Protein AF-A0A7M7N3B0-F1 (afdb_monomer_lite)

pLDDT: mean 83.0, std 18.06, range [26.91, 98.44]

Sequence (469 aa):
MTDSIEVHVKGNNGAELPKLQGNESMMQFPLNKGFCFIQNISIQENSPGHDGSEYNLHFSLKSKGPEVKPYIQPFLFCNDPAKQQEMSQLLKERDTLTASIKAHKELFKKEQQHLQMLEESVKDAAKNELELQKELKLVGVQDAQIATRKGVEELMTSTKKKIEERPRRKCGMPPYETRDGEILGKVAHLVEVEEENVAFVLSWHMAYDMNCVLTTTDAKAEEVFENTGGRQQVLSIESIYRKGLTEWDKPLPHMGVPTQHRRTPSGNPVYARHLLRFTGHEAYCRIAFSLLLHDTVLLDTLIDAKAYRQSIVNYIPCPTLLTRKGDCIRGNGKFGGLENHCPLDLRGRVFGEPPPKQLKSLEKQMEILEQIMHAMESRELIQVEYNDQEAALRSGDMVTKQRDCQEDEEQLGLINQKIKSAEASSTDHSPIPMSITSSNSSGQSTSRGTTRRSAPSVPEAPPTKRRKP

InterPro domains:
  IPR010935 SMCs flexible hinge [PF06470] (183-308)
  IPR036277 SMCs flexible hinge superfamily [SSF75553] (176-337)
  IPR038892 SMCHD1 [PTHR22640] (7-445)
  IPR058616 SMCHD1, Ig-like domain 8 [PF26199] (2-80)

Secondary structure (DSSP, 8-state):
---EEEEEEE-STTSPPPPBTTTBSEEEEE-BTTB-------BPTT-SS-TT-EEEEEEEEESSSS--PPEEEEEE----HHHHHHHHHHHHHHHHHHHHHHHHHHHHHHHHHHHHHHHHHHHHHHHHHHHHHHHHHHTT--HHHHSSHHHHHHHHHHHHHHHHSS------SPPPP-SSSSEEEEHHHHEE-SSHHHHHHHHHHTTTTTTPEEESSHHHHHHHHHHTTT-S-EEESTTS-GGGSPPTTPPPGGGGS-GGG--PPSS--EEGGGG-EESS-HHHHHHHHHHHHTT-EEES-HHHHHHHHHHHTTTS----EEETTSBEE-TTS-B-SGGGB--S--TT--PBPPPPGGGHHHHHHHHHHHHHHHHHHHHHHHHHHHHHHHHHHTSHHHHHHHHHHHHHHHHHHHHHHHHHHHHHTTS---PPPP----------------------PPPPPPPPPPP--

Radius of gyration: 48.06 Å; chains: 1; bounding box: 91×78×144 Å

Structure (mmCIF, N/CA/C/O backbone):
data_AF-A0A7M7N3B0-F1
#
_entry.id   AF-A0A7M7N3B0-F1
#
loop_
_atom_site.group_PDB
_atom_site.id
_atom_site.type_symbol
_atom_site.label_atom_id
_atom_site.label_alt_id
_atom_site.label_comp_id
_atom_site.label_asym_id
_atom_site.label_entity_id
_atom_site.label_seq_id
_atom_site.pdbx_PDB_ins_code
_atom_site.Cartn_x
_atom_site.Cartn_y
_atom_site.Cartn_z
_atom_site.occupancy
_atom_site.B_iso_or_equiv
_atom_site.auth_seq_id
_atom_site.auth_comp_id
_atom_site.auth_asym_id
_atom_site.auth_atom_id
_atom_site.pdbx_PDB_model_num
ATOM 1 N N . MET A 1 1 ? -48.761 51.187 52.998 1.00 50.12 1 MET A N 1
ATOM 2 C CA . MET A 1 1 ? -48.784 49.891 53.706 1.00 50.12 1 MET A CA 1
ATOM 3 C C . MET A 1 1 ? -48.358 48.853 52.694 1.00 50.12 1 MET A C 1
ATOM 5 O O . MET A 1 1 ? -49.038 48.716 51.688 1.00 50.12 1 MET A O 1
ATOM 9 N N . THR A 1 2 ? -47.179 48.282 52.890 1.00 66.75 2 THR A N 1
ATOM 10 C CA . THR A 1 2 ? -46.534 47.309 52.002 1.00 66.75 2 THR A CA 1
ATOM 11 C C . THR A 1 2 ? -47.146 45.932 52.250 1.00 66.75 2 THR A C 1
ATOM 13 O O . THR A 1 2 ? -47.340 45.576 53.411 1.00 66.75 2 THR A O 1
ATOM 16 N N . ASP A 1 3 ? -47.460 45.179 51.195 1.00 82.56 3 ASP A N 1
ATOM 17 C CA . ASP A 1 3 ? -47.909 43.792 51.345 1.00 82.56 3 ASP A CA 1
ATOM 18 C C . ASP A 1 3 ? -46.774 42.949 51.946 1.00 82.56 3 ASP A C 1
ATOM 20 O O . ASP A 1 3 ? -45.596 43.137 51.619 1.00 82.56 3 ASP A O 1
ATOM 24 N N . SER A 1 4 ? -47.110 42.026 52.842 1.00 87.19 4 SER A N 1
ATOM 25 C CA . SER A 1 4 ? -46.119 41.185 53.528 1.00 87.19 4 SER A CA 1
ATOM 26 C C . SER A 1 4 ? -46.647 39.787 53.820 1.00 87.19 4 SER A C 1
ATOM 28 O O . SER A 1 4 ? -47.845 39.622 54.052 1.00 87.19 4 SER A O 1
ATOM 30 N N . ILE A 1 5 ? -45.755 38.803 53.896 1.00 88.12 5 ILE A N 1
ATOM 31 C CA . ILE A 1 5 ? -46.062 37.485 54.457 1.00 88.12 5 ILE A CA 1
ATOM 32 C C . ILE A 1 5 ? -45.747 37.523 55.950 1.00 88.12 5 ILE A C 1
ATOM 34 O O . ILE A 1 5 ? -44.624 37.841 56.337 1.00 88.12 5 ILE A O 1
ATOM 38 N N . GLU A 1 6 ? -46.732 37.199 56.780 1.00 90.31 6 GLU A N 1
ATOM 39 C CA . GLU A 1 6 ? -46.535 36.976 58.209 1.00 90.31 6 GLU A CA 1
ATOM 40 C C . GLU A 1 6 ? -46.422 35.477 58.482 1.00 90.31 6 GLU A C 1
ATOM 42 O O . GLU A 1 6 ? -47.278 34.690 58.066 1.00 90.31 6 GLU A O 1
ATOM 47 N N . VAL A 1 7 ? -45.367 35.085 59.189 1.00 89.38 7 VAL A N 1
ATOM 48 C CA . VAL A 1 7 ? -45.129 33.707 59.619 1.00 89.38 7 VAL A CA 1
ATOM 49 C C . VAL A 1 7 ? -45.454 33.601 61.097 1.00 89.38 7 VAL A C 1
ATOM 51 O O . VAL A 1 7 ? -44.854 34.301 61.910 1.00 89.38 7 VAL A O 1
ATOM 54 N N . HIS A 1 8 ? -46.394 32.723 61.432 1.00 89.06 8 HIS A N 1
ATOM 55 C CA . HIS A 1 8 ? -46.848 32.472 62.800 1.00 89.06 8 HIS A CA 1
ATOM 56 C C . HIS A 1 8 ? -46.635 31.005 63.159 1.00 89.06 8 HIS A C 1
ATOM 58 O O . HIS A 1 8 ? -46.924 30.128 62.344 1.00 89.06 8 HIS A O 1
ATOM 64 N N . VAL A 1 9 ? -46.199 30.727 64.385 1.00 86.69 9 VAL A N 1
ATOM 65 C CA . VAL A 1 9 ? -46.203 29.361 64.927 1.00 86.69 9 VAL A CA 1
ATOM 66 C C . VAL A 1 9 ? -47.588 29.082 65.504 1.00 86.69 9 VAL A C 1
ATOM 68 O O . VAL A 1 9 ? -48.088 29.846 66.329 1.00 86.69 9 VAL A O 1
ATOM 71 N N . LYS A 1 10 ? -48.227 27.996 65.070 1.00 84.81 10 LYS A N 1
ATOM 72 C CA . LYS A 1 10 ? -49.498 27.516 65.623 1.00 84.81 10 LYS A CA 1
ATOM 73 C C . LYS A 1 10 ? -49.349 26.088 66.131 1.00 84.81 10 LYS A C 1
ATOM 75 O O . LYS A 1 10 ? -48.700 25.268 65.493 1.00 84.81 10 LYS A O 1
ATOM 80 N N . GLY A 1 11 ? -49.976 25.798 67.263 1.00 74.44 11 GLY A N 1
ATOM 81 C CA . GLY A 1 11 ? -50.059 24.466 67.862 1.00 74.44 11 GLY A CA 1
ATOM 82 C C . GLY A 1 11 ? -51.504 24.126 68.223 1.00 74.44 11 GLY A C 1
ATOM 83 O O . GLY A 1 11 ? -52.402 24.955 68.057 1.00 74.44 11 GLY A O 1
ATOM 84 N N . ASN A 1 12 ? -51.733 22.912 68.717 1.00 66.38 12 ASN A N 1
ATOM 85 C CA . ASN A 1 12 ? -53.062 22.481 69.152 1.00 66.38 12 ASN A CA 1
ATOM 86 C C . ASN A 1 12 ? -53.524 23.263 70.401 1.00 66.38 12 ASN A C 1
ATOM 88 O O . ASN A 1 12 ? -52.721 23.612 71.267 1.00 66.38 12 ASN A O 1
ATOM 92 N N . ASN A 1 13 ? -54.825 23.582 70.457 1.00 51.72 13 ASN A N 1
ATOM 93 C CA . ASN A 1 13 ? -55.433 24.543 71.388 1.00 51.72 13 ASN A CA 1
ATOM 94 C C . ASN A 1 13 ? -55.007 24.341 72.857 1.00 51.72 13 ASN A C 1
ATOM 96 O O . ASN A 1 13 ? -55.468 23.410 73.513 1.00 51.72 13 ASN A O 1
ATOM 100 N N . GLY A 1 14 ? -54.195 25.271 73.377 1.00 57.81 14 GLY A N 1
ATOM 101 C CA . GLY A 1 14 ? -53.816 25.363 74.795 1.00 57.81 14 GLY A CA 1
ATOM 102 C C . GLY A 1 14 ? -52.342 25.089 75.117 1.00 57.81 14 GLY A C 1
ATOM 103 O O . GLY A 1 14 ? -51.946 25.305 76.258 1.00 57.81 14 GLY A O 1
ATOM 104 N N . ALA A 1 15 ? -51.529 24.657 74.148 1.00 61.25 15 ALA A N 1
ATOM 105 C CA . ALA A 1 15 ? -50.092 24.445 74.334 1.00 61.25 15 ALA A CA 1
ATOM 106 C C . ALA A 1 15 ? -49.297 25.765 74.312 1.00 61.25 15 ALA A C 1
ATOM 108 O O . ALA A 1 15 ? -49.596 26.664 73.520 1.00 61.25 15 ALA A O 1
ATOM 109 N N . GLU A 1 16 ? -48.247 25.865 75.136 1.00 73.38 16 GLU A N 1
ATOM 110 C CA . GLU A 1 16 ? -47.226 26.905 74.975 1.00 73.38 16 GLU A CA 1
ATOM 111 C C . GLU A 1 16 ? -46.652 26.855 73.544 1.00 73.38 16 GLU A C 1
ATOM 113 O O . GLU A 1 16 ? -46.418 25.775 72.992 1.00 73.38 16 GLU A O 1
ATOM 118 N N . LEU A 1 17 ? -46.494 28.022 72.908 1.00 82.94 17 LEU A N 1
ATOM 119 C CA . LEU A 1 17 ? -46.076 28.128 71.508 1.00 82.94 17 LEU A CA 1
ATOM 120 C C . LEU A 1 17 ? -44.585 28.470 71.406 1.00 82.94 17 LEU A C 1
ATOM 122 O O . LEU A 1 17 ? -44.185 29.507 71.950 1.00 82.94 17 LEU A O 1
ATOM 126 N N . PRO A 1 18 ? -43.808 27.691 70.628 1.00 83.19 18 PRO A N 1
ATOM 127 C CA . PRO A 1 18 ? -42.449 28.039 70.252 1.00 83.19 18 PRO A CA 1
ATOM 128 C C . PRO A 1 18 ? -42.398 29.433 69.658 1.00 83.19 18 PRO A C 1
ATOM 130 O O . PRO A 1 18 ? -43.211 29.807 68.809 1.00 83.19 18 PRO A O 1
ATOM 133 N N . LYS A 1 19 ? -41.428 30.212 70.121 1.00 84.88 19 LYS A N 1
ATOM 134 C CA . LYS A 1 19 ? -41.223 31.578 69.653 1.00 84.88 19 LYS A CA 1
ATOM 135 C C . LYS A 1 19 ? -40.161 31.608 68.575 1.00 84.88 19 LYS A C 1
ATOM 137 O O . LYS A 1 19 ? -39.179 30.872 68.632 1.00 84.88 19 LYS A O 1
ATOM 142 N N . LEU A 1 20 ? -40.355 32.484 67.605 1.00 85.38 20 LEU A N 1
ATOM 143 C CA . LEU A 1 20 ? -39.379 32.738 66.558 1.00 85.38 20 LEU A CA 1
ATOM 144 C C . LEU A 1 20 ? -38.174 33.475 67.160 1.00 85.38 20 LEU A C 1
ATOM 146 O O . LEU A 1 20 ? -38.255 34.063 68.248 1.00 85.38 20 LEU A O 1
ATOM 150 N N . GLN A 1 21 ? -37.041 33.402 66.466 1.00 80.81 21 GLN A N 1
ATOM 151 C CA . GLN A 1 21 ? -35.799 34.066 66.858 1.00 80.81 21 GLN A CA 1
ATOM 152 C C . GLN A 1 21 ? -36.033 35.532 67.264 1.00 80.81 21 GLN A C 1
ATOM 154 O O . GLN A 1 21 ? -36.756 36.258 66.590 1.00 80.81 21 GLN A O 1
ATOM 159 N N . GLY A 1 22 ? -35.438 35.965 68.379 1.00 78.44 22 GLY A N 1
ATOM 160 C CA . GLY A 1 22 ? -35.695 37.289 68.964 1.00 78.44 22 GLY A CA 1
ATOM 161 C C . GLY A 1 22 ? -36.841 37.318 69.983 1.00 78.44 22 GLY A C 1
ATOM 162 O O . GLY A 1 22 ? -37.193 38.392 70.464 1.00 78.44 22 GLY A O 1
ATOM 163 N N . ASN A 1 23 ? -37.377 36.149 70.368 1.00 79.19 23 ASN A N 1
ATOM 164 C CA . ASN A 1 23 ? -38.502 36.001 71.305 1.00 79.19 23 ASN A CA 1
ATOM 165 C C . ASN A 1 23 ? -39.829 36.558 70.742 1.00 79.19 23 ASN A C 1
ATOM 167 O O . ASN A 1 23 ? -40.727 36.938 71.503 1.00 79.19 23 ASN A O 1
ATOM 171 N N . GLU A 1 24 ? -39.955 36.586 69.413 1.00 83.12 24 GLU A N 1
ATOM 172 C CA . GLU A 1 24 ? -41.108 37.120 68.686 1.00 83.12 24 GLU A CA 1
ATOM 173 C C . GLU A 1 24 ? -42.144 36.024 68.392 1.00 83.12 24 GLU A C 1
ATOM 175 O O . GLU A 1 24 ? -41.817 34.858 68.170 1.00 83.12 24 GLU A O 1
ATOM 180 N N . SER A 1 25 ? -43.429 36.384 68.386 1.00 81.88 25 SER A N 1
ATOM 181 C CA . SER A 1 25 ? -44.521 35.455 68.036 1.00 81.88 25 SER A CA 1
ATOM 182 C C . SER A 1 25 ? -44.839 35.441 66.538 1.00 81.88 25 SER A C 1
ATOM 184 O O . SER A 1 25 ? -45.640 34.625 66.087 1.00 81.88 25 SER A O 1
ATOM 186 N N . MET A 1 26 ? -44.232 36.352 65.775 1.00 86.81 26 MET A N 1
ATOM 187 C CA . MET A 1 26 ? -44.474 36.544 64.352 1.00 86.81 26 MET A CA 1
ATOM 188 C C . MET A 1 26 ? -43.235 37.146 63.694 1.00 86.81 26 MET A C 1
ATOM 190 O O . MET A 1 26 ? -42.632 38.047 64.261 1.00 86.81 26 MET A O 1
ATOM 194 N N . MET A 1 27 ? -42.897 36.674 62.494 1.00 87.88 27 MET A N 1
ATOM 195 C CA . MET A 1 27 ? -41.920 37.323 61.617 1.00 87.88 27 MET A CA 1
ATOM 196 C C . MET A 1 27 ? -42.615 37.828 60.357 1.00 87.88 27 MET A C 1
ATOM 198 O O . MET A 1 27 ? -43.455 37.130 59.781 1.00 87.88 27 MET A O 1
ATOM 202 N N . GLN A 1 28 ? -42.243 39.025 59.908 1.00 88.31 28 GLN A N 1
ATOM 203 C CA . GLN A 1 28 ? -42.832 39.666 58.738 1.00 88.31 28 GLN A CA 1
ATOM 204 C C . GLN A 1 28 ? -41.801 39.781 57.617 1.00 88.31 28 GLN A C 1
ATOM 206 O O . GLN A 1 28 ? -40.748 40.394 57.781 1.00 88.31 28 GLN A O 1
ATOM 211 N N . PHE A 1 29 ? -42.135 39.242 56.448 1.00 88.12 29 PHE A N 1
ATOM 212 C CA . PHE A 1 29 ? -41.295 39.317 55.259 1.00 88.12 29 PHE A CA 1
ATOM 213 C C . PHE A 1 29 ? -41.977 40.194 54.198 1.00 88.12 29 PHE A C 1
ATOM 215 O O . PHE A 1 29 ? -43.125 39.923 53.828 1.00 88.12 29 PHE A O 1
ATOM 222 N N . PRO A 1 30 ? -41.325 41.261 53.700 1.00 87.62 30 PRO A N 1
ATOM 223 C CA . PRO A 1 30 ? -41.926 42.140 52.703 1.00 87.62 30 PRO A CA 1
ATOM 224 C C . PRO A 1 30 ? -42.095 41.412 51.364 1.00 87.62 30 PRO A C 1
ATOM 226 O O . PRO A 1 30 ? -41.200 40.693 50.913 1.00 87.62 30 PRO A O 1
ATOM 229 N N . LEU A 1 31 ? -43.236 41.619 50.705 1.00 85.00 31 LEU A N 1
ATOM 230 C CA . LEU A 1 31 ? -43.452 41.159 49.335 1.00 85.00 31 LEU A CA 1
ATOM 231 C C . LEU A 1 31 ? -42.921 42.188 48.345 1.00 85.00 31 LEU A C 1
ATOM 233 O O . LEU A 1 31 ? -43.299 43.358 48.371 1.00 85.00 31 LEU A O 1
ATOM 237 N N . ASN A 1 32 ? -42.102 41.722 47.408 1.00 80.69 32 ASN A N 1
ATOM 238 C CA . ASN A 1 32 ? -41.620 42.517 46.291 1.00 80.69 32 ASN A CA 1
ATOM 239 C C . ASN A 1 32 ? -42.224 41.968 44.998 1.00 80.69 32 ASN A C 1
ATOM 241 O O . ASN A 1 32 ? -41.889 40.870 44.559 1.00 80.69 32 ASN A O 1
ATOM 245 N N . LYS A 1 33 ? -43.129 42.740 44.380 1.00 78.94 33 LYS A N 1
ATOM 246 C CA . LYS A 1 33 ? -43.790 42.393 43.104 1.00 78.94 33 LYS A CA 1
ATOM 247 C C . LYS A 1 33 ? -44.459 41.004 43.109 1.00 78.94 33 LYS A C 1
ATOM 249 O O . LYS A 1 33 ? -44.375 40.274 42.129 1.00 78.94 33 LYS A O 1
ATOM 254 N N . GLY A 1 34 ? -45.105 40.636 44.218 1.00 77.94 34 GLY A N 1
ATOM 255 C CA . GLY A 1 34 ? -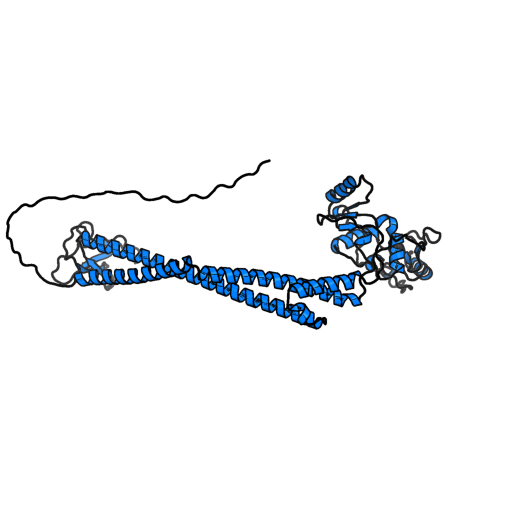45.809 39.355 44.359 1.00 77.94 34 GLY A CA 1
ATOM 256 C C . GLY A 1 34 ? -44.929 38.160 44.741 1.00 77.94 34 GLY A C 1
ATOM 257 O O . GLY A 1 34 ? -45.460 37.071 44.925 1.00 77.94 34 GLY A O 1
ATOM 258 N N . PHE A 1 35 ? -43.617 38.351 44.918 1.00 78.12 35 PHE A N 1
ATOM 259 C CA . PHE A 1 35 ? -42.694 37.307 45.366 1.00 78.12 35 PHE A CA 1
ATOM 260 C C . PHE A 1 35 ? -42.017 37.690 46.684 1.00 78.12 35 PHE A C 1
ATOM 262 O O . PHE A 1 35 ? -41.758 38.863 46.962 1.00 78.12 35 PHE A O 1
ATOM 269 N N . CYS A 1 36 ? -41.721 36.682 47.499 1.00 82.62 36 CYS A N 1
ATOM 270 C CA . CYS A 1 36 ? -41.006 36.825 48.758 1.00 82.62 36 CYS A CA 1
ATOM 271 C C . CYS A 1 36 ? -40.047 35.640 48.921 1.00 82.62 36 CYS A C 1
ATOM 273 O O . CYS A 1 36 ? -40.459 34.493 48.752 1.00 82.62 36 CYS A O 1
ATOM 275 N N . PHE A 1 37 ? -38.778 35.916 49.224 1.00 82.31 37 PHE A N 1
ATOM 276 C CA . PHE A 1 37 ? -37.791 34.889 49.552 1.00 82.31 37 PHE A CA 1
ATOM 277 C C . PHE A 1 37 ? -37.637 34.826 51.065 1.00 82.31 37 PHE A C 1
ATOM 279 O O . PHE A 1 37 ? -37.194 35.788 51.688 1.00 82.31 37 PHE A O 1
ATOM 286 N N . ILE A 1 38 ? -38.009 33.686 51.639 1.00 86.06 38 ILE A N 1
ATOM 287 C CA . ILE A 1 38 ? -37.938 33.436 53.074 1.00 86.06 38 ILE A CA 1
ATOM 288 C C . ILE A 1 38 ? -36.780 32.469 53.315 1.00 86.06 38 ILE A C 1
ATOM 290 O O . ILE A 1 38 ? -36.779 31.355 52.795 1.00 86.06 38 ILE A O 1
ATOM 294 N N . GLN A 1 39 ? -35.777 32.905 54.072 1.00 80.00 39 GLN A N 1
ATOM 295 C CA . GLN A 1 39 ? -34.609 32.106 54.441 1.00 80.00 39 GLN A CA 1
ATOM 296 C C . GLN A 1 39 ? -34.348 32.259 55.940 1.00 80.00 39 GLN A C 1
ATOM 298 O O . GLN A 1 39 ? -34.673 33.291 56.521 1.00 80.00 39 GLN A O 1
ATOM 303 N N . ASN A 1 40 ? -33.735 31.239 56.544 1.00 79.12 40 ASN A N 1
ATOM 304 C CA . ASN A 1 40 ? -33.265 31.255 57.933 1.00 79.12 40 ASN A CA 1
ATOM 305 C C . ASN A 1 40 ? -34.364 31.473 58.989 1.00 79.12 40 ASN A C 1
ATOM 307 O O . ASN A 1 40 ? -34.144 32.165 59.980 1.00 79.12 40 ASN A O 1
ATOM 311 N N . ILE A 1 41 ? -35.540 30.859 58.811 1.00 84.62 41 ILE A N 1
ATOM 312 C CA . ILE A 1 41 ? -36.500 30.756 59.917 1.00 84.62 41 ILE A CA 1
ATOM 313 C C . ILE A 1 41 ? -35.885 29.849 60.980 1.00 84.62 41 ILE A C 1
ATOM 315 O O . ILE A 1 41 ? -35.635 28.673 60.720 1.00 84.62 41 ILE A O 1
ATOM 319 N N . SER A 1 42 ? -35.662 30.393 62.172 1.00 83.38 42 SER A N 1
ATOM 320 C CA . SER A 1 42 ? -35.214 29.633 63.332 1.00 83.38 42 SER A CA 1
ATOM 321 C C . SER A 1 42 ? -36.137 29.878 64.521 1.00 83.38 42 SER A C 1
ATOM 323 O O . SER A 1 42 ? -36.740 30.946 64.672 1.00 83.38 42 SER A O 1
ATOM 325 N N . ILE A 1 43 ? -36.281 28.845 65.343 1.00 83.81 43 ILE A N 1
ATOM 326 C CA . ILE A 1 43 ? -36.991 28.909 66.614 1.00 83.81 43 ILE A CA 1
ATOM 327 C C . ILE A 1 43 ? -35.991 29.354 67.681 1.00 83.81 43 ILE A C 1
ATOM 329 O O . ILE A 1 43 ? -34.837 28.930 67.673 1.00 83.81 43 ILE A O 1
ATOM 333 N N . GLN A 1 44 ? -36.418 30.235 68.579 1.00 82.50 44 GLN A N 1
ATOM 334 C CA . GLN A 1 44 ? -35.583 30.755 69.654 1.00 82.50 44 GLN A CA 1
ATOM 335 C C . GLN A 1 44 ? -35.174 29.623 70.611 1.00 82.50 44 GLN A C 1
ATOM 337 O O . GLN A 1 44 ? -36.013 28.835 71.053 1.00 82.50 44 GLN A O 1
ATOM 342 N N . GLU A 1 45 ? -33.890 29.568 70.968 1.00 73.69 45 GLU A N 1
ATOM 343 C CA . GLU A 1 45 ? -33.383 28.646 71.992 1.00 73.69 45 GLU A CA 1
ATOM 344 C C . GLU A 1 45 ? -34.059 28.913 73.341 1.00 73.69 45 GLU A C 1
ATOM 346 O O . GLU A 1 45 ? -34.273 30.075 73.705 1.00 73.69 45 GLU A O 1
ATOM 351 N N . ASN A 1 46 ? -34.377 27.854 74.094 1.00 72.31 46 ASN A N 1
ATOM 352 C CA . ASN A 1 46 ? -35.108 27.950 75.363 1.00 72.31 46 ASN A CA 1
ATOM 353 C C . ASN A 1 46 ? -36.476 28.652 75.220 1.00 72.31 46 ASN A C 1
ATOM 355 O O . ASN A 1 46 ? -36.955 29.299 76.152 1.00 72.31 46 ASN A O 1
ATOM 359 N N . SER A 1 47 ? -37.102 28.556 74.040 1.00 77.62 47 SER A N 1
ATOM 360 C CA . SER A 1 47 ? -38.455 29.074 73.829 1.00 77.62 47 SER A CA 1
ATOM 361 C C . SER A 1 47 ? -39.523 28.211 74.517 1.00 77.62 47 SER A C 1
ATOM 363 O O . SER A 1 47 ? -39.325 27.007 74.681 1.00 77.62 47 SER A O 1
ATOM 365 N N . PRO A 1 48 ? -40.650 28.821 74.935 1.00 74.88 48 PRO A N 1
ATOM 366 C CA . PRO A 1 48 ? -41.784 28.088 75.495 1.00 74.88 48 PRO A CA 1
ATOM 367 C C . PRO A 1 48 ? -42.363 27.133 74.450 1.00 74.88 48 PRO A C 1
ATOM 369 O O . PRO A 1 48 ? -42.381 27.456 73.268 1.00 74.88 48 PRO A O 1
ATOM 372 N N . GLY A 1 49 ? -42.830 25.963 74.863 1.00 75.31 49 GLY A N 1
ATOM 373 C CA . GLY A 1 49 ? -43.269 24.915 73.946 1.00 75.31 49 GLY A CA 1
ATOM 374 C C . GLY A 1 49 ? -43.055 23.525 74.525 1.00 75.31 49 GLY A C 1
ATOM 375 O O . GLY A 1 49 ? -42.232 23.328 75.416 1.00 75.31 49 GLY A O 1
ATOM 376 N N . HIS A 1 50 ? -43.814 22.556 74.029 1.00 72.75 50 HIS A N 1
ATOM 377 C CA . HIS A 1 50 ? -43.743 21.177 74.483 1.00 72.75 50 HIS A CA 1
ATOM 378 C C . HIS A 1 50 ? -42.854 20.354 73.561 1.00 72.75 50 HIS A C 1
ATOM 380 O O . HIS A 1 50 ? -43.171 20.146 72.389 1.00 72.75 50 HIS A O 1
ATOM 386 N N . ASP A 1 51 ? -41.753 19.863 74.120 1.00 70.06 51 ASP A N 1
ATOM 387 C CA . ASP A 1 51 ? -40.845 18.958 73.429 1.00 70.06 51 ASP A CA 1
ATOM 388 C C . ASP A 1 51 ? -41.576 17.707 72.951 1.00 70.06 51 ASP A C 1
ATOM 390 O O . ASP A 1 51 ? -42.317 17.069 73.697 1.00 70.06 51 ASP A O 1
ATOM 394 N N . GLY A 1 52 ? -41.354 17.369 71.688 1.00 67.12 52 GLY A N 1
ATOM 395 C CA . GLY A 1 52 ? -42.010 16.272 71.001 1.00 67.12 52 GLY A CA 1
ATOM 396 C C . GLY A 1 52 ? -43.383 16.600 70.414 1.00 67.12 52 GLY A C 1
ATOM 397 O O . GLY A 1 52 ? -43.974 15.755 69.754 1.00 67.12 52 GLY A O 1
ATOM 398 N N . SER A 1 53 ? -43.892 17.820 70.592 1.00 74.94 53 SER A N 1
ATOM 399 C CA . SER A 1 53 ? -45.140 18.229 69.944 1.00 74.94 53 SER A CA 1
ATOM 400 C C . SER A 1 53 ? -44.896 18.709 68.512 1.00 74.94 53 SER A C 1
ATOM 402 O O . SER A 1 53 ? -43.916 19.399 68.216 1.00 74.94 53 SER A O 1
ATOM 404 N N . GLU A 1 54 ? -45.810 18.357 67.611 1.00 79.75 54 GLU A N 1
ATOM 405 C CA . GLU A 1 54 ? -45.844 18.890 66.251 1.00 79.75 54 GLU A CA 1
ATOM 406 C C . GLU A 1 54 ? -46.485 20.284 66.257 1.00 79.75 54 GLU A C 1
ATOM 408 O O . GLU A 1 54 ? -47.596 20.488 66.757 1.00 79.75 54 GLU A O 1
ATOM 413 N N . TYR A 1 55 ? -45.772 21.251 65.690 1.00 84.81 55 TYR A N 1
ATOM 414 C CA . TYR A 1 55 ? -46.233 22.617 65.497 1.00 84.81 55 TYR A CA 1
ATOM 415 C C . TYR A 1 55 ? -46.247 22.951 64.012 1.00 84.81 55 TYR A C 1
ATOM 417 O O . TYR A 1 55 ? -45.563 22.344 63.194 1.00 84.81 55 TYR A O 1
ATOM 425 N N . ASN A 1 56 ? -47.030 23.957 63.654 1.00 87.88 56 ASN A N 1
ATOM 426 C CA . ASN A 1 56 ? -47.242 24.365 62.279 1.00 87.88 56 ASN A CA 1
ATOM 427 C C . ASN A 1 56 ? -46.764 25.798 62.072 1.00 87.88 56 ASN A C 1
ATOM 429 O O . ASN A 1 56 ? -47.236 26.722 62.740 1.00 87.88 56 ASN A O 1
ATOM 433 N N . LEU A 1 57 ? -45.880 26.008 61.100 1.00 88.94 57 LEU A N 1
ATOM 434 C CA . LEU A 1 57 ? -45.582 27.339 60.582 1.00 88.94 57 LEU A CA 1
ATOM 435 C C . LEU A 1 57 ? -46.680 27.738 59.595 1.00 88.94 57 LEU A C 1
ATOM 437 O O . LEU A 1 57 ? -46.820 27.141 58.528 1.00 88.94 57 LEU A O 1
ATOM 441 N N . HIS A 1 58 ? -47.460 28.751 59.959 1.00 90.25 58 HIS A N 1
ATOM 442 C CA . HIS A 1 58 ? -48.498 29.345 59.125 1.00 90.25 58 HIS A CA 1
ATOM 443 C C . HIS A 1 58 ? -47.957 30.578 58.414 1.00 90.25 58 HIS A C 1
ATOM 445 O O . HIS A 1 58 ? -47.725 31.613 59.039 1.00 90.25 58 HIS A O 1
ATOM 451 N N . PHE A 1 59 ? -47.841 30.493 57.097 1.00 90.75 59 PHE A N 1
ATOM 452 C CA . PHE A 1 59 ? -47.431 31.591 56.232 1.00 90.75 59 PHE A CA 1
ATOM 453 C C . PHE A 1 59 ? -48.687 32.265 55.681 1.00 90.75 59 PHE A C 1
ATOM 455 O O . PHE A 1 59 ? -49.359 31.712 54.809 1.00 90.75 59 PHE A O 1
ATOM 462 N N . SER A 1 60 ? -49.033 33.437 56.214 1.00 89.62 60 SER A N 1
ATOM 463 C CA . SER A 1 60 ? -50.275 34.152 55.891 1.00 89.62 60 SER A CA 1
ATOM 464 C C . SER A 1 60 ? -49.983 35.459 55.157 1.00 89.62 60 SER A C 1
ATOM 466 O O . SER A 1 60 ? -49.122 36.236 55.568 1.00 89.62 60 SER A O 1
ATOM 468 N N . LEU A 1 61 ? -50.707 35.719 54.066 1.00 88.00 61 LEU A N 1
ATOM 469 C CA . LEU A 1 61 ? -50.571 36.956 53.300 1.00 88.00 61 LEU A CA 1
ATOM 470 C C . LEU A 1 61 ? -51.331 38.097 53.985 1.00 88.00 61 LEU A C 1
ATOM 472 O O . LEU A 1 61 ? -52.555 38.060 54.087 1.00 88.00 61 LEU A O 1
ATOM 476 N N . LYS A 1 62 ? -50.618 39.156 54.368 1.00 84.56 62 LYS A N 1
ATOM 477 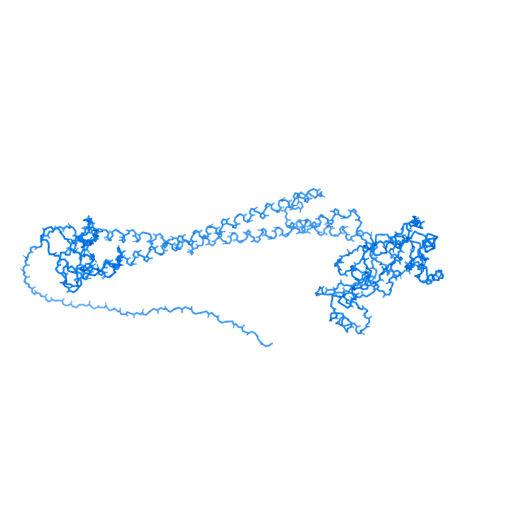C CA . LYS A 1 62 ? -51.209 40.419 54.815 1.00 84.56 62 LYS A CA 1
ATOM 478 C C . LYS A 1 62 ? -51.193 41.416 53.664 1.00 84.56 62 LYS A C 1
ATOM 480 O O . LYS A 1 62 ? -50.200 42.106 53.438 1.00 84.56 62 LYS A O 1
ATOM 485 N N . SER A 1 63 ? -52.302 41.464 52.933 1.00 81.06 63 SER A N 1
ATOM 486 C CA . SER A 1 63 ? -52.554 42.430 51.858 1.00 81.06 63 SER A CA 1
ATOM 487 C C . SER A 1 63 ? -53.998 42.933 51.926 1.00 81.06 63 SER A C 1
ATOM 489 O O . SER A 1 63 ? -54.847 42.302 52.552 1.00 81.06 63 SER A O 1
ATOM 491 N N . LYS A 1 64 ? -54.299 44.063 51.274 1.00 73.94 64 LYS A N 1
ATOM 492 C CA . LYS A 1 64 ? -55.692 44.530 51.078 1.00 73.94 64 LYS A CA 1
ATOM 493 C C . LYS A 1 64 ? -56.409 43.811 49.918 1.00 73.94 64 LYS A C 1
ATOM 495 O O . LYS A 1 64 ? -57.518 44.201 49.562 1.00 73.94 64 LYS A O 1
ATOM 500 N N . GLY A 1 65 ? -55.739 42.844 49.287 1.00 71.75 65 GLY A N 1
ATOM 501 C CA . GLY A 1 65 ? -56.225 42.076 48.145 1.00 71.75 65 GLY A CA 1
ATOM 502 C C . GLY A 1 65 ? -57.085 40.867 48.545 1.00 71.75 65 GLY A C 1
ATOM 503 O O . GLY A 1 65 ? -57.558 40.797 49.679 1.00 71.75 65 GLY A O 1
ATOM 504 N N . PRO A 1 66 ? -57.317 39.919 47.618 1.00 72.00 66 PRO A N 1
ATOM 505 C CA . PRO A 1 66 ? -58.115 38.726 47.889 1.00 72.00 66 PRO A CA 1
ATOM 506 C C . PRO A 1 66 ? -57.488 37.858 48.988 1.00 72.00 66 PRO A C 1
ATOM 508 O O . PRO A 1 66 ? -56.267 37.736 49.083 1.00 72.00 66 PRO A O 1
ATOM 511 N N . GLU A 1 67 ? -58.338 37.238 49.805 1.00 78.25 67 GLU A N 1
ATOM 512 C CA . GLU A 1 67 ? -57.917 36.356 50.892 1.00 78.25 67 GLU A CA 1
ATOM 513 C C . GLU A 1 67 ? -57.266 35.082 50.328 1.00 78.25 67 GLU A C 1
ATOM 515 O O . GLU A 1 67 ? -57.888 34.316 49.589 1.00 78.25 67 GLU A O 1
ATOM 520 N N . VAL A 1 68 ? -55.991 34.859 50.660 1.00 84.44 68 VAL A N 1
ATOM 521 C CA . VAL A 1 68 ? -55.222 33.677 50.242 1.00 84.44 68 VAL A CA 1
ATOM 522 C C . VAL A 1 68 ? -55.101 32.724 51.425 1.00 84.44 68 VAL A C 1
ATOM 524 O O . VAL A 1 68 ? -54.727 33.135 52.524 1.00 84.44 68 VAL A O 1
ATOM 527 N N . LYS A 1 69 ? -55.392 31.437 51.199 1.00 85.19 69 LYS A N 1
ATOM 528 C CA . LYS A 1 69 ? -55.235 30.404 52.232 1.00 85.19 69 LYS A CA 1
ATOM 529 C C . LYS A 1 69 ? -53.765 30.313 52.679 1.00 85.19 69 LYS A C 1
ATOM 531 O O . LYS A 1 69 ? -52.894 30.271 51.810 1.00 85.19 69 LYS A O 1
ATOM 536 N N . PRO A 1 70 ? -53.480 30.239 53.991 1.00 87.19 70 PRO A N 1
ATOM 537 C CA . PRO A 1 70 ? -52.112 30.113 54.479 1.00 87.19 70 PRO A CA 1
ATOM 538 C C . PRO A 1 70 ? -51.428 28.837 53.982 1.00 87.19 70 PRO A C 1
ATOM 540 O O . PRO A 1 70 ? -52.052 27.774 53.955 1.00 87.19 70 PRO A O 1
ATOM 543 N N . TYR A 1 71 ? -50.139 28.928 53.651 1.00 89.12 71 TYR A N 1
ATOM 544 C CA . TYR A 1 71 ? -49.291 27.742 53.509 1.00 89.12 71 TYR A CA 1
ATOM 545 C C . TYR A 1 71 ? -48.911 27.246 54.906 1.00 89.12 71 TYR A C 1
ATOM 547 O O . TYR A 1 71 ? -48.609 28.055 55.787 1.00 89.12 71 TYR A O 1
ATOM 555 N N . ILE A 1 72 ? -48.973 25.933 55.119 1.00 88.69 72 ILE A N 1
ATOM 556 C CA . ILE A 1 72 ? -48.759 25.306 56.423 1.00 88.69 72 ILE A CA 1
ATOM 557 C C . ILE A 1 72 ? -47.599 24.329 56.290 1.00 88.69 72 ILE A C 1
ATOM 559 O O . ILE A 1 72 ? -47.687 23.374 55.521 1.00 88.69 72 ILE A O 1
ATOM 563 N N . GLN A 1 73 ? -46.527 24.574 57.040 1.00 87.19 73 GLN A N 1
ATOM 564 C CA . GLN A 1 73 ? -45.390 23.665 57.137 1.00 87.19 73 GLN A CA 1
ATOM 565 C C . GLN A 1 73 ? -45.343 23.069 58.550 1.00 87.19 73 GLN A C 1
ATOM 567 O O . GLN A 1 73 ? -45.029 23.810 59.488 1.00 87.19 73 GLN A O 1
ATOM 572 N N . PRO A 1 74 ? -45.635 21.770 58.720 1.00 84.06 74 PRO A N 1
ATOM 573 C CA . PRO A 1 74 ? -45.446 21.106 60.000 1.00 84.06 74 PRO A CA 1
ATOM 574 C C . PRO A 1 74 ? -43.958 20.978 60.331 1.00 84.06 74 PRO A C 1
ATOM 576 O O . PRO A 1 74 ? -43.114 20.811 59.440 1.00 84.06 74 PRO A O 1
ATOM 579 N N . PHE A 1 75 ? -43.641 21.051 61.617 1.00 80.94 75 PHE A N 1
ATOM 580 C CA . PHE A 1 75 ? -42.330 20.747 62.170 1.00 80.94 75 PHE A CA 1
ATOM 581 C C . PHE A 1 75 ? -42.472 20.167 63.581 1.00 80.94 75 PHE A C 1
ATOM 583 O O . PHE A 1 75 ? -43.349 20.556 64.350 1.00 80.94 75 PHE A O 1
ATOM 590 N N . LEU A 1 76 ? -41.580 19.247 63.936 1.00 77.56 76 LEU A N 1
ATOM 591 C CA . LEU A 1 76 ? -41.491 18.715 65.291 1.00 77.56 76 LEU A CA 1
ATOM 592 C C . LEU A 1 76 ? -40.674 19.683 66.154 1.00 77.56 76 LEU A C 1
ATOM 594 O O . LEU A 1 76 ? -39.538 20.013 65.806 1.00 77.56 76 LEU A O 1
ATOM 598 N N . PHE A 1 77 ? -41.233 20.150 67.268 1.00 76.56 77 PHE A N 1
ATOM 599 C CA . PHE A 1 77 ? -40.503 20.989 68.215 1.00 76.56 77 PHE A CA 1
ATOM 600 C C . PHE A 1 77 ? -39.849 20.117 69.282 1.00 76.56 77 PHE A C 1
ATOM 602 O O . PHE A 1 77 ? -40.502 19.299 69.919 1.00 76.56 77 PHE A O 1
ATOM 609 N N . CYS A 1 78 ? -38.551 20.290 69.487 1.00 68.69 78 CYS A N 1
ATOM 610 C CA . CYS A 1 78 ? -37.805 19.632 70.550 1.00 68.69 78 CYS A CA 1
ATOM 611 C C . CYS A 1 78 ? -36.731 20.608 71.005 1.00 68.69 78 CYS A C 1
ATOM 613 O O . CYS A 1 78 ? -35.861 20.925 70.209 1.00 68.69 78 CYS A O 1
ATOM 615 N N . ASN A 1 79 ? -36.806 21.114 72.226 1.00 68.38 79 ASN A N 1
ATOM 616 C CA . ASN A 1 79 ? -35.879 22.067 72.830 1.00 68.38 79 ASN A CA 1
ATOM 617 C C . ASN A 1 79 ? -34.806 21.361 73.677 1.00 68.38 79 ASN A C 1
ATOM 619 O O . ASN A 1 79 ? -33.801 21.975 74.019 1.00 68.38 79 ASN A O 1
ATOM 623 N N . ASP A 1 80 ? -34.993 20.072 73.987 1.00 68.44 80 ASP A N 1
ATOM 624 C CA . ASP A 1 80 ? -33.974 19.227 74.610 1.00 68.44 80 ASP A CA 1
ATOM 625 C C . ASP A 1 80 ? -32.715 19.132 73.717 1.00 68.44 80 ASP A C 1
ATOM 627 O O . ASP A 1 80 ? -32.750 18.494 72.651 1.00 68.44 80 ASP A O 1
ATOM 631 N N . PRO A 1 81 ? -31.583 19.732 74.140 1.00 67.75 81 PRO A N 1
ATOM 632 C CA . PRO A 1 81 ? -30.358 19.746 73.352 1.00 67.75 81 PRO A CA 1
ATOM 633 C C . PRO A 1 81 ? -29.790 18.337 73.141 1.00 67.75 81 PRO A C 1
ATOM 635 O O . PRO A 1 81 ? -29.144 18.094 72.120 1.00 67.75 81 PRO A O 1
ATOM 638 N N . ALA A 1 82 ? -30.051 17.389 74.049 1.00 71.50 82 ALA A N 1
ATOM 639 C CA . ALA A 1 82 ? -29.567 16.017 73.920 1.00 71.50 82 ALA A CA 1
ATOM 640 C C . ALA A 1 82 ? -30.296 15.267 72.793 1.00 71.50 82 ALA A C 1
ATOM 642 O O . ALA A 1 82 ? -29.651 14.630 71.958 1.00 71.50 82 ALA A O 1
ATOM 643 N N . LYS A 1 83 ? -31.624 15.408 72.704 1.00 71.62 83 LYS A N 1
ATOM 644 C CA . LYS A 1 83 ? -32.440 14.786 71.644 1.00 71.62 83 LYS A CA 1
ATOM 645 C C . LYS A 1 83 ? -32.231 15.436 70.279 1.00 71.62 83 LYS A C 1
ATOM 647 O O . LYS A 1 83 ? -32.174 14.736 69.269 1.00 71.62 83 LYS A O 1
ATOM 652 N N . GLN A 1 84 ? -32.071 16.761 70.230 1.00 69.38 84 GLN A N 1
ATOM 653 C CA . GLN A 1 84 ? -31.701 17.452 68.989 1.00 69.38 84 GLN A CA 1
ATOM 654 C C . GLN A 1 84 ? -30.333 16.985 68.471 1.00 69.38 84 GLN A C 1
ATOM 656 O O . GLN A 1 84 ? -30.163 16.755 67.270 1.00 69.38 84 GLN A O 1
ATOM 661 N N . GLN A 1 85 ? -29.360 16.827 69.373 1.00 78.06 85 GLN A N 1
ATOM 662 C CA . GLN A 1 85 ? -28.037 16.320 69.031 1.00 78.06 85 GLN A CA 1
ATOM 663 C C . GLN A 1 85 ? -28.105 14.874 68.520 1.00 78.06 85 GLN A C 1
ATOM 665 O O . GLN A 1 85 ? -27.475 14.571 67.507 1.00 78.06 85 GLN A O 1
ATOM 670 N N . GLU A 1 86 ? -28.897 14.011 69.160 1.00 81.00 86 GLU A N 1
ATOM 671 C CA . GLU A 1 86 ? -29.118 12.623 68.732 1.00 81.00 86 GLU A CA 1
ATOM 672 C C . GLU A 1 86 ? -29.770 12.546 67.340 1.00 81.00 86 GLU A C 1
ATOM 674 O O . GLU A 1 86 ? -29.239 11.886 66.446 1.00 81.00 86 GLU A O 1
ATOM 679 N N . MET A 1 87 ? -30.853 13.291 67.098 1.00 79.12 87 MET A N 1
ATOM 680 C CA . MET A 1 87 ? -31.521 13.324 65.790 1.00 79.12 87 MET A CA 1
ATOM 681 C C . MET A 1 87 ? -30.604 13.884 64.689 1.00 79.12 87 MET A C 1
ATOM 683 O O . MET A 1 87 ? -30.566 13.358 63.576 1.00 79.12 87 MET A O 1
ATOM 687 N N . SER A 1 88 ? -29.810 14.920 64.988 1.00 79.50 88 SER A N 1
ATOM 688 C CA . SER A 1 88 ? -28.827 15.467 64.041 1.00 79.50 88 SER A CA 1
ATOM 689 C C . SER A 1 88 ? -27.736 14.453 63.690 1.00 79.50 88 SER A C 1
ATOM 691 O O . SER A 1 88 ? -27.313 14.383 62.533 1.00 79.50 88 SER A O 1
ATOM 693 N N . GLN A 1 89 ? -27.280 13.662 64.665 1.00 84.12 89 GLN A N 1
ATOM 694 C CA . GLN A 1 89 ? -26.304 12.595 64.439 1.00 84.12 89 GLN A CA 1
ATOM 695 C C . GLN A 1 89 ? -26.892 11.486 63.565 1.00 84.12 89 GLN A C 1
ATOM 697 O O . GLN A 1 89 ? -26.280 11.147 62.553 1.00 84.12 89 GLN A O 1
ATOM 702 N N . LEU A 1 90 ? -28.101 11.007 63.877 1.00 85.81 90 LEU A N 1
ATOM 703 C CA . LEU A 1 90 ? -28.783 9.969 63.097 1.00 85.81 90 LEU A CA 1
ATOM 704 C C . LEU A 1 90 ? -29.041 10.403 61.645 1.00 85.81 90 LEU A C 1
ATOM 706 O O . LEU A 1 90 ? -28.851 9.612 60.723 1.00 85.81 90 LEU A O 1
ATOM 710 N N . LEU A 1 91 ? -29.422 11.663 61.411 1.00 84.31 91 LEU A N 1
ATOM 711 C CA . LEU A 1 91 ? -29.618 12.195 60.056 1.00 84.31 91 LEU A CA 1
ATOM 712 C C . LEU A 1 91 ? -28.305 12.296 59.269 1.00 84.31 91 LEU A C 1
ATOM 714 O O . LEU A 1 91 ? -28.270 11.928 58.096 1.00 84.31 91 LEU A O 1
ATOM 718 N N . LYS A 1 92 ? -27.214 12.740 59.905 1.00 88.44 92 LYS A N 1
ATOM 719 C CA . LYS A 1 92 ? -25.885 12.774 59.269 1.00 88.44 92 LYS A CA 1
ATOM 720 C C . LYS A 1 92 ? -25.387 11.373 58.927 1.00 88.44 92 LYS A C 1
ATOM 722 O O . LYS A 1 92 ? -24.824 11.170 57.852 1.00 88.44 92 LYS A O 1
ATOM 727 N N . GLU A 1 93 ? -25.594 10.416 59.824 1.00 91.00 93 GLU A N 1
ATOM 728 C CA . GLU A 1 93 ? -25.218 9.017 59.617 1.00 91.00 93 GLU A CA 1
ATOM 729 C C . GLU A 1 93 ? -26.031 8.400 58.470 1.00 91.00 93 GLU A C 1
ATOM 731 O O . GLU A 1 93 ? -25.451 7.831 57.546 1.00 91.00 93 GLU A O 1
ATOM 736 N N . ARG A 1 94 ? -27.351 8.639 58.435 1.00 90.19 94 ARG A N 1
ATOM 737 C CA . ARG A 1 94 ? -28.230 8.264 57.315 1.00 90.19 94 ARG A CA 1
ATOM 738 C C . ARG A 1 94 ? -27.733 8.825 55.986 1.00 90.19 94 ARG A C 1
ATOM 740 O O . ARG A 1 94 ? -27.664 8.088 55.003 1.00 90.19 94 ARG A O 1
ATOM 747 N N . ASP A 1 95 ? -27.418 10.116 55.933 1.00 88.00 95 ASP A N 1
ATOM 748 C CA . ASP A 1 95 ? -26.964 10.770 54.701 1.00 88.00 95 ASP A CA 1
ATOM 749 C C . ASP A 1 95 ? -25.617 10.204 54.236 1.00 88.00 95 ASP A C 1
ATOM 751 O O . ASP A 1 95 ? -25.425 9.967 53.042 1.00 88.00 95 ASP A O 1
ATOM 755 N N . THR A 1 96 ? -24.721 9.909 55.181 1.00 91.88 96 THR A N 1
ATOM 756 C CA . THR A 1 96 ? -23.416 9.295 54.907 1.00 91.88 96 THR A CA 1
ATOM 757 C C . THR A 1 96 ? -23.571 7.882 54.344 1.00 91.88 96 THR A C 1
ATOM 759 O O . THR A 1 96 ? -23.018 7.589 53.284 1.00 91.88 96 THR A O 1
ATOM 762 N N . LEU A 1 97 ? -24.375 7.027 54.986 1.00 92.06 97 LEU A N 1
ATOM 763 C CA . LEU A 1 97 ? -24.652 5.669 54.503 1.00 92.06 97 LEU A CA 1
ATOM 764 C C . LEU A 1 97 ? -25.369 5.682 53.150 1.00 92.06 97 LEU A C 1
ATOM 766 O O . LEU A 1 97 ? -25.008 4.936 52.244 1.00 92.06 97 LEU A O 1
ATOM 770 N N . THR A 1 98 ? -26.340 6.579 52.961 1.00 91.62 98 THR A N 1
ATOM 771 C CA . THR A 1 98 ? -27.050 6.720 51.680 1.00 91.62 98 THR A CA 1
ATOM 772 C C . THR A 1 98 ? -26.089 7.103 50.552 1.00 91.62 98 THR A C 1
ATOM 774 O O . THR A 1 98 ? -26.190 6.568 49.444 1.00 91.62 98 THR A O 1
ATOM 777 N N . ALA A 1 99 ? -25.139 8.004 50.819 1.00 91.94 99 ALA A N 1
ATOM 778 C CA . ALA A 1 99 ? -24.110 8.378 49.856 1.00 91.94 99 ALA A CA 1
ATOM 779 C C . ALA A 1 99 ? -23.145 7.213 49.561 1.00 91.94 99 ALA A C 1
ATOM 781 O O . ALA A 1 99 ? -22.847 6.970 48.390 1.00 91.94 99 ALA A O 1
ATOM 782 N N . SER A 1 100 ? -22.719 6.472 50.593 1.00 92.94 100 SER A N 1
ATOM 783 C CA . SER A 1 100 ? -21.865 5.275 50.476 1.00 92.94 100 SER A CA 1
ATOM 784 C C . SER A 1 100 ? -22.509 4.203 49.590 1.00 92.94 100 SER A C 1
ATOM 786 O O . SER A 1 100 ? -21.958 3.828 48.552 1.00 92.94 100 SER A O 1
ATOM 788 N N . ILE A 1 101 ? -23.745 3.800 49.910 1.00 93.19 101 ILE A N 1
ATOM 789 C CA . ILE A 1 101 ? -24.512 2.797 49.153 1.00 93.19 101 ILE A CA 1
ATOM 790 C C . ILE A 1 101 ? -24.683 3.227 47.697 1.00 93.19 101 ILE A C 1
ATOM 792 O O . ILE A 1 101 ? -24.544 2.416 46.777 1.00 93.19 101 ILE A O 1
ATOM 796 N N . LYS A 1 102 ? -24.978 4.511 47.462 1.00 94.06 102 LYS A N 1
ATOM 797 C CA . LYS A 1 102 ? -25.110 5.040 46.104 1.00 94.06 102 LYS A CA 1
ATOM 798 C C . LYS A 1 102 ? -23.797 4.907 45.326 1.00 94.06 102 LYS A C 1
ATOM 800 O O . LYS A 1 102 ? -23.830 4.429 44.193 1.00 94.06 102 LYS A O 1
ATOM 805 N N . ALA A 1 103 ? -22.666 5.273 45.926 1.00 93.25 103 ALA A N 1
ATOM 806 C CA . ALA A 1 103 ? -21.354 5.159 45.293 1.00 93.25 103 ALA A CA 1
ATOM 807 C C . ALA A 1 103 ? -20.990 3.698 44.973 1.00 93.25 103 ALA A C 1
ATOM 809 O O . ALA A 1 103 ? -20.537 3.408 43.864 1.00 93.25 103 ALA A O 1
ATOM 810 N N . HIS A 1 104 ? -21.251 2.762 45.893 1.00 91.62 104 HIS A N 1
ATOM 811 C CA . HIS A 1 104 ? -21.041 1.330 45.658 1.00 91.62 104 HIS A CA 1
ATOM 812 C C . HIS A 1 104 ? -21.917 0.797 44.516 1.00 91.62 104 HIS A C 1
ATOM 814 O O . HIS A 1 104 ? -21.412 0.138 43.607 1.00 91.62 104 HIS A O 1
ATOM 820 N N . LYS A 1 105 ? -23.210 1.139 44.489 1.00 92.75 105 LYS A N 1
ATOM 821 C CA . LYS A 1 105 ? -24.121 0.743 43.399 1.00 92.75 105 LYS A CA 1
ATOM 822 C C . LYS A 1 105 ? -23.694 1.295 42.041 1.00 92.75 105 LYS A C 1
ATOM 824 O O . LYS A 1 105 ? -23.773 0.580 41.042 1.00 92.75 105 LYS A O 1
ATOM 829 N N . GLU A 1 106 ? -23.243 2.546 41.990 1.00 94.38 106 GLU A N 1
ATOM 830 C CA . GLU A 1 106 ? -22.717 3.153 40.763 1.00 94.38 106 GLU A CA 1
ATOM 831 C C . GLU A 1 106 ? -21.440 2.452 40.284 1.00 94.38 106 GLU A C 1
ATOM 833 O O . GLU A 1 106 ? -21.321 2.170 39.089 1.00 94.38 106 GLU A O 1
ATOM 838 N N . LEU A 1 107 ? -20.533 2.100 41.202 1.00 92.88 107 LEU A N 1
ATOM 839 C CA . LEU A 1 107 ? -19.337 1.318 40.892 1.00 92.88 107 LEU A CA 1
ATOM 840 C C . LEU A 1 107 ? -19.706 -0.042 40.285 1.00 92.88 107 LEU A C 1
ATOM 842 O O . LEU A 1 107 ? -19.270 -0.343 39.178 1.00 92.88 107 LEU A O 1
ATOM 846 N N . PHE A 1 108 ? -20.553 -0.836 40.950 1.00 92.25 108 PHE A N 1
ATOM 847 C CA . PHE A 1 108 ? -20.947 -2.159 40.445 1.00 92.25 108 PHE A CA 1
ATOM 848 C C . PHE A 1 108 ? -21.616 -2.080 39.074 1.00 92.25 108 PHE A C 1
ATOM 850 O O . PHE A 1 108 ? -21.312 -2.875 38.186 1.00 92.25 108 PHE A O 1
ATOM 857 N N . LYS A 1 109 ? -22.484 -1.084 38.874 1.00 93.31 109 LYS A N 1
ATOM 858 C CA . LYS A 1 109 ? -23.126 -0.849 37.581 1.00 93.31 109 LYS A CA 1
ATOM 859 C C . LYS A 1 109 ? -22.096 -0.548 36.492 1.00 93.31 109 LYS A C 1
ATOM 861 O O . LYS A 1 109 ? -22.208 -1.092 35.396 1.00 93.31 109 LYS A O 1
ATOM 866 N N . LYS A 1 110 ? -21.107 0.301 36.779 1.00 93.56 110 LYS A N 1
ATOM 867 C CA . LYS A 1 110 ? -20.050 0.654 35.825 1.00 93.56 110 LYS A CA 1
ATOM 868 C C . LYS A 1 110 ? -19.192 -0.558 35.463 1.00 93.56 110 LYS A C 1
ATOM 870 O O . LYS A 1 110 ? -18.948 -0.780 34.281 1.00 93.56 110 LYS A O 1
ATOM 875 N N . GLU A 1 111 ? -18.780 -1.350 36.448 1.00 91.19 111 GLU A N 1
ATOM 876 C CA . GLU A 1 111 ? -17.975 -2.553 36.204 1.00 91.19 111 GLU A CA 1
ATOM 877 C C . GLU A 1 111 ? -18.750 -3.603 35.389 1.00 91.19 111 GLU A C 1
ATOM 879 O O . GLU A 1 111 ? -18.195 -4.212 34.476 1.00 91.19 111 GLU A O 1
ATOM 884 N N . GLN A 1 112 ? -20.053 -3.770 35.649 1.00 91.00 112 GLN A N 1
ATOM 885 C CA . GLN A 1 112 ? -20.909 -4.672 34.872 1.00 91.00 112 GLN A CA 1
ATOM 886 C C . GLN A 1 112 ? -21.107 -4.187 33.429 1.00 91.00 112 GLN A C 1
ATOM 888 O O . GLN A 1 112 ? -21.053 -4.989 32.498 1.00 91.00 112 GLN A O 1
ATOM 893 N N . GLN A 1 113 ? -21.301 -2.880 33.227 1.00 93.75 113 GLN A N 1
ATOM 894 C CA . GLN A 1 113 ? -21.365 -2.286 31.887 1.00 93.75 113 GLN A CA 1
ATOM 895 C C . GLN A 1 113 ? -20.048 -2.466 31.128 1.00 93.75 113 GLN A C 1
ATOM 897 O O . GLN A 1 113 ? -20.069 -2.771 29.939 1.00 93.75 113 GLN A O 1
ATOM 902 N N . HIS A 1 114 ? -18.910 -2.311 31.807 1.00 92.69 114 HIS A N 1
ATOM 903 C CA . HIS A 1 114 ? -17.598 -2.541 31.210 1.00 92.69 114 HIS A CA 1
ATOM 904 C C . HIS A 1 114 ? -17.430 -3.993 30.751 1.00 92.69 114 HIS A C 1
ATOM 906 O O . HIS A 1 114 ? -17.047 -4.227 29.606 1.00 92.69 114 HIS A O 1
ATOM 912 N N . LEU A 1 115 ? -17.804 -4.958 31.596 1.00 93.00 115 LEU A N 1
ATOM 913 C CA . LEU A 1 115 ? -17.753 -6.375 31.239 1.00 93.00 115 LEU A CA 1
ATOM 914 C C . LEU A 1 115 ? -18.657 -6.704 30.039 1.00 93.00 115 LEU A C 1
ATOM 916 O O . LEU A 1 115 ? -18.236 -7.431 29.144 1.00 93.00 115 LEU A O 1
ATOM 920 N N . GLN A 1 116 ? -19.863 -6.130 29.978 1.00 94.19 116 GLN A N 1
ATOM 921 C CA . GLN A 1 116 ? -20.760 -6.322 28.836 1.00 94.19 116 GLN A CA 1
ATOM 922 C C . GLN A 1 116 ? -20.157 -5.777 27.529 1.00 94.19 116 GLN A C 1
ATOM 924 O O . GLN A 1 116 ? -20.217 -6.449 26.502 1.00 94.19 116 GLN A O 1
ATOM 929 N N . MET A 1 117 ? -19.538 -4.592 27.566 1.00 94.88 117 MET A N 1
ATOM 930 C CA . MET A 1 117 ? -18.860 -4.028 26.391 1.00 94.88 117 MET A CA 1
ATOM 931 C C . MET A 1 117 ? -17.701 -4.918 25.920 1.00 94.88 117 MET A C 1
ATOM 933 O O . MET A 1 117 ? -17.530 -5.115 24.717 1.00 94.88 117 MET A O 1
ATOM 937 N N . LEU A 1 118 ? -16.924 -5.487 26.848 1.00 93.56 118 LEU A N 1
ATOM 938 C CA . LEU A 1 118 ? -15.860 -6.436 26.509 1.00 93.56 118 LEU A CA 1
ATOM 939 C C . LEU A 1 118 ? -16.425 -7.730 25.906 1.00 93.56 118 LEU A C 1
ATOM 941 O O . LEU A 1 118 ? -15.890 -8.216 24.915 1.00 93.56 118 LEU A O 1
ATOM 945 N N . GLU A 1 119 ? -17.529 -8.262 26.437 1.00 93.75 119 GLU A N 1
ATOM 946 C CA . GLU A 1 119 ? -18.194 -9.454 25.891 1.00 93.75 119 GLU A CA 1
ATOM 947 C C . GLU A 1 119 ? -18.675 -9.237 24.445 1.00 93.75 119 GLU A C 1
ATOM 949 O O . GLU A 1 119 ? -18.505 -10.103 23.582 1.00 93.75 119 GLU A O 1
ATOM 954 N N . GLU A 1 120 ? -19.272 -8.077 24.166 1.00 94.81 120 GLU A N 1
ATOM 955 C CA . GLU A 1 120 ? -19.683 -7.676 22.816 1.00 94.81 120 GLU A CA 1
ATOM 956 C C . GLU A 1 120 ? -18.465 -7.555 21.885 1.00 94.81 120 GLU A C 1
ATOM 958 O O . GLU A 1 120 ? -18.473 -8.124 20.793 1.00 94.81 120 GLU A O 1
ATOM 963 N N . SER A 1 121 ? -17.376 -6.942 22.357 1.00 93.19 121 SER A N 1
ATOM 964 C CA . SER A 1 121 ? -16.111 -6.831 21.617 1.00 93.19 121 SER A CA 1
ATOM 965 C C . SER A 1 121 ? -15.496 -8.198 21.274 1.00 93.19 121 SER A C 1
ATOM 967 O O . SER A 1 121 ? -15.072 -8.424 20.138 1.00 93.19 121 SER A O 1
ATOM 969 N N . VAL A 1 122 ? -15.512 -9.161 22.208 1.00 93.88 122 VAL A N 1
ATOM 970 C CA . VAL A 1 122 ? -15.071 -10.547 21.953 1.00 93.88 122 VAL A CA 1
ATOM 971 C C . VAL A 1 122 ? -15.908 -11.193 20.843 1.00 93.88 122 VAL A C 1
ATOM 973 O O . VAL A 1 122 ? -15.357 -11.835 19.942 1.00 93.88 122 VAL A O 1
ATOM 976 N N . LYS A 1 123 ? -17.238 -11.031 20.884 1.00 93.38 123 LYS A N 1
ATOM 977 C CA . LYS A 1 123 ? -18.153 -11.587 19.870 1.00 93.38 123 LYS A CA 1
ATOM 978 C C . LYS A 1 123 ? -17.905 -10.975 18.494 1.00 93.38 123 LYS A C 1
ATOM 980 O O . LYS A 1 123 ? -17.869 -11.711 17.505 1.00 93.38 123 LYS A O 1
ATOM 985 N N . ASP A 1 124 ? -17.696 -9.666 18.432 1.00 92.88 124 ASP A N 1
ATOM 986 C CA . ASP A 1 124 ? -17.409 -8.957 17.186 1.00 92.88 124 ASP A CA 1
ATOM 987 C C . ASP A 1 124 ? -16.052 -9.367 16.600 1.00 92.88 124 ASP A C 1
ATOM 989 O O . ASP A 1 124 ? -15.965 -9.674 15.407 1.00 92.88 124 ASP A O 1
ATOM 993 N N . ALA A 1 125 ? -15.013 -9.484 17.433 1.00 91.00 125 ALA A N 1
ATOM 994 C CA . ALA A 1 125 ? -13.703 -9.980 17.012 1.00 91.00 125 ALA A CA 1
ATOM 995 C C . ALA A 1 125 ? -13.783 -11.418 16.465 1.00 91.00 125 ALA A C 1
ATOM 997 O O . ALA A 1 125 ? -13.229 -11.717 15.404 1.00 91.00 125 ALA A O 1
ATOM 998 N N . ALA A 1 126 ? -14.536 -12.303 17.130 1.00 90.81 126 ALA A N 1
ATOM 999 C CA . ALA A 1 126 ? -14.755 -13.674 16.668 1.00 90.81 126 ALA A CA 1
ATOM 1000 C C . ALA A 1 126 ? -15.542 -13.740 15.346 1.00 90.81 126 ALA A C 1
ATOM 1002 O O . ALA A 1 126 ? -15.257 -14.581 14.489 1.00 90.81 126 ALA A O 1
ATOM 1003 N N . LYS A 1 127 ? -16.520 -12.849 15.156 1.00 92.44 127 LYS A N 1
ATOM 1004 C CA . LYS A 1 127 ? -17.279 -12.743 13.906 1.00 92.44 127 LYS A CA 1
ATOM 1005 C C . LYS A 1 127 ? -16.393 -12.273 12.750 1.00 92.44 127 LYS A C 1
ATOM 1007 O O . LYS A 1 127 ? -16.454 -12.879 11.682 1.00 92.44 127 LYS A O 1
ATOM 1012 N N . ASN A 1 128 ? -15.563 -11.253 12.971 1.00 91.44 128 ASN A N 1
ATOM 1013 C CA . ASN A 1 128 ? -14.614 -10.752 11.974 1.00 91.44 128 ASN A CA 1
ATOM 1014 C C . ASN A 1 128 ? -13.633 -11.852 11.529 1.00 91.44 128 ASN A C 1
ATOM 1016 O O . ASN A 1 128 ? -13.456 -12.091 10.336 1.00 91.44 128 ASN A O 1
ATOM 1020 N N . GLU A 1 129 ? -13.068 -12.603 12.478 1.00 89.38 129 GLU A N 1
ATOM 1021 C CA . GLU A 1 129 ? -12.207 -13.750 12.165 1.00 89.38 129 GLU A CA 1
ATOM 1022 C C . GLU A 1 129 ? -12.937 -14.798 11.310 1.00 89.38 129 GLU A C 1
ATOM 1024 O O . GLU A 1 129 ? -12.391 -15.280 10.317 1.00 89.38 129 GLU A O 1
ATOM 1029 N N . LEU A 1 130 ? -14.192 -15.122 11.638 1.00 88.94 130 LEU A N 1
ATOM 1030 C CA . LEU A 1 130 ? -14.990 -16.079 10.869 1.00 88.94 130 LEU A CA 1
ATOM 1031 C C . LEU A 1 130 ? -15.286 -15.587 9.440 1.00 88.94 130 LEU A C 1
ATOM 1033 O O . LEU A 1 130 ? -15.352 -16.396 8.511 1.00 88.94 130 LEU A O 1
ATOM 1037 N N . GLU A 1 131 ? -15.497 -14.287 9.248 1.00 90.94 131 GLU A N 1
ATOM 1038 C CA . GLU A 1 131 ? -15.689 -13.681 7.926 1.00 90.94 131 GLU A CA 1
ATOM 1039 C C . GLU A 1 131 ? -14.416 -13.781 7.076 1.00 90.94 131 GLU A C 1
ATOM 1041 O O . GLU A 1 131 ? -14.484 -14.270 5.944 1.00 90.94 131 GLU A O 1
ATOM 1046 N N . LEU A 1 132 ? -13.254 -13.458 7.648 1.00 89.62 132 LEU A N 1
ATOM 1047 C CA . LEU A 1 132 ? -11.957 -13.611 6.980 1.00 89.62 132 LEU A CA 1
ATOM 1048 C C . LEU A 1 132 ? -11.654 -15.078 6.638 1.00 89.62 132 LEU A C 1
ATOM 1050 O O . LEU A 1 132 ? -11.220 -15.392 5.527 1.00 89.62 132 LEU A O 1
ATOM 1054 N N . GLN A 1 133 ? -11.959 -16.011 7.545 1.00 87.38 133 GLN A N 1
ATOM 1055 C CA . GLN A 1 133 ? -11.834 -17.447 7.276 1.00 87.38 133 GLN A CA 1
ATOM 1056 C C . GLN A 1 133 ? -12.727 -17.889 6.108 1.00 87.38 133 GLN A C 1
ATOM 1058 O O . GLN A 1 133 ? -12.300 -18.694 5.281 1.00 87.38 133 GLN A O 1
ATOM 1063 N N . LYS A 1 134 ? -13.960 -17.374 6.000 1.00 87.56 134 LYS A N 1
ATOM 1064 C CA . LYS A 1 134 ? -14.847 -17.663 4.857 1.00 87.56 134 LYS A CA 1
ATOM 1065 C C . LYS A 1 134 ? -14.279 -17.118 3.550 1.00 87.56 134 LYS A C 1
ATOM 1067 O O . LYS A 1 134 ? -14.360 -17.817 2.540 1.00 87.56 134 LYS A O 1
ATOM 1072 N N . GLU A 1 135 ? -13.696 -15.921 3.555 1.00 87.94 135 GLU A N 1
ATOM 1073 C CA . GLU A 1 135 ? -13.042 -15.379 2.362 1.00 87.94 135 GLU A CA 1
ATOM 1074 C C . GLU A 1 135 ? -11.861 -16.258 1.932 1.00 87.94 135 GLU A C 1
ATOM 1076 O O . GLU A 1 135 ? -11.733 -16.597 0.755 1.00 87.94 135 GLU A O 1
ATOM 1081 N N . LEU A 1 136 ? -11.054 -16.725 2.884 1.00 85.88 136 LEU A N 1
ATOM 1082 C CA . LEU A 1 136 ? -9.918 -17.597 2.597 1.00 85.88 136 LEU A CA 1
ATOM 1083 C C . LEU A 1 136 ? -10.342 -18.954 1.999 1.00 85.88 136 LEU A C 1
ATOM 1085 O O . LEU A 1 136 ? -9.670 -19.476 1.104 1.00 85.88 136 LEU A O 1
ATOM 1089 N N . LYS A 1 137 ? -11.493 -19.500 2.418 1.00 83.88 137 LYS A N 1
ATOM 1090 C CA . LYS A 1 137 ? -12.084 -20.708 1.806 1.00 83.88 137 LYS A CA 1
ATOM 1091 C C . LYS A 1 137 ? -12.449 -20.498 0.341 1.00 83.88 137 LYS A C 1
ATOM 1093 O O . LYS A 1 137 ? -12.240 -21.400 -0.468 1.00 83.88 137 LYS A O 1
ATOM 1098 N N . LEU A 1 138 ? -12.954 -19.316 -0.025 1.00 84.06 138 LEU A N 1
ATOM 1099 C CA . LEU A 1 138 ? -13.263 -18.988 -1.425 1.00 84.06 138 LEU A CA 1
ATOM 1100 C C . LEU A 1 138 ? -12.006 -18.988 -2.308 1.00 84.06 138 LEU A C 1
ATOM 1102 O O . LEU A 1 138 ? -12.104 -19.223 -3.511 1.00 84.06 138 LEU A O 1
ATOM 1106 N N . VAL A 1 139 ? -10.828 -18.775 -1.715 1.00 81.12 139 VAL A N 1
ATOM 1107 C CA . VAL A 1 139 ? -9.523 -18.824 -2.396 1.00 81.12 139 VAL A CA 1
ATOM 1108 C C . VAL A 1 139 ? -8.941 -20.254 -2.441 1.00 81.12 139 VAL A C 1
ATOM 1110 O O . VAL A 1 139 ? -7.910 -20.484 -3.069 1.00 81.12 139 VAL A O 1
ATOM 1113 N N . GLY A 1 140 ? -9.630 -21.250 -1.868 1.00 75.00 140 GLY A N 1
ATOM 1114 C CA . GLY A 1 140 ? -9.306 -22.676 -2.017 1.00 75.00 140 GLY A CA 1
ATOM 1115 C C . GLY A 1 140 ? -8.468 -23.287 -0.889 1.00 75.00 140 GLY A C 1
ATOM 1116 O O . GLY A 1 140 ? -7.870 -24.347 -1.082 1.00 75.00 140 GLY A O 1
ATOM 1117 N N . VAL A 1 141 ? -8.413 -22.647 0.283 1.00 78.69 141 VAL A N 1
ATOM 1118 C CA . VAL A 1 141 ? -7.734 -23.169 1.484 1.00 78.69 141 VAL A CA 1
ATOM 1119 C C . VAL A 1 141 ? -8.691 -24.025 2.324 1.00 78.69 141 VAL A C 1
ATOM 1121 O O . VAL A 1 141 ? -9.869 -23.701 2.455 1.00 78.69 141 VAL A O 1
ATOM 1124 N N . GLN A 1 142 ? -8.189 -25.120 2.908 1.00 74.94 142 GLN A N 1
ATOM 1125 C CA . GLN A 1 142 ? -8.980 -26.020 3.759 1.00 74.94 142 GLN A CA 1
ATOM 1126 C C . GLN A 1 142 ? -9.060 -25.551 5.221 1.00 74.94 142 GLN A C 1
ATOM 1128 O O . GLN A 1 142 ? -8.059 -25.140 5.805 1.00 74.94 142 GLN A O 1
ATOM 1133 N N . ASP A 1 143 ? -10.224 -25.754 5.845 1.00 70.06 143 ASP A N 1
ATOM 1134 C CA . ASP A 1 143 ? -10.543 -25.376 7.234 1.00 70.06 143 ASP A CA 1
ATOM 1135 C C . ASP A 1 143 ? -9.551 -25.895 8.279 1.00 70.06 143 ASP A C 1
ATOM 1137 O O . ASP A 1 143 ? -9.220 -25.198 9.236 1.00 70.06 143 ASP A O 1
ATOM 1141 N N . ALA A 1 144 ? -9.036 -27.111 8.086 1.00 69.25 144 ALA A N 1
ATOM 1142 C CA . ALA A 1 144 ? -8.111 -27.732 9.029 1.00 69.25 144 ALA A CA 1
ATOM 1143 C C . ALA A 1 144 ? -6.792 -26.950 9.179 1.00 69.25 144 ALA A C 1
ATOM 1145 O O . ALA A 1 144 ? -6.155 -27.019 10.226 1.00 69.25 144 ALA A O 1
ATOM 1146 N N . GLN A 1 145 ? -6.393 -26.192 8.152 1.00 71.12 145 GLN A N 1
ATOM 1147 C CA . GLN A 1 145 ? -5.144 -25.423 8.146 1.00 71.12 145 GLN A CA 1
ATOM 1148 C C . GLN A 1 145 ? -5.285 -24.069 8.855 1.00 71.12 145 GLN A C 1
ATOM 1150 O O . GLN A 1 145 ? -4.285 -23.493 9.263 1.00 71.12 145 GLN A O 1
ATOM 1155 N N . ILE A 1 146 ? -6.514 -23.577 9.032 1.00 78.25 146 ILE A N 1
ATOM 1156 C CA . ILE A 1 146 ? -6.811 -22.230 9.551 1.00 78.25 146 ILE A CA 1
ATOM 1157 C C . ILE A 1 146 ? -7.450 -22.254 10.945 1.00 78.25 146 ILE A C 1
ATOM 1159 O O . ILE A 1 146 ? -7.811 -21.214 11.482 1.00 78.25 146 ILE A O 1
ATOM 1163 N N . ALA A 1 147 ? -7.581 -23.440 11.547 1.00 77.38 147 ALA A N 1
ATOM 1164 C CA . ALA A 1 147 ? -8.210 -23.622 12.853 1.00 77.38 147 ALA A CA 1
ATOM 1165 C C . ALA A 1 147 ? -7.349 -23.134 14.032 1.00 77.38 147 ALA A C 1
ATOM 1167 O O . ALA A 1 147 ? -7.862 -22.922 15.127 1.00 77.38 147 ALA A O 1
ATOM 1168 N N . THR A 1 148 ? -6.034 -22.999 13.841 1.00 83.88 148 THR A N 1
ATOM 1169 C CA . THR A 1 148 ? -5.096 -22.607 14.902 1.00 83.88 148 THR A CA 1
ATOM 1170 C C . THR A 1 148 ? -4.093 -21.591 14.382 1.00 83.88 148 THR A C 1
ATOM 1172 O O . THR A 1 148 ? -3.721 -21.637 13.211 1.00 83.88 148 THR A O 1
ATOM 1175 N N . ARG A 1 149 ? -3.595 -20.727 15.276 1.00 84.81 149 ARG A N 1
ATOM 1176 C CA . ARG A 1 149 ? -2.577 -19.711 14.962 1.00 84.81 149 ARG A CA 1
ATOM 1177 C C . ARG A 1 149 ? -1.355 -20.332 14.284 1.00 84.81 149 ARG A C 1
ATOM 1179 O O . ARG A 1 149 ? -0.935 -19.897 13.221 1.00 84.81 149 ARG A O 1
ATOM 1186 N N . LYS A 1 150 ? -0.862 -21.436 14.850 1.00 86.31 150 LYS A N 1
ATOM 1187 C CA . LYS A 1 150 ? 0.267 -22.195 14.302 1.00 86.31 150 LYS A CA 1
ATOM 1188 C C . LYS A 1 150 ? -0.005 -22.717 12.883 1.00 86.31 150 LYS A C 1
ATOM 1190 O O . LYS A 1 150 ? 0.877 -22.661 12.035 1.00 86.31 150 LYS A O 1
ATOM 1195 N N . GLY A 1 151 ? -1.219 -23.202 12.612 1.00 85.62 151 GLY A N 1
ATOM 1196 C CA . GLY A 1 151 ? -1.604 -23.649 11.269 1.00 85.62 151 GLY A CA 1
ATOM 1197 C C . GLY A 1 151 ? -1.588 -22.510 10.245 1.00 85.62 151 GLY A C 1
ATOM 1198 O O . GLY A 1 151 ? -1.078 -22.683 9.136 1.00 85.62 151 GLY A O 1
ATOM 1199 N N . VAL A 1 152 ? -2.066 -21.325 10.640 1.00 86.50 152 VAL A N 1
ATOM 1200 C CA . VAL A 1 152 ? -2.031 -20.119 9.801 1.00 86.50 152 VAL A CA 1
ATOM 1201 C C . VAL A 1 152 ? -0.583 -19.688 9.527 1.00 86.50 152 VAL A C 1
ATOM 1203 O O . VAL A 1 152 ? -0.235 -19.460 8.370 1.00 86.50 152 VAL A O 1
ATOM 1206 N N . GLU A 1 153 ? 0.292 -19.675 10.537 1.00 87.00 153 GLU A N 1
ATOM 1207 C CA . GLU A 1 153 ? 1.725 -19.354 10.383 1.00 87.00 153 GLU A CA 1
ATOM 1208 C C . GLU A 1 153 ? 2.460 -20.325 9.437 1.00 87.00 153 GLU A C 1
ATOM 1210 O O . GLU A 1 153 ? 3.242 -19.910 8.569 1.00 87.00 153 GLU A O 1
ATOM 1215 N N . GLU A 1 154 ? 2.198 -21.629 9.561 1.00 88.50 154 GLU A N 1
ATOM 1216 C CA . GLU A 1 154 ? 2.760 -22.656 8.675 1.00 88.50 154 GLU A CA 1
ATOM 1217 C C . GLU A 1 154 ? 2.282 -22.462 7.228 1.00 88.50 154 GLU A C 1
ATOM 1219 O O . GLU A 1 154 ? 3.072 -22.561 6.277 1.00 88.50 154 GLU A O 1
ATOM 1224 N N . LEU A 1 155 ? 1.003 -22.124 7.046 1.00 87.06 155 LEU A N 1
ATOM 1225 C CA . LEU A 1 155 ? 0.420 -21.860 5.737 1.00 87.06 155 LEU A CA 1
ATOM 1226 C C . LEU A 1 155 ? 0.955 -20.565 5.112 1.00 87.06 155 LEU A C 1
ATOM 1228 O O . LEU A 1 155 ? 1.247 -20.557 3.911 1.00 87.06 155 LEU A O 1
ATOM 1232 N N . MET A 1 156 ? 1.150 -19.503 5.895 1.00 87.69 156 MET A N 1
ATOM 1233 C CA . MET A 1 156 ? 1.832 -18.281 5.455 1.00 87.69 156 MET A CA 1
ATOM 1234 C C . MET A 1 156 ? 3.250 -18.600 4.989 1.00 87.69 156 MET A C 1
ATOM 1236 O O . MET A 1 156 ? 3.628 -18.276 3.865 1.00 87.69 156 MET A O 1
ATOM 1240 N N . THR A 1 157 ? 4.021 -19.336 5.787 1.00 87.00 157 THR A N 1
ATOM 1241 C CA . THR A 1 157 ? 5.395 -19.718 5.426 1.00 87.00 157 THR A CA 1
ATOM 1242 C C . THR A 1 157 ? 5.430 -20.531 4.128 1.00 87.00 157 THR A C 1
ATOM 1244 O O . THR A 1 157 ? 6.219 -20.244 3.224 1.00 87.00 157 THR A O 1
ATOM 1247 N N . SER A 1 158 ? 4.533 -21.511 3.986 1.00 85.75 158 SER A N 1
ATOM 1248 C CA . SER A 1 158 ? 4.404 -22.323 2.770 1.00 85.75 158 SER A CA 1
ATOM 1249 C C . SER A 1 158 ? 4.010 -21.489 1.548 1.00 85.75 158 SER A C 1
ATOM 1251 O O . SER A 1 158 ? 4.583 -21.650 0.468 1.00 85.75 158 SER A O 1
ATOM 1253 N N . THR A 1 159 ? 3.049 -20.577 1.701 1.00 84.31 159 THR A N 1
ATOM 1254 C CA . THR A 1 159 ? 2.551 -19.728 0.608 1.00 84.31 159 THR A CA 1
ATOM 1255 C C . THR A 1 159 ? 3.624 -18.739 0.161 1.00 84.31 159 THR A C 1
ATOM 1257 O O . THR A 1 159 ? 3.864 -18.602 -1.038 1.00 84.31 159 THR A O 1
ATOM 1260 N N . LYS A 1 160 ? 4.357 -18.141 1.106 1.00 84.62 160 LYS A N 1
ATOM 1261 C CA . LYS A 1 160 ? 5.482 -17.239 0.833 1.00 84.62 160 LYS A CA 1
ATOM 1262 C C . LYS A 1 160 ? 6.578 -17.963 0.065 1.00 84.62 160 LYS A C 1
ATOM 1264 O O . LYS A 1 160 ? 7.016 -17.495 -0.982 1.00 84.62 160 LYS A O 1
ATOM 1269 N N . LYS A 1 161 ? 6.931 -19.167 0.514 1.00 83.12 161 LYS A N 1
ATOM 1270 C CA . LYS A 1 161 ? 7.893 -20.031 -0.169 1.00 83.12 161 LYS A CA 1
ATOM 1271 C C . LYS A 1 161 ? 7.453 -20.360 -1.602 1.00 83.12 161 LYS A C 1
ATOM 1273 O O . LYS A 1 161 ? 8.237 -20.191 -2.529 1.00 83.12 161 LYS A O 1
ATOM 1278 N N . LYS A 1 162 ? 6.181 -20.715 -1.827 1.00 81.56 162 LYS A N 1
ATOM 1279 C CA . LYS A 1 162 ? 5.633 -20.950 -3.182 1.00 81.56 162 LYS A CA 1
ATOM 1280 C C . LYS A 1 162 ? 5.702 -19.712 -4.084 1.00 81.56 162 LYS A C 1
ATOM 1282 O O . LYS A 1 162 ? 5.882 -19.858 -5.294 1.00 81.56 162 LYS A O 1
ATOM 1287 N N . ILE A 1 163 ? 5.546 -18.513 -3.522 1.00 77.62 163 ILE A N 1
ATOM 1288 C CA . ILE A 1 163 ? 5.687 -17.240 -4.246 1.00 77.62 163 ILE A CA 1
ATOM 1289 C C . ILE A 1 163 ? 7.164 -16.958 -4.572 1.00 77.62 163 ILE A C 1
ATOM 1291 O O . ILE A 1 163 ? 7.476 -16.481 -5.667 1.00 77.62 163 ILE A O 1
ATOM 1295 N N . GLU A 1 164 ? 8.083 -17.252 -3.653 1.00 74.00 164 GLU A N 1
ATOM 1296 C CA . GLU A 1 164 ? 9.520 -16.973 -3.787 1.00 74.00 164 GLU A CA 1
ATOM 1297 C C . GLU A 1 164 ? 10.277 -17.977 -4.672 1.00 74.00 164 GLU A C 1
ATOM 1299 O O . GLU A 1 164 ? 11.205 -17.579 -5.383 1.00 74.00 164 GLU A O 1
ATOM 1304 N N . GLU A 1 165 ? 9.886 -19.255 -4.653 1.00 74.56 165 GLU A N 1
ATOM 1305 C CA . GLU A 1 165 ? 10.567 -20.358 -5.350 1.00 74.56 165 GLU A CA 1
ATOM 1306 C C . GLU A 1 165 ? 10.265 -20.434 -6.850 1.00 74.56 165 GLU A C 1
ATOM 1308 O O . GLU A 1 165 ? 10.964 -21.140 -7.581 1.00 74.56 165 GLU A O 1
ATOM 1313 N N . ARG A 1 166 ? 9.249 -19.718 -7.350 1.00 72.06 166 ARG A N 1
ATOM 1314 C CA . ARG A 1 166 ? 8.982 -19.720 -8.793 1.00 72.06 166 ARG A CA 1
ATOM 1315 C C . ARG A 1 166 ? 10.105 -19.003 -9.553 1.00 72.06 166 ARG A C 1
ATOM 1317 O O . ARG A 1 166 ? 10.406 -17.850 -9.229 1.00 72.06 166 ARG A O 1
ATOM 1324 N N . PRO A 1 167 ? 10.693 -19.644 -10.584 1.00 76.75 167 PRO A N 1
ATOM 1325 C CA . PRO A 1 167 ? 11.754 -19.036 -11.369 1.00 76.75 167 PRO A CA 1
ATOM 1326 C C . PRO A 1 167 ? 11.194 -17.818 -12.103 1.00 76.75 167 PRO A C 1
ATOM 1328 O O . PRO A 1 167 ? 10.232 -17.925 -12.859 1.00 76.75 167 PRO A O 1
ATOM 1331 N N . ARG A 1 168 ? 11.794 -16.661 -11.839 1.00 85.25 168 ARG A N 1
ATOM 1332 C CA . ARG A 1 168 ? 11.528 -15.397 -12.526 1.00 85.25 168 ARG A CA 1
ATOM 1333 C C . ARG A 1 168 ? 12.814 -14.603 -12.618 1.00 85.25 168 ARG A C 1
ATOM 1335 O O . ARG A 1 168 ? 13.720 -14.791 -11.794 1.00 85.25 168 ARG A O 1
ATOM 1342 N N . ARG A 1 169 ? 12.897 -13.709 -13.597 1.00 90.50 169 ARG A N 1
ATOM 1343 C CA . ARG A 1 169 ? 14.061 -12.833 -13.746 1.00 90.50 169 ARG A CA 1
ATOM 1344 C C . ARG A 1 169 ? 14.171 -11.931 -12.514 1.00 90.50 169 ARG A C 1
ATOM 1346 O O . ARG A 1 169 ? 13.266 -11.163 -12.199 1.00 90.50 169 ARG A O 1
ATOM 1353 N N . LYS A 1 170 ? 15.285 -12.037 -11.792 1.00 89.88 170 LYS A N 1
ATOM 1354 C CA . LYS A 1 170 ? 15.617 -11.160 -10.663 1.00 89.88 170 LYS A CA 1
ATOM 1355 C C . LYS A 1 170 ? 16.676 -10.163 -11.108 1.00 89.88 170 LYS A C 1
ATOM 1357 O O . LYS A 1 170 ? 17.561 -10.510 -11.889 1.00 89.88 170 LYS A O 1
ATOM 1362 N N . CYS A 1 171 ? 16.598 -8.941 -10.590 1.00 92.94 171 CYS A N 1
ATOM 1363 C CA . CYS A 1 171 ? 17.676 -7.985 -10.785 1.00 92.94 171 CYS A CA 1
ATOM 1364 C C . CYS A 1 171 ? 18.935 -8.494 -10.071 1.00 92.94 171 CYS A C 1
ATOM 1366 O O . CYS A 1 171 ? 18.885 -8.802 -8.882 1.00 92.94 171 CYS A O 1
ATOM 1368 N N . GLY A 1 172 ? 20.054 -8.590 -10.790 1.00 92.25 172 GLY A N 1
ATOM 1369 C CA . GLY A 1 172 ? 21.336 -9.043 -10.244 1.00 92.25 172 GLY A CA 1
ATOM 1370 C C . GLY A 1 172 ? 22.103 -7.965 -9.475 1.00 92.25 172 GLY A C 1
ATOM 1371 O O . GLY A 1 172 ? 23.201 -8.226 -8.987 1.00 92.25 172 GLY A O 1
ATOM 1372 N N . MET A 1 173 ? 21.568 -6.745 -9.387 1.00 92.62 173 MET A N 1
ATOM 1373 C CA . MET A 1 173 ? 22.165 -5.683 -8.581 1.00 92.62 173 MET A CA 1
ATOM 1374 C C . MET A 1 173 ? 21.877 -5.928 -7.094 1.00 92.62 173 MET A C 1
ATOM 1376 O O . MET A 1 173 ? 20.809 -6.434 -6.758 1.00 92.62 173 MET A O 1
ATOM 1380 N N . PRO A 1 174 ? 22.812 -5.591 -6.188 1.00 92.12 174 PRO A N 1
ATOM 1381 C CA . PRO A 1 174 ? 22.546 -5.691 -4.763 1.00 92.12 174 PRO A CA 1
ATOM 1382 C C . PRO A 1 174 ? 21.584 -4.571 -4.334 1.00 92.12 174 PRO A C 1
ATOM 1384 O O . PRO A 1 174 ? 21.821 -3.411 -4.716 1.00 92.12 174 PRO A O 1
ATOM 1387 N N . PRO A 1 175 ? 20.558 -4.880 -3.516 1.00 91.81 175 PRO A N 1
ATOM 1388 C CA . PRO A 1 175 ? 19.680 -3.867 -2.947 1.00 91.81 175 PRO A CA 1
ATOM 1389 C C . PRO A 1 175 ? 20.463 -2.924 -2.027 1.00 91.81 175 PRO A C 1
ATOM 1391 O O . PRO A 1 175 ? 21.587 -3.214 -1.616 1.00 91.81 175 PRO A O 1
ATOM 1394 N N . TYR A 1 176 ? 19.873 -1.770 -1.730 1.00 90.19 176 TYR A N 1
ATOM 1395 C CA . TYR A 1 176 ? 20.391 -0.858 -0.713 1.00 90.19 176 TYR A CA 1
ATOM 1396 C C . TYR A 1 176 ? 19.588 -1.056 0.573 1.00 90.19 176 TYR A C 1
ATOM 1398 O O . TYR A 1 176 ? 18.365 -1.164 0.507 1.00 90.19 176 TYR A O 1
ATOM 1406 N N . GLU A 1 177 ? 20.257 -1.131 1.722 1.00 80.69 177 GLU A N 1
ATOM 1407 C CA . GLU A 1 177 ? 19.589 -1.335 3.011 1.00 80.69 177 GLU A CA 1
ATOM 1408 C C . GLU A 1 177 ? 18.720 -0.125 3.378 1.00 80.69 177 GLU A C 1
ATOM 1410 O O . GLU A 1 177 ? 19.207 1.000 3.482 1.00 80.69 177 GLU A O 1
ATOM 1415 N N . THR A 1 178 ? 17.429 -0.357 3.606 1.00 78.19 178 THR A N 1
ATOM 1416 C CA . THR A 1 178 ? 16.468 0.665 4.034 1.00 78.19 178 THR A CA 1
ATOM 1417 C C . THR A 1 178 ? 16.206 0.510 5.530 1.00 78.19 178 THR A C 1
ATOM 1419 O O . THR A 1 178 ? 15.652 -0.508 5.944 1.00 78.19 178 THR A O 1
ATOM 1422 N N . ARG A 1 179 ? 16.613 1.487 6.350 1.00 69.50 179 ARG A N 1
ATOM 1423 C CA . ARG A 1 179 ? 16.428 1.441 7.816 1.00 69.50 179 ARG A CA 1
ATOM 1424 C C . ARG A 1 179 ? 15.340 2.390 8.327 1.00 69.50 179 ARG A C 1
ATOM 1426 O O . ARG A 1 179 ? 14.621 2.029 9.249 1.00 69.50 179 ARG A O 1
ATOM 1433 N N . ASP A 1 180 ? 15.155 3.531 7.656 1.00 76.81 180 ASP A N 1
ATOM 1434 C CA . ASP A 1 180 ? 14.414 4.666 8.236 1.00 76.81 180 ASP A CA 1
ATOM 1435 C C . ASP A 1 180 ? 13.213 5.136 7.389 1.00 76.81 180 ASP A C 1
ATOM 1437 O O . ASP A 1 180 ? 12.646 6.191 7.645 1.00 76.81 180 ASP A O 1
ATOM 1441 N N . GLY A 1 181 ? 12.839 4.407 6.330 1.00 81.69 181 GLY A N 1
ATOM 1442 C CA . GLY A 1 181 ? 11.717 4.764 5.440 1.00 81.69 181 GLY A CA 1
ATOM 1443 C C . GLY A 1 181 ? 11.938 5.988 4.530 1.00 81.69 181 GLY A C 1
ATOM 1444 O O . GLY A 1 181 ? 11.228 6.141 3.540 1.00 81.69 181 GLY A O 1
ATOM 1445 N N . GLU A 1 182 ? 12.945 6.822 4.804 1.00 91.44 182 GLU A N 1
ATOM 1446 C CA . GLU A 1 182 ? 13.355 7.952 3.948 1.00 91.44 182 GLU A CA 1
ATOM 1447 C C . GLU A 1 182 ? 14.219 7.531 2.749 1.00 91.44 182 GLU A C 1
ATOM 1449 O O . GLU A 1 182 ? 14.316 8.241 1.748 1.00 91.44 182 GLU A O 1
ATOM 1454 N N . ILE A 1 183 ? 14.856 6.362 2.835 1.00 95.12 183 ILE A N 1
ATOM 1455 C CA . ILE A 1 183 ? 15.554 5.740 1.710 1.00 95.12 183 ILE A CA 1
ATOM 1456 C C . ILE A 1 183 ? 14.551 4.837 1.005 1.00 95.12 183 ILE A C 1
ATOM 1458 O O . ILE A 1 183 ? 14.133 3.825 1.564 1.00 95.12 183 ILE A O 1
ATOM 1462 N N . LEU A 1 184 ? 14.189 5.192 -0.226 1.00 94.25 184 LEU A N 1
ATOM 1463 C CA . LEU A 1 184 ? 13.238 4.421 -1.027 1.00 94.25 184 LEU A CA 1
ATOM 1464 C C . LEU A 1 184 ? 13.900 3.155 -1.586 1.00 94.25 184 LEU A C 1
ATOM 1466 O O . LEU A 1 184 ? 13.277 2.101 -1.657 1.00 94.25 184 LEU A O 1
ATOM 1470 N N . GLY A 1 185 ? 15.173 3.254 -1.978 1.00 94.88 185 GLY A N 1
ATOM 1471 C CA . GLY A 1 185 ? 15.961 2.147 -2.523 1.00 94.88 185 GLY A CA 1
ATOM 1472 C C . GLY A 1 185 ? 16.612 2.489 -3.861 1.00 94.88 185 GLY A C 1
ATOM 1473 O O . GLY A 1 185 ? 16.539 3.621 -4.339 1.00 94.88 185 GLY A O 1
ATOM 1474 N N . LYS A 1 186 ? 17.283 1.512 -4.481 1.00 96.00 186 LYS A N 1
ATOM 1475 C CA . LYS A 1 186 ? 17.890 1.715 -5.807 1.00 96.00 186 LYS A CA 1
ATOM 1476 C C . LYS A 1 186 ? 16.845 1.675 -6.911 1.00 96.00 186 LYS A C 1
ATOM 1478 O O . LYS A 1 186 ? 15.973 0.808 -6.887 1.00 96.00 186 LYS A O 1
ATOM 1483 N N . VAL A 1 187 ? 17.021 2.506 -7.939 1.00 96.81 187 VAL A N 1
ATOM 1484 C CA . VAL A 1 187 ? 16.161 2.558 -9.138 1.00 96.81 187 VAL A CA 1
ATOM 1485 C C . VAL A 1 187 ? 15.895 1.162 -9.717 1.00 96.81 187 VAL A C 1
ATOM 1487 O O . VAL A 1 187 ? 14.754 0.844 -10.044 1.00 96.81 187 VAL A O 1
ATOM 1490 N N . ALA A 1 188 ? 16.910 0.293 -9.775 1.00 96.12 188 ALA A N 1
ATOM 1491 C CA . ALA A 1 188 ? 16.792 -1.078 -10.281 1.00 96.12 188 ALA A CA 1
ATOM 1492 C C . ALA A 1 188 ? 15.799 -1.989 -9.528 1.00 96.12 188 ALA A C 1
ATOM 1494 O O . ALA A 1 188 ? 15.329 -2.968 -10.107 1.00 96.12 188 ALA A O 1
ATOM 1495 N N . HIS A 1 189 ? 15.501 -1.697 -8.257 1.00 95.38 189 HIS A N 1
ATOM 1496 C CA . HIS A 1 189 ? 14.634 -2.514 -7.395 1.00 95.38 189 HIS A CA 1
ATOM 1497 C C . HIS A 1 189 ? 13.263 -1.885 -7.123 1.00 95.38 189 HIS A C 1
ATOM 1499 O O . HIS A 1 189 ? 12.387 -2.552 -6.575 1.00 95.38 189 HIS A O 1
ATOM 1505 N N . LEU A 1 190 ? 13.066 -0.624 -7.510 1.00 95.69 190 LEU A N 1
ATOM 1506 C CA . LEU A 1 190 ? 11.801 0.096 -7.332 1.00 95.69 190 LEU A CA 1
ATOM 1507 C C . LEU A 1 190 ? 10.759 -0.242 -8.404 1.00 95.69 190 LEU A C 1
ATOM 1509 O O . LEU A 1 190 ? 9.585 0.108 -8.270 1.00 95.69 190 LEU A O 1
ATOM 1513 N N . VAL A 1 191 ? 11.191 -0.904 -9.479 1.00 96.31 191 VAL A N 1
ATOM 1514 C CA . VAL A 1 191 ? 10.339 -1.277 -10.604 1.00 96.31 191 VAL A CA 1
ATOM 1515 C C . VAL A 1 191 ? 10.645 -2.672 -11.121 1.00 96.31 191 VAL A C 1
ATOM 1517 O O . VAL A 1 191 ? 11.778 -3.158 -11.089 1.00 96.31 191 VAL A O 1
ATOM 1520 N N . GLU A 1 192 ? 9.613 -3.284 -11.675 1.00 95.50 192 GLU A N 1
ATOM 1521 C CA . GLU A 1 192 ? 9.659 -4.542 -12.401 1.00 95.50 192 GLU A CA 1
ATOM 1522 C C . GLU A 1 192 ? 9.036 -4.356 -13.786 1.00 95.50 192 GLU A C 1
ATOM 1524 O O . GLU A 1 192 ? 8.185 -3.491 -13.997 1.00 95.50 192 GLU A O 1
ATOM 1529 N N . VAL A 1 193 ? 9.465 -5.177 -14.740 1.00 96.19 193 VAL A N 1
ATOM 1530 C CA . VAL A 1 193 ? 9.020 -5.126 -16.137 1.00 96.19 193 VAL A CA 1
ATOM 1531 C C . VAL A 1 193 ? 8.595 -6.527 -16.565 1.00 96.19 193 VAL A C 1
ATOM 1533 O O . VAL A 1 193 ? 9.356 -7.477 -16.390 1.00 96.19 193 VAL A O 1
ATOM 1536 N N . GLU A 1 194 ? 7.376 -6.656 -17.098 1.00 92.75 194 GLU A N 1
ATOM 1537 C CA . GLU A 1 194 ? 6.775 -7.951 -17.469 1.00 92.75 194 GLU A CA 1
ATOM 1538 C C . GLU A 1 194 ? 7.476 -8.583 -18.682 1.00 92.75 194 GLU A C 1
ATOM 1540 O O . GLU A 1 194 ? 7.913 -9.727 -18.622 1.00 92.75 194 GLU A O 1
ATOM 1545 N N . GLU A 1 195 ? 7.633 -7.836 -19.775 1.00 93.44 195 GLU A N 1
ATOM 1546 C CA . GLU A 1 195 ? 8.245 -8.345 -21.007 1.00 93.44 195 GLU A CA 1
ATOM 1547 C C . GLU A 1 195 ? 9.782 -8.401 -20.905 1.00 93.44 195 GLU A C 1
ATOM 1549 O O . GLU A 1 195 ? 10.431 -7.388 -20.636 1.00 93.44 195 GLU A O 1
ATOM 1554 N N . GLU A 1 196 ? 10.387 -9.560 -21.197 1.00 92.88 196 GLU A N 1
ATOM 1555 C CA . GLU A 1 196 ? 11.843 -9.769 -21.119 1.00 92.88 196 GLU A CA 1
ATOM 1556 C C . GLU A 1 196 ? 12.624 -8.782 -21.995 1.00 92.88 196 GLU A C 1
ATOM 1558 O O . GLU A 1 196 ? 13.440 -8.014 -21.486 1.00 92.88 196 GLU A O 1
ATOM 1563 N N . ASN A 1 197 ? 12.332 -8.735 -23.297 1.00 94.06 197 ASN A N 1
ATOM 1564 C CA . ASN A 1 197 ? 13.032 -7.848 -24.229 1.00 94.06 197 ASN A CA 1
ATOM 1565 C C . ASN A 1 197 ? 12.908 -6.372 -23.828 1.00 94.06 197 ASN A C 1
ATOM 1567 O O . ASN A 1 197 ? 13.873 -5.616 -23.916 1.00 94.06 197 ASN A O 1
ATOM 1571 N N . VAL A 1 198 ? 11.731 -5.961 -23.345 1.00 96.75 198 VAL A N 1
ATOM 1572 C CA . VAL A 1 198 ? 11.506 -4.596 -22.852 1.00 96.75 198 VAL A CA 1
ATOM 1573 C C . VAL A 1 198 ? 12.373 -4.327 -21.635 1.00 96.75 198 VAL A C 1
ATOM 1575 O O . VAL A 1 198 ? 13.005 -3.277 -21.561 1.00 96.75 198 VAL A O 1
ATOM 1578 N N . ALA A 1 199 ? 12.453 -5.272 -20.703 1.00 96.81 199 ALA A N 1
ATOM 1579 C CA . ALA A 1 199 ? 13.276 -5.115 -19.520 1.00 96.81 199 ALA A CA 1
ATOM 1580 C C . ALA A 1 199 ? 14.758 -4.947 -19.872 1.00 96.81 199 ALA A C 1
ATOM 1582 O O . ALA A 1 199 ? 15.403 -4.060 -19.323 1.00 96.81 199 ALA A O 1
ATOM 1583 N N . PHE A 1 200 ? 15.278 -5.723 -20.828 1.00 95.88 200 PHE A N 1
ATOM 1584 C CA . PHE A 1 200 ? 16.639 -5.547 -21.348 1.00 95.88 200 PHE A CA 1
ATOM 1585 C C . PHE A 1 200 ? 16.843 -4.159 -21.959 1.00 95.88 200 PHE A C 1
ATOM 1587 O O . PHE A 1 200 ? 17.770 -3.444 -21.578 1.00 95.88 200 PHE A O 1
ATOM 1594 N N . VAL A 1 201 ? 15.948 -3.743 -22.856 1.00 97.06 201 VAL A N 1
ATOM 1595 C CA . VAL A 1 201 ? 16.027 -2.449 -23.548 1.00 97.06 201 VAL A CA 1
ATOM 1596 C C . VAL A 1 201 ? 15.970 -1.277 -22.566 1.00 97.06 201 VAL A C 1
ATOM 1598 O O . VAL A 1 201 ? 16.765 -0.343 -22.675 1.00 97.06 201 VAL A O 1
ATOM 1601 N N . LEU A 1 202 ? 15.062 -1.324 -21.588 1.00 97.75 202 LEU A N 1
ATOM 1602 C CA . LEU A 1 202 ? 14.926 -0.279 -20.574 1.00 97.75 202 LEU A CA 1
ATOM 1603 C C . LEU A 1 202 ? 16.107 -0.272 -19.606 1.00 97.75 202 LEU A C 1
ATOM 1605 O O . LEU A 1 202 ? 16.602 0.801 -19.274 1.00 97.75 202 LEU A O 1
ATOM 1609 N N . SER A 1 203 ? 16.600 -1.436 -19.183 1.00 97.38 203 SER A N 1
ATOM 1610 C CA . SER A 1 203 ? 17.782 -1.516 -18.321 1.00 97.38 203 SER A CA 1
ATOM 1611 C C . SER A 1 203 ? 19.044 -1.015 -19.012 1.00 97.38 203 SER A C 1
ATOM 1613 O O . SER A 1 203 ? 19.843 -0.318 -18.394 1.00 97.38 203 SER A O 1
ATOM 1615 N N . TRP A 1 204 ? 19.204 -1.295 -20.305 1.00 96.06 204 TRP A N 1
ATOM 1616 C CA . TRP A 1 204 ? 20.272 -0.708 -21.109 1.00 96.06 204 TRP A CA 1
ATOM 1617 C C . TRP A 1 204 ? 20.127 0.813 -21.219 1.00 96.06 204 TRP A C 1
ATOM 1619 O O . TRP A 1 204 ? 21.089 1.541 -20.976 1.00 96.06 204 TRP A O 1
ATOM 1629 N N . HIS A 1 205 ? 18.925 1.302 -21.535 1.00 96.06 205 HIS A N 1
ATOM 1630 C CA . HIS A 1 205 ? 18.664 2.736 -21.645 1.00 96.06 205 HIS A CA 1
ATOM 1631 C C . HIS A 1 205 ? 18.930 3.481 -20.325 1.00 96.06 205 HIS A C 1
ATOM 1633 O O . HIS A 1 205 ? 19.476 4.581 -20.346 1.00 96.06 205 HIS A O 1
ATOM 1639 N N . MET A 1 206 ? 18.602 2.854 -19.192 1.00 96.19 206 MET A N 1
ATOM 1640 C CA . MET A 1 206 ? 18.768 3.394 -17.840 1.00 96.19 206 MET A CA 1
ATOM 1641 C C . MET A 1 206 ? 20.059 2.935 -17.145 1.00 96.19 206 MET A C 1
ATOM 1643 O O . MET A 1 206 ? 20.175 3.065 -15.927 1.00 96.19 206 MET A O 1
ATOM 1647 N N . ALA A 1 207 ? 21.039 2.381 -17.867 1.00 93.69 207 ALA A N 1
ATOM 1648 C CA . ALA A 1 207 ? 22.182 1.694 -17.253 1.00 93.69 207 ALA A CA 1
ATOM 1649 C C . ALA A 1 207 ? 22.973 2.562 -16.253 1.00 93.69 207 ALA A C 1
ATOM 1651 O O . ALA A 1 207 ? 23.519 2.037 -15.280 1.00 93.69 207 ALA A O 1
ATOM 1652 N N . TYR A 1 208 ? 23.016 3.879 -16.478 1.00 91.50 208 TYR A N 1
ATOM 1653 C CA . TYR A 1 208 ? 23.672 4.846 -15.593 1.00 91.50 208 TYR A CA 1
ATOM 1654 C C . TYR A 1 208 ? 22.844 5.218 -14.358 1.00 91.50 208 TYR A C 1
ATOM 1656 O O . TYR A 1 208 ? 23.423 5.608 -13.349 1.00 91.50 208 TYR A O 1
ATOM 1664 N N . ASP A 1 209 ? 21.523 5.058 -14.413 1.00 95.88 209 ASP A N 1
ATOM 1665 C CA . ASP A 1 209 ? 20.600 5.460 -13.349 1.00 95.88 209 ASP A CA 1
ATOM 1666 C C . ASP A 1 209 ? 20.170 4.279 -12.476 1.00 95.88 209 ASP A C 1
ATOM 1668 O O . ASP A 1 209 ? 19.787 4.464 -11.326 1.00 95.88 209 ASP A O 1
ATOM 1672 N N . MET A 1 210 ? 20.272 3.041 -12.972 1.00 95.81 210 MET A N 1
ATOM 1673 C CA . MET A 1 210 ? 19.824 1.839 -12.256 1.00 95.81 210 MET A CA 1
ATOM 1674 C C . MET A 1 210 ? 20.469 1.659 -10.873 1.00 95.81 210 MET A C 1
ATOM 1676 O O . MET A 1 210 ? 19.817 1.158 -9.955 1.00 95.81 210 MET A O 1
ATOM 1680 N N . ASN A 1 211 ? 21.736 2.060 -10.705 1.00 95.12 211 ASN A N 1
ATOM 1681 C CA . ASN A 1 211 ? 22.414 1.971 -9.410 1.00 95.12 211 ASN A CA 1
ATOM 1682 C C . ASN A 1 211 ? 22.112 3.157 -8.485 1.00 95.12 211 ASN A C 1
ATOM 1684 O O . ASN A 1 211 ? 22.536 3.111 -7.335 1.00 95.12 211 ASN A O 1
ATOM 1688 N N . CYS A 1 212 ? 21.436 4.205 -8.958 1.00 96.69 212 CYS A N 1
ATOM 1689 C CA . CYS A 1 212 ? 21.131 5.392 -8.166 1.00 96.69 212 CYS A CA 1
ATOM 1690 C C . CYS A 1 212 ? 20.181 5.043 -7.012 1.00 96.69 212 CYS A C 1
ATOM 1692 O O . CYS A 1 212 ? 19.214 4.304 -7.209 1.00 96.69 212 CYS A O 1
ATOM 1694 N N . VAL A 1 213 ? 20.464 5.558 -5.815 1.00 96.69 213 VAL A N 1
ATOM 1695 C CA . VAL A 1 213 ? 19.612 5.420 -4.626 1.00 96.69 213 VAL A CA 1
ATOM 1696 C C . VAL A 1 213 ? 18.663 6.608 -4.557 1.00 96.69 213 VAL A C 1
ATOM 1698 O O . VAL A 1 213 ? 19.109 7.754 -4.554 1.00 96.69 213 VAL A O 1
ATOM 1701 N N . LEU A 1 214 ? 17.363 6.332 -4.478 1.00 96.94 214 LEU A N 1
ATOM 1702 C CA . LEU A 1 214 ? 16.346 7.356 -4.288 1.00 96.94 214 LEU A CA 1
ATOM 1703 C C . LEU A 1 214 ? 16.082 7.592 -2.800 1.00 96.94 214 LEU A C 1
ATOM 1705 O O . LEU A 1 214 ? 15.888 6.637 -2.040 1.00 96.94 214 LEU A O 1
ATOM 1709 N N . THR A 1 215 ? 16.019 8.860 -2.405 1.00 96.75 215 THR A N 1
ATOM 1710 C CA . THR A 1 215 ? 15.650 9.293 -1.049 1.00 96.75 215 THR A CA 1
ATOM 1711 C C . THR A 1 215 ? 14.500 10.288 -1.097 1.00 96.75 215 THR A C 1
ATOM 1713 O O . THR A 1 215 ? 14.265 10.942 -2.112 1.00 96.75 215 THR A O 1
ATOM 1716 N N . THR A 1 216 ? 13.756 10.428 -0.007 1.00 96.12 216 THR A N 1
ATOM 1717 C CA . THR A 1 216 ? 12.674 11.415 0.080 1.00 96.12 216 THR A CA 1
ATOM 1718 C C . THR A 1 216 ? 13.203 12.844 0.201 1.00 96.12 216 THR A C 1
ATOM 1720 O O . THR A 1 216 ? 12.656 13.731 -0.451 1.00 96.12 216 THR A O 1
ATOM 1723 N N . THR A 1 217 ? 14.265 13.048 0.985 1.00 96.38 217 THR A N 1
ATOM 1724 C CA . THR A 1 217 ? 14.825 14.359 1.363 1.00 96.38 217 THR A CA 1
ATOM 1725 C C . THR A 1 217 ? 16.257 14.546 0.862 1.00 96.38 217 THR A C 1
ATOM 1727 O O . THR A 1 217 ? 16.972 13.566 0.604 1.00 96.38 217 THR A O 1
ATOM 1730 N N . ASP A 1 218 ? 16.686 15.806 0.754 1.00 96.75 218 ASP A N 1
ATOM 1731 C CA . ASP A 1 218 ? 18.074 16.167 0.415 1.00 96.75 218 ASP A CA 1
ATOM 1732 C C . ASP A 1 218 ? 19.052 15.750 1.524 1.00 96.75 218 ASP A C 1
ATOM 1734 O O . ASP A 1 218 ? 20.071 15.122 1.246 1.00 96.75 218 ASP A O 1
ATOM 1738 N N . ALA A 1 219 ? 18.690 15.987 2.789 1.00 96.38 219 ALA A N 1
ATOM 1739 C CA . ALA A 1 219 ? 19.506 15.602 3.942 1.00 96.38 219 ALA A CA 1
ATOM 1740 C C . ALA A 1 219 ? 19.827 14.097 3.960 1.00 96.38 219 ALA A C 1
ATOM 1742 O O . ALA A 1 219 ? 20.966 13.698 4.205 1.00 96.38 219 ALA A O 1
ATOM 1743 N N . LYS A 1 220 ? 18.846 13.240 3.639 1.00 95.88 220 LYS A N 1
ATOM 1744 C CA . LYS A 1 220 ? 19.076 11.791 3.569 1.00 95.88 220 LYS A CA 1
ATOM 1745 C C . LYS A 1 220 ? 19.923 11.397 2.353 1.00 95.88 220 LYS A C 1
ATOM 1747 O O . LYS A 1 220 ? 20.680 10.430 2.432 1.00 95.88 220 LYS A O 1
ATOM 1752 N N . ALA A 1 221 ? 19.824 12.122 1.235 1.00 96.31 221 ALA A N 1
ATOM 1753 C CA . ALA A 1 221 ? 20.697 11.894 0.081 1.00 96.31 221 ALA A CA 1
ATOM 1754 C C . ALA A 1 221 ? 22.162 12.201 0.422 1.00 96.31 221 ALA A C 1
ATOM 1756 O O . ALA A 1 221 ? 23.039 11.398 0.096 1.00 96.31 221 ALA A O 1
ATOM 1757 N N . GLU A 1 222 ? 22.418 13.320 1.106 1.00 96.44 222 GLU A N 1
ATOM 1758 C CA . GLU A 1 222 ? 23.752 13.699 1.587 1.00 96.44 222 GLU A CA 1
ATOM 1759 C C . GLU A 1 222 ? 24.315 12.646 2.545 1.00 96.44 222 GLU A C 1
ATOM 1761 O O . GLU A 1 222 ? 25.428 12.166 2.337 1.00 96.44 222 GLU A O 1
ATOM 1766 N N . GLU A 1 223 ? 23.515 12.181 3.508 1.00 95.12 223 GLU A N 1
ATOM 1767 C CA . GLU A 1 223 ? 23.913 11.121 4.442 1.00 95.12 223 GLU A CA 1
ATOM 1768 C C . GLU A 1 223 ? 24.354 9.837 3.709 1.00 95.12 223 GLU A C 1
ATOM 1770 O O . GLU A 1 223 ? 25.402 9.259 4.006 1.00 95.12 223 GLU A O 1
ATOM 1775 N N . VAL A 1 224 ? 23.584 9.383 2.712 1.00 94.88 224 VAL A N 1
ATOM 1776 C CA . VAL A 1 224 ? 23.933 8.202 1.898 1.00 94.88 224 VAL A CA 1
ATOM 1777 C C . VAL A 1 224 ? 25.215 8.436 1.093 1.00 94.88 224 VAL A C 1
ATOM 1779 O O . VAL A 1 224 ? 26.063 7.542 0.984 1.00 94.88 224 VAL A O 1
ATOM 1782 N N . PHE A 1 225 ? 25.375 9.626 0.518 1.00 95.25 225 PHE A N 1
ATOM 1783 C CA . PHE A 1 225 ? 26.567 9.987 -0.239 1.00 95.25 225 PHE A CA 1
ATOM 1784 C C . PHE A 1 225 ? 27.820 9.967 0.651 1.00 95.25 225 PHE A C 1
ATOM 1786 O O . PHE A 1 225 ? 28.819 9.337 0.291 1.00 95.25 225 PHE A O 1
ATOM 1793 N N . GLU A 1 226 ? 27.758 10.564 1.840 1.00 95.94 226 GLU A N 1
ATOM 1794 C CA . GLU A 1 226 ? 28.861 10.596 2.805 1.00 95.94 226 GLU A CA 1
ATOM 1795 C C . GLU A 1 226 ? 29.204 9.202 3.341 1.00 95.94 226 GLU A C 1
ATOM 1797 O O . GLU A 1 226 ? 30.366 8.787 3.285 1.00 95.94 226 GLU A O 1
ATOM 1802 N N . ASN A 1 227 ? 28.196 8.426 3.755 1.00 93.62 227 ASN A N 1
ATOM 1803 C CA . ASN A 1 227 ? 28.370 7.067 4.286 1.00 93.62 227 ASN A CA 1
ATOM 1804 C C . ASN A 1 227 ? 29.024 6.104 3.284 1.00 93.62 227 ASN A C 1
ATOM 1806 O O . ASN A 1 227 ? 29.630 5.103 3.670 1.00 93.62 227 ASN A O 1
ATOM 1810 N N . THR A 1 228 ? 28.921 6.397 1.987 1.00 92.56 228 THR A N 1
ATOM 1811 C CA . THR A 1 228 ? 29.52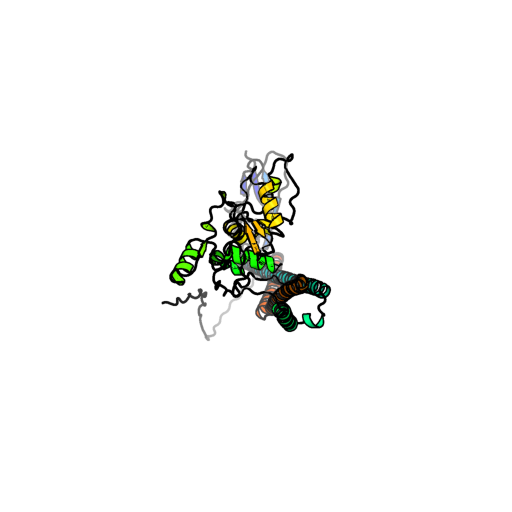2 5.596 0.912 1.00 92.56 228 THR A CA 1
ATOM 1812 C C . THR A 1 228 ? 30.831 6.183 0.377 1.00 92.56 228 THR A C 1
ATOM 1814 O O . THR A 1 228 ? 31.377 5.675 -0.611 1.00 92.56 228 THR A O 1
ATOM 1817 N N . GLY A 1 229 ? 31.357 7.241 1.005 1.00 92.75 229 GLY A N 1
ATOM 1818 C CA . GLY A 1 229 ? 32.564 7.941 0.563 1.00 92.75 229 GLY A CA 1
ATOM 1819 C C . GLY A 1 229 ? 32.419 8.544 -0.836 1.00 92.75 229 GLY A C 1
ATOM 1820 O O . GLY A 1 229 ? 33.370 8.521 -1.619 1.00 92.75 229 GLY A O 1
ATOM 1821 N N . GLY A 1 230 ? 31.210 8.987 -1.186 1.00 91.75 230 GLY A N 1
ATOM 1822 C CA . GLY A 1 230 ? 30.865 9.609 -2.462 1.00 91.75 230 GLY A CA 1
ATOM 1823 C C . GLY A 1 230 ? 30.753 8.660 -3.658 1.00 91.75 230 GLY A C 1
ATOM 1824 O O . GLY A 1 230 ? 30.661 9.108 -4.800 1.00 91.75 230 GLY A O 1
ATOM 1825 N N . ARG A 1 231 ? 30.784 7.340 -3.437 1.00 92.56 231 ARG A N 1
ATOM 1826 C CA . ARG A 1 231 ? 30.738 6.341 -4.524 1.00 92.56 231 ARG A CA 1
ATOM 1827 C C . ARG A 1 231 ? 29.324 6.043 -5.010 1.00 92.56 231 ARG A C 1
ATOM 1829 O O . ARG A 1 231 ? 29.150 5.590 -6.141 1.00 92.56 231 ARG A O 1
ATOM 1836 N N . GLN A 1 232 ? 28.329 6.230 -4.149 1.00 94.81 232 GLN A N 1
ATOM 1837 C CA . GLN A 1 232 ? 26.938 5.941 -4.461 1.00 94.81 232 GLN A CA 1
ATOM 1838 C C . GLN A 1 232 ? 26.285 7.164 -5.109 1.00 94.81 232 GLN A C 1
ATOM 1840 O O . GLN A 1 232 ? 26.266 8.246 -4.534 1.00 94.81 232 GLN A O 1
ATOM 1845 N N . GLN A 1 233 ? 25.718 6.981 -6.303 1.00 95.81 233 GLN A N 1
ATOM 1846 C CA . GLN A 1 233 ? 24.832 7.982 -6.895 1.00 95.81 233 GLN A CA 1
ATOM 1847 C C . GLN A 1 233 ? 23.543 8.048 -6.078 1.00 95.81 233 GLN A C 1
ATOM 1849 O O . GLN A 1 233 ? 22.970 7.001 -5.752 1.00 95.81 233 GLN A O 1
ATOM 1854 N N . VAL A 1 234 ? 23.086 9.260 -5.791 1.00 96.50 234 VAL A N 1
ATOM 1855 C CA . VAL A 1 234 ? 21.879 9.537 -5.012 1.00 96.50 234 VAL A CA 1
ATOM 1856 C C . VAL A 1 234 ? 21.006 10.544 -5.753 1.00 96.50 234 VAL A C 1
ATOM 1858 O O . VAL A 1 234 ? 21.525 11.410 -6.458 1.00 96.50 234 VAL A O 1
ATOM 1861 N N . LEU A 1 235 ? 19.691 10.417 -5.612 1.00 97.19 235 LEU A N 1
ATOM 1862 C CA . LEU A 1 235 ? 18.714 11.375 -6.120 1.00 97.19 235 LEU A CA 1
ATOM 1863 C C . LEU A 1 235 ? 17.604 11.533 -5.082 1.00 97.19 235 LEU A C 1
ATOM 1865 O O . LEU A 1 235 ? 16.851 10.597 -4.812 1.00 97.19 235 LEU A O 1
ATOM 1869 N N . SER A 1 236 ? 17.489 12.727 -4.517 1.00 97.19 236 SER A N 1
ATOM 1870 C CA . SER A 1 236 ? 16.386 13.076 -3.631 1.00 97.19 236 SER A CA 1
ATOM 1871 C C . SER A 1 236 ? 15.149 13.459 -4.437 1.00 97.19 236 SER A C 1
ATOM 1873 O O . SER A 1 236 ? 15.236 14.143 -5.455 1.00 97.19 236 SER A O 1
ATOM 1875 N N . ILE A 1 237 ? 13.966 13.051 -3.980 1.00 97.00 237 ILE A N 1
ATOM 1876 C CA . ILE A 1 237 ? 12.704 13.465 -4.608 1.00 97.00 237 ILE A CA 1
ATOM 1877 C C . ILE A 1 237 ? 12.433 14.960 -4.388 1.00 97.00 237 ILE A C 1
ATOM 1879 O O . ILE A 1 237 ? 11.807 15.607 -5.230 1.00 97.00 237 ILE A O 1
ATOM 1883 N N . GLU A 1 238 ? 12.887 15.504 -3.261 1.00 95.31 238 GLU A N 1
ATOM 1884 C CA . GLU A 1 238 ? 12.752 16.915 -2.898 1.00 95.31 238 GLU A CA 1
ATOM 1885 C C . GLU A 1 238 ? 13.456 17.856 -3.887 1.00 95.31 238 GLU A C 1
ATOM 1887 O O . GLU A 1 238 ? 12.852 18.843 -4.312 1.00 95.31 238 GLU A O 1
ATOM 1892 N N . SER A 1 239 ? 14.663 17.506 -4.346 1.00 94.31 239 SER A N 1
ATOM 1893 C CA . SER A 1 239 ? 15.430 18.326 -5.297 1.00 94.31 239 SER A CA 1
ATOM 1894 C C . SER A 1 239 ? 14.870 18.339 -6.726 1.00 94.31 239 SER A C 1
ATOM 1896 O O . SER A 1 239 ? 15.285 19.157 -7.555 1.00 94.31 239 SER A O 1
ATOM 1898 N N . ILE A 1 240 ? 13.912 17.464 -7.058 1.00 94.69 240 ILE A N 1
ATOM 1899 C CA . ILE A 1 240 ? 13.387 17.354 -8.422 1.00 94.69 240 ILE A CA 1
ATOM 1900 C C . ILE A 1 240 ? 12.470 18.540 -8.749 1.00 94.69 240 ILE A C 1
ATOM 1902 O O . ILE A 1 240 ? 11.387 18.717 -8.183 1.00 94.69 240 ILE A O 1
ATOM 1906 N N . TYR A 1 241 ? 12.850 19.314 -9.769 1.00 91.38 241 TYR A N 1
ATOM 1907 C CA . TYR A 1 241 ? 12.052 20.433 -10.267 1.00 91.38 241 TYR A CA 1
ATOM 1908 C C . TYR A 1 241 ? 10.759 19.973 -10.963 1.00 91.38 241 TYR A C 1
ATOM 1910 O O . TYR A 1 241 ? 10.749 19.598 -12.135 1.00 91.38 241 TYR A O 1
ATOM 1918 N N . ARG A 1 242 ? 9.628 20.065 -10.255 1.00 89.25 242 ARG A N 1
ATOM 1919 C CA . ARG A 1 242 ? 8.340 19.490 -10.694 1.00 89.25 242 ARG A CA 1
ATOM 1920 C C . ARG A 1 242 ? 7.691 20.171 -11.898 1.00 89.25 242 ARG A C 1
ATOM 1922 O O . ARG A 1 242 ? 7.048 19.495 -12.690 1.00 89.25 242 ARG A O 1
ATOM 1929 N N . LYS A 1 243 ? 7.837 21.493 -12.056 1.00 84.81 243 LYS A N 1
ATOM 1930 C CA . LYS A 1 243 ? 7.124 22.253 -13.107 1.00 84.81 243 LYS A CA 1
ATOM 1931 C C . LYS A 1 243 ? 7.607 21.936 -14.529 1.00 84.81 243 LYS A C 1
ATOM 1933 O O . LYS A 1 243 ? 6.891 22.226 -15.477 1.00 84.81 243 LYS A O 1
ATOM 1938 N N . GLY A 1 244 ? 8.809 21.377 -14.673 1.00 78.12 244 GLY A N 1
ATOM 1939 C CA . GLY A 1 244 ? 9.373 20.955 -15.959 1.00 78.12 244 GLY A CA 1
ATOM 1940 C C . GLY A 1 244 ? 9.272 19.452 -16.217 1.00 78.12 244 GLY A C 1
ATOM 1941 O O . GLY A 1 244 ? 9.775 18.986 -17.238 1.00 78.12 244 GLY A O 1
ATOM 1942 N N . LEU A 1 245 ? 8.671 18.683 -15.301 1.00 87.88 245 LEU A N 1
ATOM 1943 C CA . LEU A 1 245 ? 8.554 17.240 -15.467 1.00 87.88 245 LEU A CA 1
ATOM 1944 C C . LEU A 1 245 ? 7.541 16.889 -16.547 1.00 87.88 245 LEU A C 1
ATOM 1946 O O . LEU A 1 245 ? 6.520 17.546 -16.741 1.00 87.88 245 LEU A O 1
ATOM 1950 N N . THR A 1 246 ? 7.821 15.778 -17.212 1.00 84.44 246 THR A N 1
ATOM 1951 C CA . THR A 1 246 ? 6.858 15.148 -18.099 1.00 84.44 246 THR A CA 1
ATOM 1952 C C . THR A 1 246 ? 5.654 14.670 -17.294 1.00 84.44 246 THR A C 1
ATOM 1954 O O . THR A 1 246 ? 5.795 13.855 -16.387 1.00 84.44 246 THR A O 1
ATOM 1957 N N . GLU A 1 247 ? 4.464 15.147 -17.652 1.00 90.50 247 GLU A N 1
ATOM 1958 C CA . GLU A 1 247 ? 3.211 14.604 -17.132 1.00 90.50 247 GLU A CA 1
ATOM 1959 C C . GLU A 1 247 ? 3.097 13.106 -17.452 1.00 90.50 247 GLU A C 1
ATOM 1961 O O . GLU A 1 247 ? 3.280 12.683 -18.599 1.00 90.50 247 GLU A O 1
ATOM 1966 N N . TRP A 1 248 ? 2.780 12.299 -16.435 1.00 92.19 248 TRP A N 1
ATOM 1967 C CA . TRP A 1 248 ? 2.786 10.839 -16.552 1.00 92.19 248 TRP A CA 1
ATOM 1968 C C . TRP A 1 248 ? 1.832 10.339 -17.644 1.00 92.19 248 TRP A C 1
ATOM 1970 O O . TRP A 1 248 ? 2.246 9.560 -18.506 1.00 92.19 248 TRP A O 1
ATOM 1980 N N . ASP A 1 249 ? 0.596 10.845 -17.639 1.00 91.75 249 ASP A N 1
ATOM 1981 C CA . ASP A 1 249 ? -0.531 10.379 -18.461 1.00 91.75 249 ASP A CA 1
ATOM 1982 C C . ASP A 1 249 ? -0.814 11.269 -19.679 1.00 91.75 249 ASP A C 1
ATOM 1984 O O . ASP A 1 249 ? -1.900 11.228 -20.259 1.00 91.75 249 ASP A O 1
ATOM 1988 N N . LYS A 1 250 ? 0.157 12.090 -20.095 1.00 93.06 250 LYS A N 1
ATOM 1989 C CA . LYS A 1 250 ? -0.045 12.949 -21.262 1.00 93.06 250 LYS A CA 1
ATOM 1990 C C . LYS A 1 250 ? -0.200 12.143 -22.560 1.00 93.06 250 LYS A C 1
ATOM 1992 O O . LYS A 1 250 ? 0.352 11.044 -22.670 1.00 93.06 250 LYS A O 1
ATOM 1997 N N . PRO A 1 251 ? -0.885 12.693 -23.579 1.00 94.88 251 PRO A N 1
ATOM 1998 C CA . PRO A 1 251 ? -1.039 12.033 -24.870 1.00 94.88 251 PRO A CA 1
ATOM 1999 C C . PRO A 1 251 ? 0.307 11.743 -25.553 1.00 94.88 251 PRO A C 1
ATOM 2001 O O . PRO A 1 251 ? 1.204 12.585 -25.557 1.00 94.88 251 PRO A O 1
ATOM 2004 N N . LEU A 1 252 ? 0.419 10.575 -26.197 1.00 95.75 252 LEU A N 1
ATOM 2005 C CA . LEU A 1 252 ? 1.555 10.221 -27.051 1.00 95.75 252 LEU A CA 1
ATOM 2006 C C . LEU A 1 252 ? 1.818 11.289 -28.131 1.00 95.75 252 LEU A C 1
ATOM 2008 O O . LEU A 1 252 ? 0.866 11.861 -28.667 1.00 95.75 252 LEU A O 1
ATOM 2012 N N . PRO A 1 253 ? 3.086 11.494 -28.545 1.00 94.69 253 PRO A N 1
ATOM 2013 C CA . PRO A 1 253 ? 3.465 12.583 -29.447 1.00 94.69 253 PRO A CA 1
ATOM 2014 C C . PRO A 1 253 ? 2.633 12.659 -30.735 1.00 94.69 253 PRO A C 1
ATOM 2016 O O . PRO A 1 253 ? 2.156 13.725 -31.102 1.00 94.69 253 PRO A O 1
ATOM 2019 N N . HIS A 1 254 ? 2.377 11.535 -31.408 1.00 94.06 254 HIS A N 1
ATOM 2020 C CA . HIS A 1 254 ? 1.601 11.524 -32.655 1.00 94.06 254 HIS A CA 1
ATOM 2021 C C . HIS A 1 254 ? 0.161 12.053 -32.500 1.00 94.06 254 HIS A C 1
ATOM 2023 O O . HIS A 1 254 ? -0.434 12.500 -33.479 1.00 94.06 254 HIS A O 1
ATOM 2029 N N . MET A 1 255 ? -0.398 12.060 -31.284 1.00 93.38 255 MET A N 1
ATOM 2030 C CA . MET A 1 255 ? -1.696 12.680 -31.009 1.00 93.38 255 MET A CA 1
ATOM 2031 C C . MET A 1 255 ? -1.626 14.215 -30.992 1.00 93.38 255 MET A C 1
ATOM 2033 O O . MET A 1 255 ? -2.642 14.866 -31.209 1.00 93.38 255 MET A O 1
ATOM 2037 N N . GLY A 1 256 ? -0.446 14.807 -30.807 1.00 90.19 256 GLY A N 1
ATOM 2038 C CA . GLY A 1 256 ? -0.221 16.251 -30.936 1.00 90.19 256 GLY A CA 1
ATOM 2039 C C . GLY A 1 256 ? -0.114 16.747 -32.384 1.00 90.19 256 GLY A C 1
ATOM 2040 O O . GLY A 1 256 ? -0.134 17.952 -32.618 1.00 90.19 256 GLY A O 1
ATOM 2041 N N . VAL A 1 257 ? -0.017 15.845 -33.368 1.00 92.69 257 VAL A N 1
ATOM 2042 C CA . VAL A 1 257 ? 0.029 16.210 -34.795 1.00 92.69 257 VAL A CA 1
ATOM 2043 C C . VAL A 1 257 ? -1.350 16.716 -35.251 1.00 92.69 257 VAL A C 1
ATOM 2045 O O . VAL A 1 257 ? -2.363 16.102 -34.882 1.00 92.69 257 VAL A O 1
ATOM 2048 N N . PRO A 1 258 ? -1.421 17.792 -36.072 1.00 91.38 258 PRO A N 1
ATOM 2049 C CA . PRO A 1 258 ? -2.679 18.304 -36.611 1.00 91.38 258 PRO A CA 1
ATOM 2050 C C . PRO A 1 258 ? -3.522 17.199 -37.250 1.00 91.38 258 PRO A C 1
ATOM 2052 O O . PRO A 1 258 ? -3.002 16.388 -38.013 1.00 91.38 258 PRO A O 1
ATOM 2055 N N . THR A 1 259 ? -4.830 17.187 -36.981 1.00 89.19 259 THR A N 1
ATOM 2056 C CA . THR A 1 259 ? -5.749 16.095 -37.358 1.00 89.19 259 THR A CA 1
ATOM 2057 C C . THR A 1 259 ? -5.667 15.713 -38.840 1.00 89.19 259 THR A C 1
ATOM 2059 O O . THR A 1 259 ? -5.671 14.535 -39.170 1.00 89.19 259 THR A O 1
ATOM 2062 N N . GLN A 1 260 ? -5.499 16.698 -39.725 1.00 88.56 260 GLN A N 1
ATOM 2063 C CA . GLN A 1 260 ? -5.336 16.525 -41.177 1.00 88.56 260 GLN A CA 1
ATOM 2064 C C . GLN A 1 260 ? -4.060 15.769 -41.607 1.00 88.56 260 GLN A C 1
ATOM 2066 O O . GLN A 1 260 ? -4.000 15.231 -42.709 1.00 88.56 260 GLN A O 1
ATOM 2071 N N . HIS A 1 261 ? -3.043 15.707 -40.745 1.00 86.62 261 HIS A N 1
ATOM 2072 C CA . HIS A 1 261 ? -1.782 14.992 -40.976 1.00 86.62 261 HIS A CA 1
ATOM 2073 C C . HIS A 1 261 ? -1.576 13.820 -40.013 1.00 86.62 261 HIS A C 1
ATOM 2075 O O . HIS A 1 261 ? -0.588 13.091 -40.129 1.00 86.62 261 HIS A O 1
ATOM 2081 N N . ARG A 1 262 ? -2.498 13.621 -39.064 1.00 86.88 262 ARG A N 1
ATOM 2082 C CA . ARG A 1 262 ? -2.421 12.549 -38.079 1.00 86.88 262 ARG A CA 1
ATOM 2083 C C . ARG A 1 262 ? -2.616 11.209 -38.780 1.00 86.88 262 ARG A C 1
ATOM 2085 O O . ARG A 1 262 ? -3.670 10.933 -39.345 1.00 86.88 262 ARG A O 1
ATOM 2092 N N . ARG A 1 263 ? -1.592 10.363 -38.718 1.00 84.50 263 ARG A N 1
ATOM 2093 C CA . ARG A 1 263 ? -1.652 8.971 -39.171 1.00 84.50 263 ARG A CA 1
ATOM 2094 C C . ARG A 1 263 ? -1.618 8.055 -37.962 1.00 84.50 263 ARG A C 1
ATOM 2096 O O . ARG A 1 263 ? -0.948 8.367 -36.980 1.00 84.50 263 ARG A O 1
ATOM 2103 N N . THR A 1 264 ? -2.315 6.927 -38.047 1.00 88.81 264 THR A N 1
ATOM 2104 C CA . THR A 1 264 ? -2.185 5.867 -37.049 1.00 88.81 264 THR A CA 1
ATOM 2105 C C . THR A 1 264 ? -0.775 5.287 -37.152 1.00 88.81 264 THR A C 1
ATOM 2107 O O . THR A 1 264 ? -0.411 4.788 -38.220 1.00 88.81 264 THR A O 1
ATOM 2110 N N . PRO A 1 265 ? 0.045 5.388 -36.097 1.00 92.44 265 PRO A N 1
ATOM 2111 C CA . PRO A 1 265 ? 1.400 4.860 -36.125 1.00 92.44 265 PRO A CA 1
ATOM 2112 C C . PRO A 1 265 ? 1.400 3.327 -36.115 1.00 92.44 265 PRO A C 1
ATOM 2114 O O . PRO A 1 265 ? 0.602 2.708 -35.413 1.00 92.44 265 PRO A O 1
ATOM 2117 N N . SER A 1 266 ? 2.314 2.716 -36.871 1.00 94.12 266 SER A N 1
ATOM 2118 C CA . SER A 1 266 ? 2.601 1.283 -36.772 1.00 94.12 266 SER A CA 1
ATOM 2119 C C . SER A 1 266 ? 3.506 0.981 -35.569 1.00 94.12 266 SER A C 1
ATOM 2121 O O . SER A 1 266 ? 4.085 1.887 -34.966 1.00 94.12 266 SER A O 1
ATOM 2123 N N . GLY A 1 267 ? 3.621 -0.298 -35.204 1.00 93.19 267 GLY A N 1
ATOM 2124 C CA . GLY A 1 267 ? 4.560 -0.758 -34.179 1.00 93.19 267 GLY A CA 1
ATOM 2125 C C . GLY A 1 267 ? 4.185 -0.419 -32.735 1.00 93.19 267 GLY A C 1
ATOM 2126 O O . GLY A 1 267 ? 5.088 -0.286 -31.914 1.00 93.19 267 GLY A O 1
ATOM 2127 N N . ASN A 1 268 ? 2.890 -0.249 -32.440 1.00 96.25 268 ASN A N 1
ATOM 2128 C CA . ASN A 1 268 ? 2.330 -0.147 -31.084 1.00 96.25 268 ASN A CA 1
ATOM 2129 C C . ASN A 1 268 ? 3.108 0.801 -30.147 1.00 96.25 268 ASN A C 1
ATOM 2131 O O . ASN A 1 268 ? 3.694 0.340 -29.160 1.00 96.25 268 ASN A O 1
ATOM 2135 N N . PRO A 1 269 ? 3.150 2.116 -30.445 1.00 97.12 269 PRO A N 1
ATOM 2136 C CA . PRO A 1 269 ? 3.900 3.065 -29.634 1.00 97.12 269 PRO A CA 1
ATOM 2137 C C . PRO A 1 269 ? 3.320 3.173 -28.223 1.00 97.12 269 PRO A C 1
ATOM 2139 O O . PRO A 1 269 ? 2.137 3.462 -28.051 1.00 97.12 269 PRO A O 1
ATOM 2142 N N . VAL A 1 270 ? 4.173 3.001 -27.215 1.00 97.50 270 VAL A N 1
ATOM 2143 C CA . VAL A 1 270 ? 3.828 3.119 -25.788 1.00 97.50 270 VAL A CA 1
ATOM 2144 C C . VAL A 1 270 ? 4.930 3.890 -25.069 1.00 97.50 270 VAL A C 1
ATOM 2146 O O . VAL A 1 270 ? 6.102 3.753 -25.410 1.00 97.50 270 VAL A O 1
ATOM 2149 N N . TYR A 1 271 ? 4.600 4.710 -24.071 1.00 98.12 271 TYR A N 1
ATOM 2150 C CA . TYR A 1 271 ? 5.639 5.335 -23.252 1.00 98.12 271 TYR A CA 1
ATOM 2151 C C . TYR A 1 271 ? 6.372 4.289 -22.406 1.00 98.12 271 TYR A C 1
ATOM 2153 O O . TYR A 1 271 ? 5.743 3.496 -21.712 1.00 98.12 271 TYR A O 1
ATOM 2161 N N . ALA A 1 272 ? 7.705 4.337 -22.390 1.00 97.44 272 ALA A N 1
ATOM 2162 C CA . ALA A 1 272 ? 8.544 3.421 -21.613 1.00 97.44 272 ALA A CA 1
ATOM 2163 C C . ALA A 1 272 ? 8.148 3.375 -20.127 1.00 97.44 272 ALA A C 1
ATOM 2165 O O . ALA A 1 272 ? 8.070 2.305 -19.531 1.00 97.44 272 ALA A O 1
ATOM 2166 N N . ARG A 1 273 ? 7.823 4.538 -19.549 1.00 96.44 273 ARG A N 1
ATOM 2167 C CA . ARG A 1 273 ? 7.389 4.671 -18.150 1.00 96.44 273 ARG A CA 1
ATOM 2168 C C . ARG A 1 273 ? 6.079 3.934 -17.830 1.00 96.44 273 ARG A C 1
ATOM 2170 O O . ARG A 1 273 ? 5.881 3.543 -16.689 1.00 96.44 273 ARG A O 1
ATOM 2177 N N . HIS A 1 274 ? 5.208 3.702 -18.817 1.00 96.75 274 HIS A N 1
ATOM 2178 C CA . HIS A 1 274 ? 3.946 2.962 -18.641 1.00 96.75 274 HIS A CA 1
ATOM 2179 C C . HIS A 1 274 ? 4.128 1.440 -18.620 1.00 96.75 274 HIS A C 1
ATOM 2181 O O . HIS A 1 274 ? 3.189 0.723 -18.296 1.00 96.75 274 HIS A O 1
ATOM 2187 N N . LEU A 1 275 ? 5.322 0.945 -18.952 1.00 96.62 275 LEU A N 1
ATOM 2188 C CA . LEU A 1 275 ? 5.664 -0.481 -18.912 1.00 96.62 275 LEU A CA 1
ATOM 2189 C C . LEU A 1 275 ? 6.278 -0.897 -17.566 1.00 96.62 275 LEU A C 1
ATOM 2191 O O . LEU A 1 275 ? 6.617 -2.064 -17.372 1.00 96.62 275 LEU A O 1
ATOM 2195 N N . LEU A 1 276 ? 6.445 0.061 -16.650 1.00 96.50 276 LEU A N 1
ATOM 2196 C CA . LEU A 1 276 ? 6.997 -0.158 -15.323 1.00 96.50 276 LEU A CA 1
ATOM 2197 C C . LEU A 1 276 ? 5.893 -0.544 -14.342 1.00 96.50 276 LEU A C 1
ATOM 2199 O O . LEU A 1 276 ? 4.863 0.126 -14.255 1.00 96.50 276 LEU A O 1
ATOM 2203 N N . ARG A 1 277 ? 6.150 -1.577 -13.543 1.00 95.06 277 ARG A N 1
ATOM 2204 C CA . ARG A 1 277 ? 5.342 -1.930 -12.378 1.00 95.06 277 ARG A CA 1
ATOM 2205 C C . ARG A 1 277 ? 6.102 -1.564 -11.112 1.00 95.06 277 ARG A C 1
ATOM 2207 O O . ARG A 1 277 ? 7.177 -2.104 -10.877 1.00 95.06 277 ARG A O 1
ATOM 2214 N N . PHE A 1 278 ? 5.558 -0.664 -10.301 1.00 95.00 278 PHE A N 1
ATOM 2215 C CA . PHE A 1 278 ? 6.204 -0.253 -9.055 1.00 95.00 278 PHE A CA 1
ATOM 2216 C C . PHE A 1 278 ? 6.119 -1.350 -7.994 1.00 95.00 278 PHE A C 1
ATOM 2218 O O . PHE A 1 278 ? 5.067 -1.960 -7.809 1.00 95.00 278 PHE A O 1
ATOM 2225 N N . THR A 1 279 ? 7.227 -1.585 -7.294 1.00 90.25 279 THR A N 1
ATOM 2226 C CA . THR A 1 279 ? 7.305 -2.526 -6.163 1.00 90.25 279 THR A CA 1
ATOM 2227 C C . THR A 1 279 ? 6.949 -1.864 -4.829 1.00 90.25 279 THR A C 1
ATOM 2229 O O . THR A 1 279 ? 6.676 -2.553 -3.852 1.00 90.25 279 THR A O 1
ATOM 2232 N N . GLY A 1 280 ? 6.912 -0.529 -4.795 1.00 89.19 280 GLY A N 1
ATOM 2233 C CA . GLY A 1 280 ? 6.530 0.288 -3.648 1.00 89.19 280 GLY A CA 1
ATOM 2234 C C . GLY A 1 280 ? 6.611 1.782 -3.973 1.00 89.19 280 GLY A C 1
ATOM 2235 O O . GLY A 1 280 ? 7.068 2.170 -5.048 1.00 89.19 280 GLY A O 1
ATOM 2236 N N . HIS A 1 281 ? 6.162 2.630 -3.043 1.00 90.94 281 HIS A N 1
ATOM 2237 C CA . HIS A 1 281 ? 6.316 4.093 -3.110 1.00 90.94 281 HIS A CA 1
ATOM 2238 C C . HIS A 1 281 ? 5.885 4.732 -4.448 1.00 90.94 281 HIS A C 1
ATOM 2240 O O . HIS A 1 281 ? 6.571 5.618 -4.961 1.00 90.94 281 HIS A O 1
ATOM 2246 N N . GLU A 1 282 ? 4.757 4.297 -5.025 1.00 94.50 282 GLU A N 1
ATOM 2247 C CA . GLU A 1 282 ? 4.337 4.676 -6.386 1.00 94.50 282 GLU A CA 1
ATOM 2248 C C . GLU A 1 282 ? 4.351 6.194 -6.623 1.00 94.50 282 GLU A C 1
ATOM 2250 O O . GLU A 1 282 ? 4.878 6.654 -7.634 1.00 94.50 282 GLU A O 1
ATOM 2255 N N . ALA A 1 283 ? 3.832 6.988 -5.683 1.00 94.12 283 ALA A N 1
ATOM 2256 C CA . ALA A 1 283 ? 3.788 8.443 -5.820 1.00 94.12 283 ALA A CA 1
ATOM 2257 C C . ALA A 1 283 ? 5.186 9.061 -6.017 1.00 94.12 283 ALA A C 1
ATOM 2259 O O . ALA A 1 283 ? 5.371 9.922 -6.880 1.00 94.12 283 ALA A O 1
ATOM 2260 N N . TYR A 1 284 ? 6.180 8.595 -5.256 1.00 95.06 284 TYR A N 1
ATOM 2261 C CA . TYR A 1 284 ? 7.567 9.044 -5.379 1.00 95.06 284 TYR A CA 1
ATOM 2262 C C . TYR A 1 284 ? 8.235 8.491 -6.635 1.00 95.06 284 TYR A C 1
ATOM 2264 O O . TYR A 1 284 ? 8.901 9.232 -7.361 1.00 95.06 284 TYR A O 1
ATOM 2272 N N . CYS A 1 285 ? 7.996 7.218 -6.947 1.00 95.56 285 CYS A N 1
ATOM 2273 C CA . CYS A 1 285 ? 8.548 6.592 -8.138 1.00 95.56 285 CYS A CA 1
ATOM 2274 C C . CYS A 1 285 ? 8.039 7.271 -9.417 1.00 95.56 285 CYS A C 1
ATOM 2276 O O . CYS A 1 285 ? 8.834 7.552 -10.308 1.00 95.56 285 CYS A O 1
ATOM 2278 N N . ARG A 1 286 ? 6.757 7.645 -9.505 1.00 95.62 286 ARG A N 1
ATOM 2279 C CA . ARG A 1 286 ? 6.229 8.383 -10.667 1.00 95.62 286 ARG A CA 1
ATOM 2280 C C . ARG A 1 286 ? 6.981 9.690 -10.904 1.00 95.62 286 ARG A C 1
ATOM 2282 O O . ARG A 1 286 ? 7.269 10.012 -12.053 1.00 95.62 286 ARG A O 1
ATOM 2289 N N . ILE A 1 287 ? 7.361 10.413 -9.850 1.00 95.50 287 ILE A N 1
ATOM 2290 C CA . ILE A 1 287 ? 8.149 11.650 -9.966 1.00 95.50 287 ILE A CA 1
ATOM 2291 C C . ILE A 1 287 ? 9.550 11.339 -10.504 1.00 95.50 287 ILE A C 1
ATOM 2293 O O . ILE A 1 287 ? 9.953 11.902 -11.522 1.00 95.50 287 ILE A O 1
ATOM 2297 N N . ALA A 1 288 ? 10.266 10.408 -9.867 1.00 96.19 288 ALA A N 1
ATOM 2298 C CA . ALA A 1 288 ? 11.626 10.050 -10.261 1.00 96.19 288 ALA A CA 1
ATOM 2299 C C . ALA A 1 288 ? 11.689 9.488 -11.688 1.00 96.19 288 ALA A C 1
ATOM 2301 O O . ALA A 1 288 ? 12.477 9.950 -12.505 1.00 96.19 288 ALA A O 1
ATOM 2302 N N . PHE A 1 289 ? 10.819 8.542 -12.041 1.00 96.75 289 PHE A N 1
ATOM 2303 C CA . PHE A 1 289 ? 10.819 7.937 -13.374 1.00 96.75 289 PHE A CA 1
ATOM 2304 C C . PHE A 1 289 ? 10.310 8.890 -14.466 1.00 96.75 289 PHE A C 1
ATOM 2306 O O . PHE A 1 289 ? 10.709 8.733 -15.619 1.00 96.75 289 PHE A O 1
ATOM 2313 N N . SER A 1 290 ? 9.515 9.915 -14.128 1.00 95.25 290 SER A N 1
ATOM 2314 C CA . SER A 1 290 ? 9.202 11.006 -15.071 1.00 95.25 290 SER A CA 1
ATOM 2315 C C . SER A 1 290 ? 10.441 11.819 -15.442 1.00 95.25 290 SER A C 1
ATOM 2317 O O . SER A 1 290 ? 10.549 12.271 -16.581 1.00 95.25 290 SER A O 1
ATOM 2319 N N . LEU A 1 291 ? 11.372 11.992 -14.496 1.00 94.94 291 LEU A N 1
ATOM 2320 C CA . LEU A 1 291 ? 12.667 12.623 -14.740 1.00 94.94 291 LEU A CA 1
ATOM 2321 C C . LEU A 1 291 ? 13.610 11.681 -15.492 1.00 94.94 291 LEU A C 1
ATOM 2323 O O . LEU A 1 291 ? 14.214 12.096 -16.465 1.00 94.94 291 LEU A O 1
ATOM 2327 N N . LEU A 1 292 ? 13.746 10.423 -15.069 1.00 95.31 292 LEU A N 1
ATOM 2328 C CA . LEU A 1 292 ? 14.762 9.523 -15.628 1.00 95.31 292 LEU A CA 1
ATOM 2329 C C . LEU A 1 292 ? 14.423 9.073 -17.059 1.00 95.31 292 LEU A C 1
ATOM 2331 O O . LEU A 1 292 ? 15.263 9.143 -17.953 1.00 95.31 292 LEU A O 1
ATOM 2335 N N . LEU A 1 293 ? 13.178 8.660 -17.316 1.00 94.94 293 LEU A N 1
ATOM 2336 C CA . LEU A 1 293 ? 12.770 8.140 -18.629 1.00 94.94 293 LEU A CA 1
ATOM 2337 C C . LEU A 1 293 ? 12.243 9.208 -19.590 1.00 94.94 293 LEU A C 1
ATOM 2339 O O . LEU A 1 293 ? 12.147 8.941 -20.793 1.00 94.94 293 LEU A O 1
ATOM 2343 N N . HIS A 1 294 ? 11.905 10.399 -19.087 1.00 92.94 294 HIS A N 1
ATOM 2344 C CA . HIS A 1 294 ? 11.301 11.477 -19.869 1.00 92.94 294 HIS A CA 1
ATOM 2345 C C . HIS A 1 294 ? 10.130 10.962 -20.745 1.00 92.94 294 HIS A C 1
ATOM 2347 O O . HIS A 1 294 ? 9.286 10.170 -20.315 1.00 92.94 294 HIS A O 1
ATOM 2353 N N . ASP A 1 295 ? 10.098 11.395 -22.008 1.00 95.44 295 ASP A N 1
ATOM 2354 C CA . ASP A 1 295 ? 9.132 11.018 -23.038 1.00 95.44 295 ASP A CA 1
ATOM 2355 C C . ASP A 1 295 ? 9.523 9.817 -23.883 1.00 95.44 295 ASP A C 1
ATOM 2357 O O . ASP A 1 295 ? 9.009 9.656 -24.988 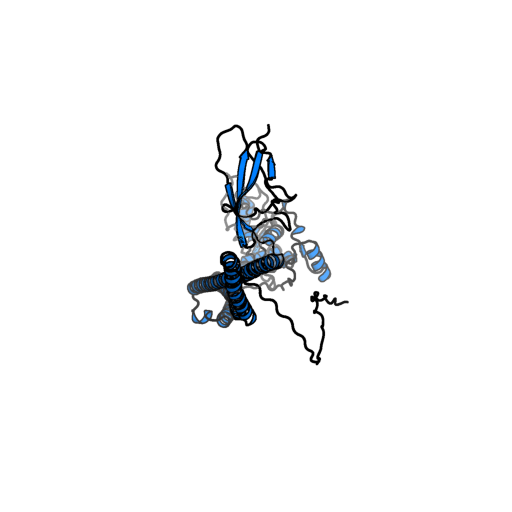1.00 95.44 295 ASP A O 1
ATOM 2361 N N . THR A 1 296 ? 10.429 8.973 -23.403 1.00 97.50 296 THR A N 1
ATOM 2362 C CA . THR A 1 296 ? 10.902 7.838 -24.194 1.00 97.50 296 THR A CA 1
ATOM 2363 C C . THR A 1 296 ? 9.742 6.930 -24.608 1.00 97.50 296 THR A C 1
ATOM 2365 O O . THR A 1 296 ? 8.942 6.499 -23.773 1.00 97.50 296 THR A O 1
ATOM 2368 N N . VAL A 1 297 ? 9.640 6.651 -25.910 1.00 98.19 297 VAL A N 1
ATOM 2369 C CA . VAL A 1 297 ? 8.581 5.822 -26.508 1.00 98.19 297 VAL A CA 1
ATOM 2370 C C . VAL A 1 297 ? 9.182 4.509 -26.990 1.00 98.19 297 VAL A C 1
ATOM 2372 O O . VAL A 1 297 ? 10.209 4.509 -27.662 1.00 98.19 297 VAL A O 1
ATOM 2375 N N . LEU A 1 298 ? 8.531 3.395 -26.681 1.00 98.31 298 LEU A N 1
ATOM 2376 C CA . LEU A 1 298 ? 8.864 2.067 -27.173 1.00 98.31 298 LEU A CA 1
ATOM 2377 C C . LEU A 1 298 ? 7.985 1.707 -28.380 1.00 98.31 298 LEU A C 1
ATOM 2379 O O . LEU A 1 298 ? 6.771 1.897 -28.328 1.00 98.31 298 LEU A O 1
ATOM 2383 N N . LEU A 1 299 ? 8.595 1.157 -29.431 1.00 98.25 299 LEU A N 1
ATOM 2384 C CA . LEU A 1 299 ? 7.928 0.591 -30.609 1.00 98.25 299 LEU A CA 1
ATOM 2385 C C . LEU A 1 299 ? 8.367 -0.859 -30.875 1.00 98.25 299 LEU A C 1
ATOM 2387 O O . LEU A 1 299 ? 9.345 -1.349 -30.313 1.00 98.25 299 LEU A O 1
ATOM 2391 N N . ASP A 1 300 ? 7.667 -1.560 -31.762 1.00 97.00 300 ASP A N 1
ATOM 2392 C CA . ASP A 1 300 ? 7.969 -2.960 -32.088 1.00 97.00 300 ASP A CA 1
ATOM 2393 C C . ASP A 1 300 ? 9.294 -3.129 -32.842 1.00 97.00 300 ASP A C 1
ATOM 2395 O O . ASP A 1 300 ? 10.105 -3.994 -32.499 1.00 97.00 300 ASP A O 1
ATOM 2399 N N . THR A 1 301 ? 9.542 -2.308 -33.867 1.00 96.75 301 THR A N 1
ATOM 2400 C CA . THR A 1 301 ? 10.718 -2.452 -34.736 1.00 96.75 301 THR A CA 1
ATOM 2401 C C . THR A 1 301 ? 11.366 -1.120 -35.107 1.00 96.75 301 THR A C 1
ATOM 2403 O O . THR A 1 301 ? 10.764 -0.051 -35.007 1.00 96.75 301 THR A O 1
ATOM 2406 N N . LEU A 1 302 ? 12.606 -1.181 -35.606 1.00 95.94 302 LEU A N 1
ATOM 2407 C CA . LEU A 1 302 ? 13.319 -0.010 -36.123 1.00 95.94 302 LEU A CA 1
ATOM 2408 C C . LEU A 1 302 ? 12.619 0.629 -37.332 1.00 95.94 302 LEU A C 1
ATOM 2410 O O . LEU A 1 302 ? 12.706 1.842 -37.520 1.00 95.94 302 LEU A O 1
ATOM 2414 N N . ILE A 1 303 ? 11.932 -0.168 -38.156 1.00 96.62 303 ILE A N 1
ATOM 2415 C CA . ILE A 1 303 ? 11.162 0.337 -39.301 1.00 96.62 303 ILE A CA 1
ATOM 2416 C C . ILE A 1 303 ? 10.004 1.198 -38.791 1.00 96.62 303 ILE A C 1
ATOM 2418 O O . ILE A 1 303 ? 9.847 2.333 -39.242 1.00 96.62 303 ILE A O 1
ATOM 2422 N N . ASP A 1 304 ? 9.272 0.700 -37.794 1.00 97.56 304 ASP A N 1
ATOM 2423 C CA . ASP A 1 304 ? 8.174 1.433 -37.160 1.00 97.56 304 ASP A CA 1
ATOM 2424 C C . ASP A 1 304 ? 8.675 2.705 -36.478 1.00 97.56 304 ASP A C 1
ATOM 2426 O O . ASP A 1 304 ? 8.099 3.772 -36.669 1.00 97.56 304 ASP A O 1
ATOM 2430 N N . ALA A 1 305 ? 9.796 2.640 -35.753 1.00 97.38 305 ALA A N 1
ATOM 2431 C CA . ALA A 1 305 ? 10.387 3.810 -35.103 1.00 97.38 305 ALA A CA 1
ATOM 2432 C C . ALA A 1 305 ? 10.809 4.896 -36.112 1.00 97.38 305 ALA A C 1
ATOM 2434 O O . ALA A 1 305 ? 10.587 6.088 -35.881 1.00 97.38 305 ALA A O 1
ATOM 2435 N N . LYS A 1 306 ? 11.376 4.507 -37.262 1.00 96.19 306 LYS A N 1
ATOM 2436 C CA . LYS A 1 306 ? 11.714 5.446 -38.346 1.00 96.19 306 LYS A CA 1
ATOM 2437 C C . LYS A 1 306 ? 10.461 6.090 -38.938 1.00 96.19 306 LYS A C 1
ATOM 2439 O O . LYS A 1 306 ? 10.429 7.314 -39.076 1.00 96.19 306 LYS A O 1
ATOM 2444 N N . ALA A 1 307 ? 9.438 5.292 -39.242 1.00 96.44 307 ALA A N 1
ATOM 2445 C CA . ALA A 1 307 ? 8.162 5.785 -39.758 1.00 96.44 307 ALA A CA 1
ATOM 2446 C C . ALA A 1 307 ? 7.471 6.723 -38.752 1.00 96.44 307 ALA A C 1
ATOM 2448 O O . ALA A 1 307 ? 7.002 7.802 -39.121 1.00 96.44 307 ALA A O 1
ATOM 2449 N N . TYR A 1 308 ? 7.492 6.363 -37.466 1.00 96.81 308 TYR A N 1
ATOM 2450 C CA . TYR A 1 308 ? 6.962 7.170 -36.373 1.00 96.81 308 TYR A CA 1
ATOM 2451 C C . TYR A 1 308 ? 7.638 8.538 -36.320 1.00 96.81 308 TYR A C 1
ATOM 2453 O O . TYR A 1 308 ? 6.956 9.561 -36.407 1.00 96.81 308 TYR A O 1
ATOM 2461 N N . ARG A 1 309 ? 8.978 8.576 -36.279 1.00 96.44 309 ARG A N 1
ATOM 2462 C CA . ARG A 1 309 ? 9.741 9.832 -36.289 1.00 96.44 309 ARG A CA 1
ATOM 2463 C C . ARG A 1 309 ? 9.390 10.698 -37.497 1.00 96.44 309 ARG A C 1
ATOM 2465 O O . ARG A 1 309 ? 9.111 11.881 -37.321 1.00 96.44 309 ARG A O 1
ATOM 2472 N N . GLN A 1 310 ? 9.389 10.123 -38.701 1.00 94.62 310 GLN A N 1
ATOM 2473 C CA . GLN A 1 310 ? 9.066 10.846 -39.937 1.00 94.62 310 GLN A CA 1
ATOM 2474 C C . GLN A 1 310 ? 7.669 11.478 -39.896 1.00 94.62 310 GLN A C 1
ATOM 2476 O O . GLN A 1 310 ? 7.482 12.572 -40.421 1.00 94.62 310 GLN A O 1
ATOM 2481 N N . SER A 1 311 ? 6.705 10.818 -39.248 1.00 93.75 311 SER A N 1
ATOM 2482 C CA . SER A 1 311 ? 5.331 11.317 -39.148 1.00 93.75 311 SER A CA 1
ATOM 2483 C C . SER A 1 311 ? 5.154 12.501 -38.188 1.00 93.75 311 SER A C 1
ATOM 2485 O O . SER A 1 311 ? 4.220 13.279 -38.370 1.00 93.75 311 SER A O 1
ATOM 2487 N N . ILE A 1 312 ? 6.038 12.667 -37.193 1.00 95.00 312 ILE A N 1
ATOM 2488 C CA . ILE A 1 312 ? 5.862 13.673 -36.130 1.00 95.00 312 ILE A CA 1
ATOM 2489 C C . ILE A 1 312 ? 6.889 14.809 -36.151 1.00 95.00 312 ILE A C 1
ATOM 2491 O O . ILE A 1 312 ? 6.558 15.918 -35.741 1.00 95.00 312 ILE A O 1
ATOM 2495 N N . VAL A 1 313 ? 8.116 14.567 -36.633 1.00 94.00 313 VAL A N 1
ATOM 2496 C CA . VAL A 1 313 ? 9.267 15.475 -36.434 1.00 94.00 313 VAL A CA 1
ATOM 2497 C C . VAL A 1 313 ? 9.093 16.858 -37.072 1.00 94.00 313 VAL A C 1
ATOM 2499 O O . VAL A 1 313 ? 9.689 17.824 -36.611 1.00 94.00 313 VAL A O 1
ATOM 2502 N N . ASN A 1 314 ? 8.251 16.965 -38.104 1.00 92.50 314 ASN A N 1
ATOM 2503 C CA . ASN A 1 314 ? 7.943 18.234 -38.771 1.00 92.50 314 ASN A CA 1
ATOM 2504 C C . ASN A 1 314 ? 6.947 19.108 -37.990 1.00 92.50 314 ASN A C 1
ATOM 2506 O O . ASN A 1 314 ? 6.771 20.274 -38.329 1.00 92.50 314 ASN A O 1
ATOM 2510 N N . TYR A 1 315 ? 6.275 18.547 -36.983 1.00 92.94 315 TYR A N 1
ATOM 2511 C CA . TYR A 1 315 ? 5.215 19.219 -36.229 1.00 92.94 315 TYR A CA 1
ATOM 2512 C C . TYR A 1 315 ? 5.589 19.411 -34.763 1.00 92.94 315 TYR A C 1
ATOM 2514 O O . TYR A 1 315 ? 5.267 20.438 -34.175 1.00 92.94 315 TYR A O 1
ATOM 2522 N N . ILE A 1 316 ? 6.262 18.423 -34.174 1.00 93.00 316 ILE A N 1
ATOM 2523 C CA . ILE A 1 316 ? 6.633 18.409 -32.762 1.00 93.00 316 ILE A CA 1
ATOM 2524 C C . ILE A 1 316 ? 8.019 17.780 -32.568 1.00 93.00 316 ILE A C 1
ATOM 2526 O O . ILE A 1 316 ? 8.434 16.932 -33.367 1.00 93.00 316 ILE A O 1
ATOM 2530 N N . PRO A 1 317 ? 8.733 18.126 -31.482 1.00 93.00 317 PRO A N 1
ATOM 2531 C CA . PRO A 1 317 ? 9.957 17.431 -31.107 1.00 93.00 317 PRO A CA 1
ATOM 2532 C C . PRO A 1 317 ? 9.711 15.928 -30.927 1.00 93.00 317 PRO A C 1
ATOM 2534 O O . PRO A 1 317 ? 8.837 15.504 -30.172 1.00 93.00 317 PRO A O 1
ATOM 2537 N N . CYS A 1 318 ? 10.496 15.110 -31.626 1.00 95.81 318 CYS A N 1
ATOM 2538 C CA . CYS A 1 318 ? 10.438 13.661 -31.479 1.00 95.81 318 CYS A CA 1
ATOM 2539 C C . CYS A 1 318 ? 11.252 13.238 -30.245 1.00 95.81 318 CYS A C 1
ATOM 2541 O O . CYS A 1 318 ? 12.439 13.578 -30.177 1.00 95.81 318 CYS A O 1
ATOM 2543 N N . PRO A 1 319 ? 10.674 12.469 -29.304 1.00 96.62 319 PRO A N 1
ATOM 2544 C CA . PRO A 1 319 ? 11.432 11.938 -28.180 1.00 96.62 319 PRO A CA 1
ATOM 2545 C C . PRO A 1 319 ? 12.412 10.852 -28.635 1.00 96.62 319 PRO A C 1
ATOM 2547 O O . PRO A 1 319 ? 12.450 10.464 -29.808 1.00 96.62 319 PRO A O 1
ATOM 2550 N N . THR A 1 320 ? 13.202 10.346 -27.691 1.00 97.56 320 THR A N 1
ATOM 2551 C CA . THR A 1 320 ? 13.955 9.108 -27.893 1.00 97.56 320 THR A CA 1
ATOM 2552 C C . THR A 1 320 ? 12.983 7.956 -28.137 1.00 97.56 320 THR A C 1
ATOM 2554 O O . THR A 1 320 ? 12.008 7.785 -27.404 1.00 97.56 320 THR A O 1
ATOM 2557 N N . LEU A 1 321 ? 13.246 7.181 -29.184 1.00 98.44 321 LEU A N 1
ATOM 2558 C CA . LEU A 1 321 ? 12.478 6.003 -29.553 1.00 98.44 321 LEU A CA 1
ATOM 2559 C C . LEU A 1 321 ? 13.330 4.766 -29.290 1.00 98.44 321 LEU A C 1
ATOM 2561 O O . LEU A 1 321 ? 14.439 4.655 -29.810 1.00 98.44 321 LEU A O 1
ATOM 2565 N N . LEU A 1 322 ? 12.803 3.842 -28.506 1.00 98.19 322 LEU A N 1
ATOM 2566 C CA . LEU A 1 322 ? 13.370 2.522 -28.275 1.00 98.19 322 LEU A CA 1
ATOM 2567 C C . LEU A 1 322 ? 12.553 1.490 -29.046 1.00 98.19 322 LEU A C 1
ATOM 2569 O O . LEU A 1 322 ? 11.379 1.710 -29.344 1.00 98.19 322 LEU A O 1
ATOM 2573 N N . THR A 1 323 ? 13.153 0.346 -29.346 1.00 97.75 323 THR A N 1
ATOM 2574 C CA . THR A 1 323 ? 12.440 -0.764 -29.979 1.00 97.75 323 THR A CA 1
ATOM 2575 C C . THR A 1 323 ? 12.548 -2.031 -29.151 1.00 97.75 323 THR A C 1
ATOM 2577 O O . THR A 1 323 ? 13.576 -2.275 -28.519 1.00 97.75 323 THR A O 1
ATOM 2580 N N . ARG A 1 324 ? 11.525 -2.888 -29.213 1.00 96.06 324 ARG A N 1
ATOM 2581 C CA . ARG A 1 324 ? 11.537 -4.222 -28.582 1.00 96.06 324 ARG A CA 1
ATOM 2582 C C . ARG A 1 324 ? 12.679 -5.116 -29.076 1.00 96.06 324 ARG A C 1
ATOM 2584 O O . ARG A 1 324 ? 13.005 -6.095 -28.421 1.00 96.06 324 ARG A O 1
ATOM 2591 N N . LYS A 1 325 ? 13.289 -4.784 -30.218 1.00 93.75 325 LYS A N 1
ATOM 2592 C CA . LYS A 1 325 ? 14.430 -5.504 -30.803 1.00 93.75 325 LYS A CA 1
ATOM 2593 C C . LYS A 1 325 ? 15.801 -4.971 -30.377 1.00 93.75 325 LYS A C 1
ATOM 2595 O O . LYS A 1 325 ? 16.804 -5.490 -30.852 1.00 93.75 325 LYS A O 1
ATOM 2600 N N . GLY A 1 326 ? 15.865 -3.958 -29.512 1.00 94.75 326 GLY A N 1
ATOM 2601 C CA . GLY A 1 326 ? 17.141 -3.428 -29.025 1.00 94.75 326 GLY A CA 1
ATOM 2602 C C . GLY A 1 326 ? 17.630 -2.158 -29.710 1.00 94.75 326 GLY A C 1
ATOM 2603 O O . GLY A 1 326 ? 18.630 -1.607 -29.275 1.00 94.75 326 GLY A O 1
ATOM 2604 N N . ASP A 1 327 ? 16.959 -1.651 -30.742 1.00 96.88 327 ASP A N 1
ATOM 2605 C CA . ASP A 1 327 ? 17.407 -0.440 -31.441 1.00 96.88 327 ASP A CA 1
ATOM 2606 C C . ASP A 1 327 ? 16.923 0.851 -30.770 1.00 96.88 327 ASP A C 1
ATOM 2608 O O . ASP A 1 327 ? 15.806 0.910 -30.248 1.00 96.88 327 ASP A O 1
ATOM 2612 N N . CYS A 1 328 ? 17.735 1.907 -30.860 1.00 96.94 328 CYS A N 1
ATOM 2613 C CA . CYS A 1 328 ? 17.428 3.250 -30.373 1.00 96.94 328 CYS A CA 1
ATOM 2614 C C . CYS A 1 328 ? 17.555 4.307 -31.483 1.00 96.94 328 CYS A C 1
ATOM 2616 O O . CYS A 1 328 ? 18.544 4.360 -32.221 1.00 96.94 328 CYS A O 1
ATOM 2618 N N . ILE A 1 329 ? 16.564 5.195 -31.569 1.00 97.56 329 ILE A N 1
ATOM 2619 C CA . ILE A 1 329 ? 16.637 6.466 -32.294 1.00 97.56 329 ILE A CA 1
ATOM 2620 C C . ILE A 1 329 ? 16.585 7.578 -31.250 1.00 97.56 329 ILE A C 1
ATOM 2622 O O . ILE A 1 329 ? 15.542 7.828 -30.648 1.00 97.56 329 ILE A O 1
ATOM 2626 N N . ARG A 1 330 ? 17.697 8.276 -31.029 1.00 95.44 330 ARG A N 1
ATOM 2627 C CA . ARG A 1 330 ? 17.760 9.381 -30.059 1.00 95.44 330 ARG A CA 1
ATOM 2628 C C . ARG A 1 330 ? 16.843 10.531 -30.484 1.00 95.44 330 ARG A C 1
ATOM 2630 O O . ARG A 1 330 ? 16.567 10.700 -31.671 1.00 95.44 330 ARG A O 1
ATOM 2637 N N . GLY A 1 331 ? 16.428 11.383 -29.543 1.00 92.94 331 GLY A N 1
ATOM 2638 C CA . GLY A 1 331 ? 15.560 12.535 -29.850 1.00 92.94 331 GLY A CA 1
ATOM 2639 C C . GLY A 1 331 ? 16.111 13.462 -30.950 1.00 92.94 331 GLY A C 1
ATOM 2640 O O . GLY A 1 331 ? 15.377 13.908 -31.835 1.00 92.94 331 GLY A O 1
ATOM 2641 N N . ASN A 1 332 ? 17.436 13.638 -31.007 1.00 93.19 332 ASN A N 1
ATOM 2642 C CA . ASN A 1 332 ? 18.120 14.384 -32.076 1.00 93.19 332 ASN A CA 1
ATOM 2643 C C . ASN A 1 332 ? 18.193 13.648 -33.433 1.00 93.19 332 ASN A C 1
ATOM 2645 O O . ASN A 1 332 ? 18.686 14.209 -34.405 1.00 93.19 332 ASN A O 1
ATOM 2649 N N . GLY A 1 333 ? 17.703 12.412 -33.516 1.00 92.94 333 GLY A N 1
ATOM 2650 C CA . GLY A 1 333 ? 17.623 11.615 -34.737 1.00 92.94 333 GLY A CA 1
ATOM 2651 C C . GLY A 1 333 ? 18.810 10.697 -34.997 1.00 92.94 333 GLY A C 1
ATOM 2652 O O . GLY A 1 333 ? 18.805 10.023 -36.022 1.00 92.94 333 GLY A O 1
ATOM 2653 N N . LYS A 1 334 ? 19.805 10.628 -34.105 1.00 94.12 334 LYS A N 1
ATOM 2654 C CA . LYS A 1 334 ? 20.909 9.663 -34.235 1.00 94.12 334 LYS A CA 1
ATOM 2655 C C . LYS A 1 334 ? 20.396 8.235 -34.027 1.00 94.12 334 LYS A C 1
ATOM 2657 O O . LYS A 1 334 ? 19.726 7.969 -33.031 1.00 94.12 334 LYS A O 1
ATOM 2662 N N . PHE A 1 335 ? 20.732 7.332 -34.945 1.00 93.00 335 PHE A N 1
ATOM 2663 C CA . PHE A 1 335 ? 20.415 5.903 -34.872 1.00 93.00 335 PHE A CA 1
ATOM 2664 C C . PHE A 1 335 ? 21.534 5.071 -35.516 1.00 93.00 335 PHE A C 1
ATOM 2666 O O . PHE A 1 335 ? 22.290 5.585 -36.340 1.00 93.00 335 PHE A O 1
ATOM 2673 N N . GLY A 1 336 ? 21.616 3.785 -35.166 1.00 86.88 336 GLY A N 1
ATOM 2674 C CA . GLY A 1 336 ? 22.657 2.868 -35.650 1.00 86.88 336 GLY A CA 1
ATOM 2675 C C . GLY A 1 336 ? 23.995 2.987 -34.906 1.00 86.88 336 GLY A C 1
ATOM 2676 O O . GLY A 1 336 ? 24.210 3.911 -34.123 1.00 86.88 336 GLY A O 1
ATOM 2677 N N . GLY A 1 337 ? 24.894 2.030 -35.140 1.00 88.81 337 GLY A N 1
ATOM 2678 C CA . GLY A 1 337 ? 26.138 1.882 -34.375 1.00 88.81 337 GLY A CA 1
ATOM 2679 C C . GLY A 1 337 ? 25.937 1.172 -33.031 1.00 88.81 337 GLY A C 1
ATOM 2680 O O . GLY A 1 337 ? 24.812 1.035 -32.551 1.00 88.81 337 GLY A O 1
ATOM 2681 N N . LEU A 1 338 ? 27.041 0.721 -32.424 1.00 86.88 338 LEU A N 1
ATOM 2682 C CA . LEU A 1 338 ? 27.025 -0.079 -31.188 1.00 86.88 338 LEU A CA 1
ATOM 2683 C C . LEU A 1 338 ? 26.341 0.644 -30.015 1.00 86.88 338 LEU A C 1
ATOM 2685 O O . LEU A 1 338 ? 25.700 0.010 -29.192 1.00 86.88 338 LEU A O 1
ATOM 2689 N N . GLU A 1 339 ? 26.425 1.975 -29.962 1.00 85.56 339 GLU A N 1
ATOM 2690 C CA . GLU A 1 339 ? 25.831 2.788 -28.890 1.00 85.56 339 GLU A CA 1
ATOM 2691 C C . GLU A 1 339 ? 24.314 2.991 -29.007 1.00 85.56 339 GLU A C 1
ATOM 2693 O O . GLU A 1 339 ? 23.702 3.550 -28.096 1.00 85.56 339 GLU A O 1
ATOM 2698 N N . ASN A 1 340 ? 23.705 2.613 -30.133 1.00 92.06 340 ASN A N 1
ATOM 2699 C CA . ASN A 1 340 ? 22.259 2.713 -30.350 1.00 92.06 340 ASN A CA 1
ATOM 2700 C C . ASN A 1 340 ? 21.623 1.332 -30.550 1.00 92.06 340 ASN A C 1
ATOM 2702 O O . ASN A 1 340 ? 20.520 1.239 -31.090 1.00 92.06 340 ASN A O 1
ATOM 2706 N N . HIS A 1 341 ? 22.321 0.284 -30.117 1.00 94.00 341 HIS A N 1
ATOM 2707 C CA . HIS A 1 341 ? 21.834 -1.081 -30.102 1.00 94.00 341 HIS A CA 1
ATOM 2708 C C . HIS A 1 341 ? 22.084 -1.693 -28.720 1.00 94.00 341 HIS A C 1
ATOM 2710 O O . HIS A 1 341 ? 23.183 -1.594 -28.174 1.00 94.00 341 HIS A O 1
ATOM 2716 N N . CYS A 1 342 ? 21.056 -2.310 -28.148 1.00 92.75 342 CYS A N 1
ATOM 2717 C CA . CYS A 1 342 ? 21.135 -2.979 -26.861 1.00 92.75 342 CYS A CA 1
ATOM 2718 C C . CYS A 1 342 ? 22.106 -4.166 -26.960 1.00 92.75 342 CYS A C 1
ATOM 2720 O O . CYS A 1 342 ? 21.967 -4.992 -27.864 1.00 92.75 342 CYS A O 1
ATOM 2722 N N . PRO A 1 343 ? 23.087 -4.291 -26.052 1.00 91.56 343 PRO A N 1
ATOM 2723 C CA . PRO A 1 343 ? 23.957 -5.457 -26.027 1.00 91.56 343 PRO A CA 1
ATOM 2724 C C . PRO A 1 343 ? 23.167 -6.717 -25.643 1.00 91.56 343 PRO A C 1
ATOM 2726 O O . PRO A 1 343 ? 22.168 -6.645 -24.929 1.00 91.56 343 PRO A O 1
ATOM 2729 N N . LEU A 1 344 ? 23.661 -7.878 -26.084 1.00 86.88 344 LEU A N 1
ATOM 2730 C CA . LEU A 1 344 ? 23.063 -9.184 -25.775 1.00 86.88 344 LEU A CA 1
ATOM 2731 C C . LEU A 1 344 ? 23.162 -9.552 -24.287 1.00 86.88 344 LEU A C 1
ATOM 2733 O O . LEU A 1 344 ? 22.333 -10.303 -23.786 1.00 86.88 344 LEU A O 1
ATOM 2737 N N . ASP A 1 345 ? 24.177 -9.038 -23.588 1.00 89.44 345 ASP A N 1
ATOM 2738 C CA . ASP A 1 345 ? 24.411 -9.318 -22.174 1.00 89.44 345 ASP A CA 1
ATOM 2739 C C . ASP A 1 345 ? 24.618 -8.023 -21.377 1.00 89.44 345 ASP A C 1
ATOM 2741 O O . ASP A 1 345 ? 25.511 -7.221 -21.663 1.00 89.44 345 ASP A O 1
ATOM 2745 N N . LEU A 1 346 ? 23.794 -7.850 -20.342 1.00 91.44 346 LEU A N 1
ATOM 2746 C CA . LEU A 1 346 ? 23.859 -6.754 -19.371 1.00 91.44 346 LEU A CA 1
ATOM 2747 C C . LEU A 1 346 ? 24.464 -7.196 -18.026 1.00 91.44 346 LEU A C 1
ATOM 2749 O O . LEU A 1 346 ? 24.412 -6.451 -17.046 1.00 91.44 346 LEU A O 1
ATOM 2753 N N . ARG A 1 347 ? 25.044 -8.403 -17.952 1.00 89.75 347 ARG A N 1
ATOM 2754 C CA . ARG A 1 347 ? 25.686 -8.993 -16.763 1.00 89.75 347 ARG A CA 1
ATOM 2755 C C . ARG A 1 347 ? 24.775 -8.984 -15.535 1.00 89.75 347 ARG A C 1
ATOM 2757 O O . ARG A 1 347 ? 25.180 -8.587 -14.443 1.00 89.75 347 ARG A O 1
ATOM 2764 N N . GLY A 1 348 ? 23.510 -9.346 -15.739 1.00 85.56 348 GLY A N 1
ATOM 2765 C CA . GLY A 1 348 ? 22.491 -9.371 -14.687 1.00 85.56 348 GLY A CA 1
ATOM 2766 C C . GLY A 1 348 ? 21.966 -7.996 -14.253 1.00 85.56 348 GLY A C 1
ATOM 2767 O O . GLY A 1 348 ? 21.094 -7.935 -13.388 1.00 85.56 348 GLY A O 1
ATOM 2768 N N . ARG A 1 349 ? 22.425 -6.889 -14.857 1.00 93.31 349 ARG A N 1
ATOM 2769 C CA . ARG A 1 349 ? 21.875 -5.539 -14.633 1.00 93.31 349 ARG A CA 1
ATOM 2770 C C . ARG A 1 349 ? 20.616 -5.328 -15.466 1.00 93.31 349 ARG A C 1
ATOM 2772 O O . ARG A 1 349 ? 20.577 -4.495 -16.362 1.00 93.31 349 ARG A O 1
ATOM 2779 N N . VAL A 1 350 ? 19.610 -6.143 -15.184 1.00 96.12 350 VAL A N 1
ATOM 2780 C CA . VAL A 1 350 ? 18.289 -6.084 -15.810 1.00 96.12 350 VAL A CA 1
ATOM 2781 C C . VAL A 1 350 ? 17.256 -5.886 -14.701 1.00 96.12 350 VAL A C 1
ATOM 2783 O O . VAL A 1 350 ? 17.486 -6.341 -13.582 1.00 96.12 350 VAL A O 1
ATOM 2786 N N . PHE A 1 351 ? 16.147 -5.191 -14.962 1.00 97.12 351 PHE A N 1
ATOM 2787 C CA . PHE A 1 351 ? 15.072 -4.979 -13.979 1.00 97.12 351 PHE A CA 1
ATOM 2788 C C . PHE A 1 351 ? 14.518 -6.302 -13.418 1.00 97.12 351 PHE A C 1
ATOM 2790 O O . PHE A 1 351 ? 14.824 -7.372 -13.925 1.00 97.12 351 PHE A O 1
ATOM 2797 N N . GLY A 1 352 ? 13.697 -6.289 -12.373 1.00 94.62 352 GLY A N 1
ATOM 2798 C CA . GLY A 1 352 ? 12.975 -7.507 -11.980 1.00 94.62 352 GLY A CA 1
ATOM 2799 C C . GLY A 1 352 ? 11.886 -7.876 -12.994 1.00 94.62 352 GLY A C 1
ATOM 2800 O O . GLY A 1 352 ? 11.432 -7.030 -13.767 1.00 94.62 352 GLY A O 1
ATOM 2801 N N . GLU A 1 353 ? 11.472 -9.137 -13.009 1.00 92.81 353 GLU A N 1
ATOM 2802 C CA . GLU A 1 353 ? 10.190 -9.558 -13.571 1.00 92.81 353 GLU A CA 1
ATOM 2803 C C . GLU A 1 353 ? 9.160 -9.648 -12.439 1.00 92.81 353 GLU A C 1
ATOM 2805 O O . GLU A 1 353 ? 9.463 -10.213 -11.381 1.00 92.81 353 GLU A O 1
ATOM 2810 N N . PRO A 1 354 ? 7.950 -9.106 -12.644 1.00 88.44 354 PRO A N 1
ATOM 2811 C CA . PRO A 1 354 ? 6.893 -9.185 -11.655 1.00 88.44 354 PRO A CA 1
ATOM 2812 C C . PRO A 1 354 ? 6.461 -10.638 -11.385 1.00 88.44 354 PRO A C 1
ATOM 2814 O O . PRO A 1 354 ? 6.547 -11.482 -12.278 1.00 88.44 354 PRO A O 1
ATOM 2817 N N . PRO A 1 355 ? 5.933 -10.965 -10.190 1.00 78.69 355 PRO A N 1
ATOM 2818 C CA . PRO A 1 355 ? 5.242 -12.219 -9.936 1.00 78.69 355 PRO A CA 1
ATOM 2819 C C . PRO A 1 355 ? 4.191 -12.479 -11.032 1.00 78.69 355 PRO A C 1
ATOM 2821 O O . PRO A 1 355 ? 3.375 -11.594 -11.322 1.00 78.69 355 PRO A O 1
ATOM 2824 N N . PRO A 1 356 ? 4.202 -13.673 -11.662 1.00 76.31 356 PRO A N 1
ATOM 2825 C CA . PRO A 1 356 ? 3.240 -14.029 -12.695 1.00 76.31 356 PRO A CA 1
ATOM 2826 C C . PRO A 1 356 ? 1.795 -13.781 -12.272 1.00 76.31 356 PRO A C 1
ATOM 2828 O O . PRO A 1 356 ? 1.436 -13.973 -11.115 1.00 76.31 356 PRO A O 1
ATOM 2831 N N . LYS A 1 357 ? 0.914 -13.450 -13.223 1.00 70.81 357 LYS A N 1
ATOM 2832 C CA . LYS A 1 357 ? -0.514 -13.194 -12.943 1.00 70.81 357 LYS A CA 1
ATOM 2833 C C . LYS A 1 357 ? -1.213 -14.372 -12.244 1.00 70.81 357 LYS A C 1
ATOM 2835 O O . LYS A 1 357 ? -2.165 -14.138 -11.507 1.00 70.81 357 LYS A O 1
ATOM 2840 N N . GLN A 1 358 ? -0.722 -15.608 -12.407 1.00 66.12 358 GLN A N 1
ATOM 2841 C CA . GLN A 1 358 ? -1.233 -16.775 -11.673 1.00 66.12 358 GLN A CA 1
ATOM 2842 C C . GLN A 1 358 ? -0.858 -16.784 -10.176 1.00 66.12 358 GLN A C 1
ATOM 2844 O O . GLN A 1 358 ? -1.451 -17.544 -9.421 1.00 66.12 358 GLN A O 1
ATOM 2849 N N . LEU A 1 359 ? 0.107 -15.968 -9.733 1.00 72.75 359 LEU A N 1
ATOM 2850 C CA . LEU A 1 359 ? 0.443 -15.773 -8.318 1.00 72.75 359 LEU A CA 1
ATOM 2851 C C . LEU A 1 359 ? -0.481 -14.777 -7.619 1.00 72.75 359 LEU A C 1
ATOM 2853 O O . LEU A 1 359 ? -0.516 -14.796 -6.397 1.00 72.75 359 LEU A O 1
ATOM 2857 N N . LYS A 1 360 ? -1.282 -13.981 -8.342 1.00 74.38 360 LYS A N 1
ATOM 2858 C CA . LYS A 1 360 ? -2.229 -13.038 -7.719 1.00 74.38 360 LYS A CA 1
ATOM 2859 C C . LYS A 1 360 ? -3.189 -13.722 -6.745 1.00 74.38 360 LYS A C 1
ATOM 2861 O O . LYS A 1 360 ? -3.577 -13.127 -5.750 1.00 74.38 360 LYS A O 1
ATOM 2866 N N . SER A 1 361 ? -3.561 -14.977 -7.010 1.00 79.19 361 SER A N 1
ATOM 2867 C CA . SER A 1 361 ? -4.374 -15.762 -6.078 1.00 79.19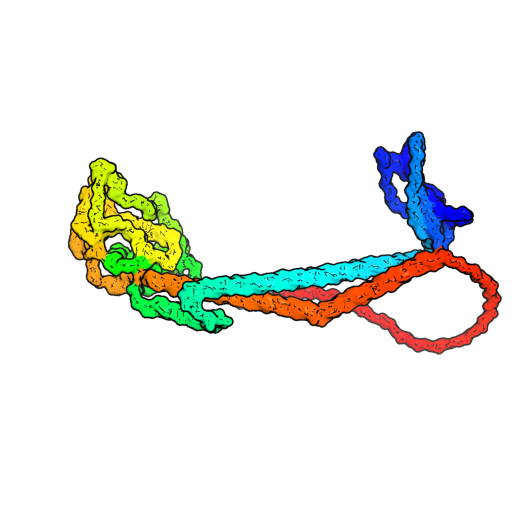 361 SER A CA 1
ATOM 2868 C C . SER A 1 361 ? -3.607 -16.139 -4.809 1.00 79.19 361 SER A C 1
ATOM 2870 O O . SER A 1 361 ? -4.198 -16.124 -3.739 1.00 79.19 361 SER A O 1
ATOM 2872 N N . LEU A 1 362 ? -2.305 -16.438 -4.909 1.00 81.38 362 LEU A N 1
ATOM 2873 C CA . LEU A 1 362 ? -1.449 -16.723 -3.751 1.00 81.38 362 LEU A CA 1
ATOM 2874 C C . LEU A 1 362 ? -1.086 -15.452 -2.972 1.00 81.38 362 LEU A C 1
ATOM 2876 O O . LEU A 1 362 ? -0.993 -15.507 -1.753 1.00 81.38 362 LEU A O 1
ATOM 2880 N N . GLU A 1 363 ? -0.909 -14.315 -3.648 1.00 81.56 363 GLU A N 1
ATOM 2881 C CA . GLU A 1 363 ? -0.729 -13.003 -3.011 1.00 81.56 363 GLU A CA 1
ATOM 2882 C C . GLU A 1 363 ? -1.994 -12.602 -2.247 1.00 81.56 363 GLU A C 1
ATOM 2884 O O . GLU A 1 363 ? -1.913 -12.293 -1.063 1.00 81.56 363 GLU A O 1
ATOM 2889 N N . LYS A 1 364 ? -3.174 -12.728 -2.872 1.00 84.81 364 LYS A N 1
ATOM 2890 C CA . LYS A 1 364 ? -4.457 -12.523 -2.186 1.00 84.81 364 LYS A CA 1
ATOM 2891 C C . LYS A 1 364 ? -4.631 -13.492 -1.010 1.00 84.81 364 LYS A C 1
ATOM 2893 O O . LYS A 1 364 ? -5.124 -13.108 0.044 1.00 84.81 364 LYS A O 1
ATOM 2898 N N . GLN A 1 365 ? -4.217 -14.749 -1.177 1.00 87.12 365 GLN A N 1
ATOM 2899 C CA . GLN A 1 365 ? -4.221 -15.720 -0.085 1.00 87.12 365 GLN A CA 1
ATOM 2900 C C . GLN A 1 365 ? -3.318 -15.260 1.071 1.00 87.12 365 GLN A C 1
ATOM 2902 O O . GLN A 1 365 ? -3.729 -15.370 2.220 1.00 87.12 365 GLN A O 1
ATOM 2907 N N . MET A 1 366 ? -2.121 -14.736 0.782 1.00 88.00 366 MET A N 1
ATOM 2908 C CA . MET A 1 366 ? -1.205 -14.204 1.797 1.00 88.00 366 MET A CA 1
ATOM 2909 C C . MET A 1 366 ? -1.815 -13.029 2.559 1.00 88.00 366 MET A C 1
ATOM 2911 O O . MET A 1 366 ? -1.797 -13.031 3.783 1.00 88.00 366 MET A O 1
ATOM 2915 N N . GLU A 1 367 ? -2.392 -12.068 1.841 1.00 90.00 367 GLU A N 1
ATOM 2916 C CA . GLU A 1 367 ? -3.012 -10.878 2.430 1.00 90.00 367 GLU A CA 1
ATOM 2917 C C . GLU A 1 367 ? -4.125 -11.254 3.419 1.00 90.00 367 GLU A C 1
ATOM 2919 O O . GLU A 1 367 ? -4.155 -10.768 4.549 1.00 90.00 367 GLU A O 1
ATOM 2924 N N . ILE A 1 368 ? -5.006 -12.185 3.038 1.00 89.88 368 ILE A N 1
ATOM 2925 C CA . ILE A 1 368 ? -6.071 -12.661 3.931 1.00 89.88 368 ILE A CA 1
ATOM 2926 C C . ILE A 1 368 ? -5.484 -13.416 5.134 1.00 89.88 368 ILE A C 1
ATOM 2928 O O . ILE A 1 368 ? -5.982 -13.270 6.248 1.00 89.88 368 ILE A O 1
ATOM 2932 N N . LEU A 1 369 ? -4.426 -14.216 4.947 1.00 89.94 369 LEU A N 1
ATOM 2933 C CA . LEU A 1 369 ? -3.766 -14.919 6.054 1.00 89.94 369 LEU A CA 1
ATOM 2934 C C . LEU A 1 369 ? -3.155 -13.945 7.073 1.00 89.94 369 LEU A C 1
ATOM 2936 O O . LEU A 1 369 ? -3.291 -14.171 8.274 1.00 89.94 369 LEU A O 1
ATOM 2940 N N . GLU A 1 370 ? -2.539 -12.853 6.616 1.00 90.81 370 GLU A N 1
ATOM 2941 C CA . GLU A 1 370 ? -2.020 -11.786 7.483 1.00 90.81 370 GLU A CA 1
ATOM 2942 C C . GLU A 1 370 ? -3.146 -11.108 8.275 1.00 90.81 370 GLU A C 1
ATOM 2944 O O . GLU A 1 370 ? -3.020 -10.896 9.484 1.00 90.81 370 GLU A O 1
ATOM 2949 N N . GLN A 1 371 ? -4.282 -10.837 7.626 1.00 92.00 371 GLN A N 1
ATOM 2950 C CA . GLN A 1 371 ? -5.462 -10.283 8.294 1.00 92.00 371 GLN A CA 1
ATOM 2951 C C . GLN A 1 371 ? -6.044 -11.247 9.334 1.00 92.00 371 GLN A C 1
ATOM 2953 O O . GLN A 1 371 ? -6.406 -10.812 10.427 1.00 92.00 371 GLN A O 1
ATOM 2958 N N . ILE A 1 372 ? -6.101 -12.550 9.034 1.00 89.75 372 ILE A N 1
ATOM 2959 C CA . ILE A 1 372 ? -6.539 -13.574 9.993 1.00 89.75 372 ILE A CA 1
ATOM 2960 C C . ILE A 1 372 ? -5.595 -13.613 11.191 1.00 89.75 372 ILE A C 1
ATOM 2962 O O . ILE A 1 372 ? -6.077 -13.608 12.319 1.00 89.75 372 ILE A O 1
ATOM 2966 N N . MET A 1 373 ? -4.276 -13.602 10.978 1.00 89.88 373 MET A N 1
ATOM 2967 C CA . MET A 1 373 ? -3.307 -13.575 12.079 1.00 89.88 373 MET A CA 1
ATOM 2968 C C . MET A 1 373 ? -3.531 -12.380 13.002 1.00 89.88 373 MET A C 1
ATOM 2970 O O . MET A 1 373 ? -3.659 -12.554 14.213 1.00 89.88 373 MET A O 1
ATOM 2974 N N . HIS A 1 374 ? -3.657 -11.183 12.431 1.00 91.75 374 HIS A N 1
ATOM 2975 C CA . HIS A 1 374 ? -3.921 -9.976 13.207 1.00 91.75 374 HIS A CA 1
ATOM 2976 C C . HIS A 1 374 ? -5.271 -10.045 13.944 1.00 91.75 374 HIS A C 1
ATOM 2978 O O . HIS A 1 374 ? -5.374 -9.654 15.107 1.00 91.75 374 HIS A O 1
ATOM 2984 N N . ALA A 1 375 ? -6.319 -10.567 13.298 1.00 91.56 375 ALA A N 1
ATOM 2985 C CA . ALA A 1 375 ? -7.627 -10.751 13.923 1.00 91.56 375 ALA A CA 1
ATOM 2986 C C . ALA A 1 375 ? -7.574 -11.752 15.092 1.00 91.56 375 ALA A C 1
ATOM 2988 O O . ALA A 1 375 ? -8.163 -11.488 16.140 1.00 91.56 375 ALA A O 1
ATOM 2989 N N . MET A 1 376 ? -6.826 -12.852 14.949 1.00 90.38 376 MET A N 1
ATOM 2990 C CA . MET A 1 376 ? -6.625 -13.842 16.011 1.00 90.38 376 MET A CA 1
ATOM 2991 C C . MET A 1 376 ? -5.882 -13.247 17.209 1.00 90.38 376 MET A C 1
ATOM 2993 O O . MET A 1 376 ? -6.302 -13.468 18.344 1.00 90.38 376 MET A O 1
ATOM 2997 N N . GLU A 1 377 ? -4.816 -12.478 16.968 1.00 90.56 377 GLU A N 1
ATOM 2998 C CA . GLU A 1 377 ? -4.052 -11.785 18.017 1.00 90.56 377 GLU A CA 1
ATOM 2999 C C . GLU A 1 377 ? -4.910 -10.752 18.751 1.00 90.56 377 GLU A C 1
ATOM 3001 O O . GLU A 1 377 ? -4.922 -10.706 19.982 1.00 90.56 377 GLU A O 1
ATOM 3006 N N . SER A 1 378 ? -5.682 -9.960 18.005 1.00 91.25 378 SER A N 1
ATOM 3007 C CA . SER A 1 378 ? -6.604 -8.982 18.582 1.00 91.25 378 SER A CA 1
ATOM 3008 C C . SER A 1 378 ? -7.689 -9.656 19.423 1.00 91.25 378 SER A C 1
ATOM 3010 O O . SER A 1 378 ? -7.950 -9.206 20.537 1.00 91.25 378 SER A O 1
ATOM 3012 N N . ARG A 1 379 ? -8.285 -10.756 18.943 1.00 91.81 379 ARG A N 1
ATOM 3013 C CA . ARG A 1 379 ? -9.272 -11.527 19.712 1.00 91.81 379 ARG A CA 1
ATOM 3014 C C . ARG A 1 379 ? -8.658 -12.108 20.982 1.00 91.81 379 ARG A C 1
ATOM 3016 O O . ARG A 1 379 ? -9.290 -12.041 22.028 1.00 91.81 379 ARG A O 1
ATOM 3023 N N . GLU A 1 380 ? -7.462 -12.689 20.897 1.00 91.44 380 GLU A N 1
ATOM 3024 C CA . GLU A 1 380 ? -6.757 -13.259 22.052 1.00 91.44 380 GLU A CA 1
ATOM 3025 C C . GLU A 1 380 ? -6.511 -12.188 23.124 1.00 91.44 380 GLU A C 1
ATOM 3027 O O . GLU A 1 380 ? -6.816 -12.421 24.291 1.00 91.44 380 GLU A O 1
ATOM 3032 N N . LEU A 1 381 ? -6.075 -10.989 22.726 1.00 93.19 381 LEU A N 1
ATOM 3033 C CA . LEU A 1 381 ? -5.880 -9.861 23.640 1.00 93.19 381 LEU A CA 1
ATOM 3034 C C . LEU A 1 381 ? -7.185 -9.427 24.328 1.00 93.19 381 LEU A C 1
ATOM 3036 O O . LEU A 1 381 ? -7.219 -9.312 25.552 1.00 93.19 381 LEU A O 1
ATOM 3040 N N . ILE A 1 382 ? -8.264 -9.234 23.561 1.00 91.94 382 ILE A N 1
ATOM 3041 C CA . ILE A 1 382 ? -9.574 -8.828 24.102 1.00 91.94 382 ILE A CA 1
ATOM 3042 C C . ILE A 1 382 ? -10.141 -9.926 25.016 1.00 91.94 382 ILE A C 1
ATOM 3044 O O . ILE A 1 382 ? -10.743 -9.636 26.047 1.00 91.94 382 ILE A O 1
ATOM 3048 N N . GLN A 1 383 ? -9.929 -11.201 24.675 1.00 92.56 383 GLN A N 1
ATOM 3049 C CA . GLN A 1 383 ? -10.366 -12.327 25.498 1.00 92.56 383 GLN A CA 1
ATOM 3050 C C . GLN A 1 383 ? -9.624 -12.380 26.837 1.00 92.56 383 GLN A C 1
ATOM 3052 O O . GLN A 1 383 ? -10.243 -12.683 27.857 1.00 92.56 383 GLN A O 1
ATOM 3057 N N . VAL A 1 384 ? -8.317 -12.096 26.847 1.00 94.06 384 VAL A N 1
ATOM 3058 C CA . VAL A 1 384 ? -7.534 -11.970 28.085 1.00 94.06 384 VAL A CA 1
ATOM 3059 C C . VAL A 1 384 ? -8.078 -10.823 28.934 1.00 94.06 384 VAL A C 1
ATOM 3061 O O . VAL A 1 384 ? -8.375 -11.042 30.103 1.00 94.06 384 VAL A O 1
ATOM 3064 N N . GLU A 1 385 ? -8.309 -9.650 28.341 1.00 93.12 385 GLU A N 1
ATOM 3065 C CA . GLU A 1 385 ? -8.867 -8.488 29.048 1.00 93.12 385 GLU A CA 1
ATOM 3066 C C . GLU A 1 385 ? -10.258 -8.773 29.641 1.00 93.12 385 GLU A C 1
ATOM 3068 O O . GLU A 1 385 ? -10.522 -8.448 30.799 1.00 93.12 385 GLU A O 1
ATOM 3073 N N . TYR A 1 386 ? -11.129 -9.456 28.893 1.00 93.62 386 TYR A N 1
ATOM 3074 C CA . TYR A 1 386 ? -12.425 -9.917 29.392 1.00 93.62 386 TYR A CA 1
ATOM 3075 C C . TYR A 1 386 ? -12.274 -10.872 30.586 1.00 93.62 386 TYR A C 1
ATOM 3077 O O . TYR A 1 386 ? -12.940 -10.690 31.607 1.00 93.62 386 TYR A O 1
ATOM 3085 N N . ASN A 1 387 ? -11.393 -11.872 30.482 1.00 93.06 387 ASN A N 1
ATOM 3086 C CA . ASN A 1 387 ? -11.177 -12.854 31.548 1.00 93.06 387 ASN A CA 1
ATOM 3087 C C . ASN A 1 387 ? -10.603 -12.196 32.813 1.00 93.06 387 ASN A C 1
ATOM 3089 O O . ASN A 1 387 ? -11.021 -12.529 33.923 1.00 93.06 387 ASN A O 1
ATOM 3093 N N . ASP A 1 388 ? -9.673 -11.253 32.652 1.00 92.56 388 ASP A N 1
ATOM 3094 C CA . ASP A 1 388 ? -9.079 -10.495 33.754 1.00 92.56 388 ASP A CA 1
ATOM 3095 C C . ASP A 1 388 ? -10.130 -9.621 34.447 1.00 92.56 388 ASP A C 1
ATOM 3097 O O . ASP A 1 388 ? -10.204 -9.598 35.678 1.00 92.56 388 ASP A O 1
ATOM 3101 N N . GLN A 1 389 ? -11.002 -8.964 33.677 1.00 90.81 389 GLN A N 1
ATOM 3102 C CA . GLN A 1 389 ? -12.109 -8.169 34.209 1.00 90.81 389 GLN A CA 1
ATOM 3103 C C . GLN A 1 389 ? -13.155 -9.044 34.924 1.00 90.81 389 GLN A C 1
ATOM 3105 O O . GLN A 1 389 ? -13.651 -8.679 35.995 1.00 90.81 389 GLN A O 1
ATOM 3110 N N . GLU A 1 390 ? -13.473 -10.223 34.384 1.00 91.12 390 GLU A N 1
ATOM 3111 C CA . GLU A 1 390 ? -14.356 -11.199 35.033 1.00 91.12 390 GLU A CA 1
ATOM 3112 C C . GLU A 1 390 ? -13.751 -11.703 36.355 1.00 91.12 390 GLU A C 1
ATOM 3114 O O . GLU A 1 390 ? -14.444 -11.798 37.375 1.00 91.12 390 GLU A O 1
ATOM 3119 N N . ALA A 1 391 ? -12.446 -11.984 36.369 1.00 91.31 391 ALA A N 1
ATOM 3120 C CA . ALA A 1 391 ? -11.718 -12.383 37.568 1.00 91.31 391 ALA A CA 1
ATOM 3121 C C . ALA A 1 391 ? -11.649 -11.248 38.604 1.00 91.31 391 ALA A C 1
ATOM 3123 O O . ALA A 1 391 ? -11.839 -11.502 39.796 1.00 91.31 391 ALA A O 1
ATOM 3124 N N . ALA A 1 392 ? -11.450 -10.000 38.171 1.00 88.69 392 ALA A N 1
ATOM 3125 C CA . ALA A 1 392 ? -11.450 -8.822 39.036 1.00 88.69 392 ALA A CA 1
ATOM 3126 C C . ALA A 1 392 ? -12.814 -8.611 39.709 1.00 88.69 392 ALA A C 1
ATOM 3128 O O . ALA A 1 392 ? -12.873 -8.351 40.913 1.00 88.69 392 ALA A O 1
ATOM 3129 N N . LEU A 1 393 ? -13.916 -8.813 38.981 1.00 86.50 393 LEU A N 1
ATOM 3130 C CA . LEU A 1 393 ? -15.269 -8.781 39.546 1.00 86.50 393 LEU A CA 1
ATOM 3131 C C . LEU A 1 393 ? -15.518 -9.889 40.576 1.00 86.50 393 LEU A C 1
ATOM 3133 O O . LEU A 1 393 ? -16.267 -9.683 41.530 1.00 86.50 393 LEU A O 1
ATOM 3137 N N . ARG A 1 394 ? -14.875 -11.050 40.415 1.00 86.06 394 ARG A N 1
ATOM 3138 C CA . ARG A 1 394 ? -14.932 -12.176 41.366 1.00 86.06 394 ARG A CA 1
ATOM 3139 C C . ARG A 1 394 ? -13.868 -12.111 42.466 1.00 86.06 394 ARG A C 1
ATOM 3141 O O . ARG A 1 394 ? -13.785 -13.028 43.284 1.00 86.06 394 ARG A O 1
ATOM 3148 N N . SER A 1 395 ? -13.046 -11.065 42.490 1.00 89.12 395 SER A N 1
ATOM 3149 C CA . SER A 1 395 ? -11.968 -10.924 43.468 1.00 89.12 395 SER A CA 1
ATOM 3150 C C . SER A 1 395 ? -12.502 -10.741 44.891 1.00 89.12 395 SER A C 1
ATOM 3152 O O . SER A 1 395 ? -13.606 -10.237 45.111 1.00 89.12 395 SER A O 1
ATOM 3154 N N . GLY A 1 396 ? -11.683 -11.109 45.882 1.00 84.25 396 GLY A N 1
ATOM 3155 C CA . GLY A 1 396 ? -12.015 -10.917 47.296 1.00 84.25 396 GLY A CA 1
ATOM 3156 C C . GLY A 1 396 ? -12.325 -9.459 47.649 1.00 84.25 396 GLY A C 1
ATOM 3157 O O . GLY A 1 396 ? -13.207 -9.210 48.467 1.00 84.25 396 GLY A O 1
ATOM 3158 N N . ASP A 1 397 ? -11.676 -8.501 46.985 1.00 86.25 397 ASP A N 1
ATOM 3159 C CA . ASP A 1 397 ? -11.897 -7.068 47.197 1.00 86.25 397 ASP A CA 1
ATOM 3160 C C . ASP A 1 397 ? -13.297 -6.638 46.747 1.00 86.25 397 ASP A C 1
ATOM 3162 O O . ASP A 1 397 ? -13.992 -5.928 47.475 1.00 86.25 397 ASP A O 1
ATOM 3166 N N . MET A 1 398 ? -13.748 -7.095 45.574 1.00 87.19 398 MET A N 1
ATOM 3167 C CA . MET A 1 398 ? -15.091 -6.783 45.071 1.00 87.19 398 MET A CA 1
ATOM 3168 C C . MET A 1 398 ? -16.184 -7.478 45.881 1.00 87.19 398 MET A C 1
ATOM 3170 O O . MET A 1 398 ? -17.208 -6.862 46.177 1.00 87.19 398 MET A O 1
ATOM 3174 N N . VAL A 1 399 ? -15.939 -8.713 46.323 1.00 88.38 399 VAL A N 1
ATOM 3175 C CA . VAL A 1 399 ? -16.834 -9.424 47.251 1.00 88.38 399 VAL A CA 1
ATOM 3176 C C . VAL A 1 399 ? -16.922 -8.698 48.596 1.00 88.38 399 VAL A C 1
ATOM 3178 O O . VAL A 1 399 ? -18.001 -8.611 49.178 1.00 88.38 399 VAL A O 1
ATOM 3181 N N . THR A 1 400 ? -15.810 -8.147 49.086 1.00 89.44 400 THR A N 1
ATOM 3182 C CA . THR A 1 400 ? -15.791 -7.376 50.337 1.00 89.44 400 THR A CA 1
ATOM 3183 C C . THR A 1 400 ? -16.582 -6.085 50.181 1.00 89.44 400 THR A C 1
ATOM 3185 O O . THR A 1 400 ? -17.505 -5.870 50.951 1.00 89.44 400 THR A O 1
ATOM 3188 N N . LYS A 1 401 ? -16.360 -5.313 49.109 1.00 90.56 401 LYS A N 1
ATOM 3189 C CA . LYS A 1 401 ? -17.173 -4.119 48.808 1.00 90.56 401 LYS A CA 1
ATOM 3190 C C . LYS A 1 401 ? -18.664 -4.431 48.684 1.00 90.56 401 LYS A C 1
ATOM 3192 O O . LYS A 1 401 ? -19.503 -3.609 49.042 1.00 90.56 401 LYS A O 1
ATOM 3197 N N . GLN A 1 402 ? -19.015 -5.602 48.148 1.00 89.88 402 GLN A N 1
ATOM 3198 C CA . GLN A 1 402 ? -20.409 -6.030 48.055 1.00 89.88 402 GLN A CA 1
ATOM 3199 C C . GLN A 1 402 ? -21.000 -6.334 49.436 1.00 89.88 402 GLN A C 1
ATOM 3201 O O . GLN A 1 402 ? -22.144 -5.961 49.688 1.00 89.88 402 GLN A O 1
ATOM 3206 N N . ARG A 1 403 ? -20.223 -6.960 50.328 1.00 91.00 403 ARG A N 1
ATOM 3207 C CA . ARG A 1 403 ? -20.609 -7.177 51.727 1.00 91.00 403 ARG A CA 1
ATOM 3208 C C . ARG A 1 403 ? -20.752 -5.854 52.475 1.00 91.00 403 ARG A C 1
ATOM 3210 O O . ARG A 1 403 ? -21.796 -5.632 53.069 1.00 91.00 403 ARG A O 1
ATOM 3217 N N . ASP A 1 404 ? -19.775 -4.958 52.362 1.00 90.31 404 ASP A N 1
ATOM 3218 C CA . ASP A 1 404 ? -19.803 -3.637 53.002 1.00 90.31 404 ASP A CA 1
ATOM 3219 C C . ASP A 1 404 ? -21.046 -2.846 52.559 1.00 90.31 404 ASP A C 1
ATOM 3221 O O . ASP A 1 404 ? -21.733 -2.236 53.369 1.00 90.31 404 ASP A O 1
ATOM 3225 N N . CYS A 1 405 ? -21.409 -2.923 51.273 1.00 91.50 405 CYS A N 1
ATOM 3226 C CA . CYS A 1 405 ? -22.638 -2.313 50.769 1.00 91.50 405 CYS A CA 1
ATOM 3227 C C . CYS A 1 405 ? -23.915 -2.933 51.369 1.00 91.50 405 CYS A C 1
ATOM 3229 O O . CYS A 1 405 ? -24.889 -2.210 51.567 1.00 91.50 405 CYS A O 1
ATOM 3231 N N . GLN A 1 406 ? -23.942 -4.244 51.628 1.00 91.81 406 GLN A N 1
ATOM 3232 C CA . GLN A 1 406 ? -25.078 -4.911 52.282 1.00 91.81 406 GLN A CA 1
ATOM 3233 C C . GLN A 1 406 ? -25.172 -4.520 53.759 1.00 91.81 406 GLN A C 1
ATOM 3235 O O . GLN A 1 406 ? -26.260 -4.219 54.244 1.00 91.81 406 GLN A O 1
ATOM 3240 N N . GLU A 1 407 ? -24.037 -4.460 54.453 1.00 92.38 407 GLU A N 1
ATOM 3241 C CA . GLU A 1 407 ? -23.964 -4.010 55.844 1.00 92.38 407 GLU A CA 1
ATOM 3242 C C . GLU A 1 407 ? -24.419 -2.547 55.976 1.00 92.38 407 GLU A C 1
ATOM 3244 O O . GLU A 1 407 ? -25.242 -2.237 56.840 1.00 92.38 407 GLU A O 1
ATOM 3249 N N . ASP A 1 408 ? -23.979 -1.662 55.074 1.00 91.00 408 ASP A N 1
ATOM 3250 C CA . ASP A 1 408 ? -24.438 -0.270 55.012 1.00 91.00 408 ASP A CA 1
ATOM 3251 C C . ASP A 1 408 ? -25.962 -0.182 54.785 1.00 91.00 408 ASP A C 1
ATOM 3253 O O . ASP A 1 408 ? -26.636 0.653 55.396 1.00 91.00 408 ASP A O 1
ATOM 3257 N N . GLU A 1 409 ? -26.535 -1.034 53.923 1.00 91.06 409 GLU A N 1
ATOM 3258 C CA . GLU A 1 409 ? -27.985 -1.096 53.674 1.00 91.06 409 GLU A CA 1
ATOM 3259 C C . GLU A 1 409 ? -28.773 -1.545 54.913 1.00 91.06 409 GLU A C 1
ATOM 3261 O O . GLU A 1 409 ? -29.810 -0.952 55.237 1.00 91.06 409 GLU A O 1
ATOM 3266 N N . GLU A 1 410 ? -28.279 -2.555 55.629 1.00 92.56 410 GLU A N 1
ATOM 3267 C CA . GLU A 1 410 ? -28.867 -3.024 56.886 1.00 92.56 410 GLU A CA 1
ATOM 3268 C C . GLU A 1 410 ? -28.802 -1.940 57.971 1.00 92.56 410 GLU A C 1
ATOM 3270 O O . GLU A 1 410 ? -29.813 -1.643 58.622 1.00 92.56 410 GLU A O 1
ATOM 3275 N N . GLN A 1 411 ? -27.647 -1.284 58.128 1.00 90.50 411 GLN A N 1
ATOM 3276 C CA . GLN A 1 411 ? -27.473 -0.179 59.075 1.00 90.50 411 GLN A CA 1
ATOM 3277 C C . GLN A 1 411 ? -28.368 1.013 58.738 1.00 90.50 411 GLN A C 1
ATOM 3279 O O . GLN A 1 411 ? -29.009 1.577 59.632 1.00 90.50 411 GLN A O 1
ATOM 3284 N N . LEU A 1 412 ? -28.494 1.361 57.456 1.00 90.88 412 LEU A N 1
ATOM 3285 C CA . LEU A 1 412 ? -29.406 2.406 57.004 1.00 90.88 412 LEU A CA 1
ATOM 3286 C C . LEU A 1 412 ? -30.863 2.059 57.357 1.00 90.88 412 LEU A C 1
ATOM 3288 O O . LEU A 1 412 ? -31.628 2.938 57.765 1.00 90.88 412 LEU A O 1
ATOM 3292 N N . GLY A 1 413 ? -31.254 0.786 57.250 1.00 88.31 413 GLY A N 1
ATOM 3293 C CA . GLY A 1 413 ? -32.561 0.291 57.687 1.00 88.31 413 GLY A CA 1
ATOM 3294 C C . GLY A 1 413 ? -32.812 0.517 59.181 1.00 88.31 413 GLY A C 1
ATOM 3295 O O . GLY A 1 413 ? -33.854 1.064 59.560 1.00 88.31 413 GLY A O 1
ATOM 3296 N N . LEU A 1 414 ? -31.834 0.175 60.023 1.00 90.06 414 LEU A N 1
ATOM 3297 C CA . LEU A 1 414 ? -31.901 0.369 61.475 1.00 90.06 414 LEU A CA 1
ATOM 3298 C C . LEU A 1 414 ? -31.955 1.851 61.865 1.00 90.06 414 LEU A C 1
ATOM 3300 O O . LEU A 1 414 ? -32.747 2.230 62.729 1.00 90.06 414 LEU A O 1
ATOM 3304 N N . ILE A 1 415 ? -31.159 2.709 61.224 1.00 88.06 415 ILE A N 1
ATOM 3305 C CA . ILE A 1 415 ? -31.172 4.158 61.478 1.00 88.06 415 ILE A CA 1
ATOM 3306 C C . ILE A 1 415 ? -32.511 4.763 61.069 1.00 88.06 415 ILE A C 1
ATOM 3308 O O . ILE A 1 415 ? -33.096 5.523 61.837 1.00 88.06 415 ILE A O 1
ATOM 3312 N N . ASN A 1 416 ? -33.057 4.375 59.916 1.00 85.94 416 ASN A N 1
ATOM 3313 C CA . ASN A 1 416 ? -34.385 4.824 59.501 1.00 85.94 416 ASN A CA 1
ATOM 3314 C C . ASN A 1 416 ? -35.479 4.372 60.483 1.00 85.94 416 ASN A C 1
ATOM 3316 O O . ASN A 1 416 ? -36.436 5.112 60.713 1.00 85.94 416 ASN A O 1
ATOM 3320 N N . GLN A 1 417 ? -35.350 3.191 61.093 1.00 86.69 417 GLN A N 1
ATOM 3321 C CA . GLN A 1 417 ? -36.261 2.744 62.149 1.00 86.69 417 GLN A CA 1
ATOM 3322 C C . GLN A 1 417 ? -36.087 3.549 63.446 1.00 86.69 417 GLN A C 1
ATOM 3324 O O . GLN A 1 417 ? -37.088 3.909 64.069 1.00 86.69 417 GLN A O 1
ATOM 3329 N N . LYS A 1 418 ? -34.848 3.867 63.845 1.00 84.62 418 LYS A N 1
ATOM 3330 C CA . LYS A 1 418 ? -34.554 4.715 65.013 1.00 84.62 418 LYS A CA 1
ATOM 3331 C C . LYS A 1 418 ? -35.086 6.131 64.836 1.00 84.62 418 LYS A C 1
ATOM 3333 O O . LYS A 1 418 ? -35.726 6.625 65.752 1.00 84.62 418 LYS A O 1
ATOM 3338 N N . ILE A 1 419 ? -34.904 6.736 63.662 1.00 82.00 419 ILE A N 1
ATOM 3339 C CA . ILE A 1 419 ? -35.465 8.054 63.329 1.00 82.00 419 ILE A CA 1
ATOM 3340 C C . ILE A 1 419 ? -36.992 8.014 63.464 1.00 82.00 419 ILE A C 1
ATOM 3342 O O . ILE A 1 419 ? -37.551 8.792 64.228 1.00 82.00 419 ILE A O 1
ATOM 3346 N N . LYS A 1 420 ? -37.662 7.027 62.851 1.00 78.69 420 LYS A N 1
ATOM 3347 C CA . LYS A 1 420 ? -39.123 6.850 62.977 1.00 78.69 420 LYS A CA 1
ATOM 3348 C C . LYS A 1 420 ? -39.591 6.624 64.418 1.00 78.69 420 LYS A C 1
ATOM 3350 O O . LYS A 1 420 ? -40.668 7.068 64.794 1.00 78.69 420 LYS A O 1
ATOM 3355 N N . SER A 1 421 ? -38.806 5.918 65.229 1.00 76.06 421 SER A N 1
ATOM 3356 C CA . SER A 1 421 ? -39.139 5.641 66.634 1.00 76.06 421 SER A CA 1
ATOM 3357 C C . SER A 1 421 ? -38.877 6.853 67.535 1.00 76.06 421 SER A C 1
ATOM 3359 O O . SER A 1 421 ? -39.629 7.090 68.477 1.00 76.06 421 SER A O 1
ATOM 3361 N N . ALA A 1 422 ? -37.856 7.656 67.235 1.00 67.88 422 ALA A N 1
ATOM 3362 C CA . ALA A 1 422 ? -37.597 8.937 67.887 1.00 67.88 422 ALA A CA 1
ATOM 3363 C C . ALA A 1 422 ? -38.686 9.967 67.535 1.00 67.88 422 ALA A C 1
ATOM 3365 O O . ALA A 1 422 ? -39.130 10.715 68.402 1.00 67.88 422 ALA A O 1
ATOM 3366 N N . GLU A 1 423 ? -39.193 9.934 66.301 1.00 63.28 423 GLU A N 1
ATOM 3367 C CA . GLU A 1 423 ? -40.373 10.692 65.874 1.00 63.28 423 GLU A CA 1
ATOM 3368 C C . GLU A 1 423 ? -41.655 10.183 66.560 1.00 63.28 423 GLU A C 1
ATOM 3370 O O . GLU A 1 423 ? -42.460 10.990 67.003 1.00 63.28 423 GLU A O 1
ATOM 3375 N N . ALA A 1 424 ? -41.843 8.869 66.740 1.00 54.72 424 ALA A N 1
ATOM 3376 C CA . ALA A 1 424 ? -43.045 8.303 67.372 1.00 54.72 424 ALA A CA 1
ATOM 3377 C C . ALA A 1 424 ? -43.069 8.422 68.912 1.00 54.72 424 ALA A C 1
ATOM 3379 O O . ALA A 1 424 ? -44.106 8.731 69.491 1.00 54.72 424 ALA A O 1
ATOM 3380 N N . SER A 1 425 ? -41.937 8.244 69.601 1.00 50.16 425 SER A N 1
ATOM 3381 C CA . SER A 1 425 ? -41.833 8.380 71.072 1.00 50.16 425 SER A CA 1
ATOM 3382 C C . SER A 1 425 ? -42.063 9.807 71.587 1.00 50.16 425 SER A C 1
ATOM 3384 O O . SER A 1 425 ? -42.191 10.030 72.787 1.00 50.16 425 SER A O 1
ATOM 3386 N N . SER A 1 426 ? -42.156 10.769 70.672 1.00 48.72 426 SER A N 1
ATOM 3387 C CA . SER A 1 426 ? -42.573 12.140 70.937 1.00 48.72 426 SER A CA 1
ATOM 3388 C C . SER A 1 426 ? -44.091 12.302 71.148 1.00 48.72 426 SER A C 1
ATOM 3390 O O . SER A 1 426 ? -44.527 13.330 71.660 1.00 48.72 426 SER A O 1
ATOM 3392 N N . THR A 1 427 ? -44.893 11.276 70.822 1.00 40.94 427 THR A N 1
ATOM 3393 C CA . THR A 1 427 ? -46.369 11.328 70.852 1.00 40.94 427 THR A CA 1
ATOM 3394 C C . THR A 1 427 ? -47.040 10.524 71.971 1.00 40.94 427 THR A C 1
ATOM 3396 O O . THR A 1 427 ? -48.269 10.508 72.011 1.00 40.94 427 THR A O 1
ATOM 3399 N N . ASP A 1 428 ? -46.303 9.909 72.910 1.00 32.06 428 ASP A N 1
ATOM 3400 C CA . ASP A 1 428 ? -46.925 9.058 73.940 1.00 32.06 428 ASP A CA 1
ATOM 3401 C C . ASP A 1 428 ? -46.806 9.590 75.381 1.00 32.06 428 ASP A C 1
ATOM 3403 O O . ASP A 1 428 ? -45.736 9.929 75.890 1.00 32.06 428 ASP A O 1
ATOM 3407 N N . HIS A 1 429 ? -47.968 9.666 76.028 1.00 35.25 429 HIS A N 1
ATOM 3408 C CA . HIS A 1 429 ? -48.220 10.173 77.373 1.00 35.25 429 HIS A CA 1
ATOM 3409 C C . HIS A 1 429 ? -47.851 9.142 78.456 1.00 35.25 429 HIS A C 1
ATOM 3411 O O . HIS A 1 429 ? -48.293 8.000 78.378 1.00 35.25 429 HIS A O 1
ATOM 3417 N N . SER A 1 430 ? -47.211 9.568 79.557 1.00 30.33 430 SER A N 1
ATOM 3418 C CA . SER A 1 430 ? -47.646 9.253 80.941 1.00 30.33 430 SER A CA 1
ATOM 3419 C C . SER A 1 430 ? -46.795 9.950 82.024 1.00 30.33 430 SER A C 1
ATOM 3421 O O . SER A 1 430 ? -45.605 10.180 81.817 1.00 30.33 430 SER A O 1
ATOM 3423 N N . PRO A 1 431 ? -47.388 10.297 83.187 1.00 33.44 431 PRO A N 1
ATOM 3424 C CA . PRO A 1 431 ? -46.763 11.120 84.221 1.00 33.44 431 PRO A CA 1
ATOM 3425 C C . PRO A 1 431 ? -45.948 10.287 85.224 1.00 33.44 431 PRO A C 1
ATOM 3427 O O . PRO A 1 431 ? -46.405 9.257 85.716 1.00 33.44 431 PRO A O 1
ATOM 3430 N N . ILE A 1 432 ? -44.757 10.769 85.587 1.00 30.55 432 ILE A N 1
ATOM 3431 C CA . ILE A 1 432 ? -43.952 10.198 86.678 1.00 30.55 432 ILE A CA 1
ATOM 3432 C C . ILE A 1 432 ? -44.454 10.773 88.018 1.00 30.55 432 ILE A C 1
ATOM 3434 O O . ILE A 1 432 ? -44.485 11.998 88.162 1.00 30.55 432 ILE A O 1
ATOM 3438 N N . PRO A 1 433 ? -44.806 9.950 89.027 1.00 30.31 433 PRO A N 1
ATOM 3439 C CA . PRO A 1 433 ? -45.033 10.429 90.383 1.00 30.31 433 PRO A CA 1
ATOM 3440 C C . PRO A 1 433 ? -43.704 10.641 91.117 1.00 30.31 433 PRO A C 1
ATOM 3442 O O . PRO A 1 433 ? -42.786 9.825 91.044 1.00 30.31 433 PRO A O 1
ATOM 3445 N N . MET A 1 434 ? -43.638 11.731 91.880 1.00 31.50 434 MET A N 1
ATOM 3446 C CA . MET A 1 434 ? -42.581 11.996 92.851 1.00 31.50 434 MET A CA 1
ATOM 3447 C C . MET A 1 434 ? -42.539 10.930 93.953 1.00 31.50 434 MET A C 1
ATOM 3449 O O . MET A 1 434 ? -43.554 10.655 94.591 1.00 31.50 434 MET A O 1
ATOM 3453 N N . SER A 1 435 ? -41.338 10.465 94.296 1.00 27.28 435 SER A N 1
ATOM 3454 C CA . SER A 1 435 ? -41.048 9.965 95.641 1.00 27.28 435 SER A CA 1
ATOM 3455 C C . SER A 1 435 ? -39.589 10.217 96.012 1.00 27.28 435 SER A C 1
ATOM 3457 O O . SER A 1 435 ? -38.663 9.711 95.382 1.00 27.28 435 SER A O 1
ATOM 3459 N N . ILE A 1 436 ? -39.422 11.019 97.060 1.00 36.16 436 ILE A N 1
ATOM 3460 C CA . ILE A 1 436 ? -38.188 11.265 97.804 1.00 36.16 436 ILE A CA 1
ATOM 3461 C C . ILE A 1 436 ? -37.936 10.054 98.709 1.00 36.16 436 ILE A C 1
ATOM 3463 O O . ILE A 1 436 ? -38.852 9.624 99.403 1.00 36.16 436 ILE A O 1
ATOM 3467 N N . THR A 1 437 ? -36.705 9.549 98.776 1.00 28.08 437 THR A N 1
ATOM 3468 C CA . THR A 1 437 ? -36.103 9.074 100.037 1.00 28.08 437 THR A CA 1
ATOM 3469 C C . THR A 1 437 ? -34.590 8.926 99.903 1.00 28.08 437 THR A C 1
ATOM 3471 O O . THR A 1 437 ? -34.050 8.375 98.951 1.00 28.08 437 THR A O 1
ATOM 3474 N N . SER A 1 438 ? -33.923 9.469 100.906 1.00 30.88 438 SER A N 1
ATOM 3475 C CA . SER A 1 438 ? -32.498 9.452 101.206 1.00 30.88 438 SER A CA 1
ATOM 3476 C C . SER A 1 438 ? -32.057 8.149 101.881 1.00 30.88 438 SER A C 1
ATOM 3478 O O . SER A 1 438 ? -32.770 7.670 102.760 1.00 30.88 438 SER A O 1
ATOM 3480 N N . SER A 1 439 ? -30.846 7.650 101.598 1.00 28.45 439 SER A N 1
ATOM 3481 C CA . SER A 1 439 ? -29.882 7.191 102.625 1.00 28.45 439 SER A CA 1
ATOM 3482 C C . SER A 1 439 ? -28.544 6.706 102.041 1.00 28.45 439 SER A C 1
ATOM 3484 O O . SER A 1 439 ? -28.456 6.183 100.937 1.00 28.45 439 SER A O 1
ATOM 3486 N N . ASN A 1 440 ? -27.501 6.957 102.836 1.00 29.47 440 ASN A N 1
ATOM 3487 C CA . ASN A 1 440 ? -26.074 6.683 102.656 1.00 29.47 440 ASN A CA 1
ATOM 3488 C C . ASN A 1 440 ? -25.726 5.187 102.548 1.00 29.47 440 ASN A C 1
ATOM 3490 O O . ASN A 1 440 ? -26.337 4.395 103.253 1.00 29.47 440 ASN A O 1
ATOM 3494 N N . SER A 1 441 ? -24.624 4.847 101.856 1.00 29.28 441 SER A N 1
ATOM 3495 C CA . SER A 1 441 ? -23.375 4.351 102.488 1.00 29.28 441 SER A CA 1
ATOM 3496 C C . SER A 1 441 ? -22.361 3.771 101.477 1.00 29.28 441 SER A C 1
ATOM 3498 O O . SER A 1 441 ? -22.675 2.843 100.744 1.00 29.28 441 SER A O 1
ATOM 3500 N N . SER A 1 442 ? -21.142 4.330 101.496 1.00 28.53 442 SER A N 1
ATOM 3501 C CA . SER A 1 442 ? -19.799 3.705 101.417 1.00 28.53 442 SER A CA 1
ATOM 3502 C C . SER A 1 442 ? -19.559 2.351 100.717 1.00 28.53 442 SER A C 1
ATOM 3504 O O . SER A 1 442 ? -20.119 1.340 101.126 1.00 28.53 442 SER A O 1
ATOM 3506 N N . GLY A 1 443 ? -18.520 2.293 99.861 1.00 26.91 443 GLY A N 1
ATOM 3507 C CA . GLY A 1 443 ? -17.779 1.042 99.604 1.00 26.91 443 GLY A CA 1
ATOM 3508 C C . GLY A 1 443 ? -16.891 0.970 98.347 1.00 26.91 443 GLY A C 1
ATOM 3509 O O . GLY A 1 443 ? -17.333 0.484 97.323 1.00 26.91 443 GLY A O 1
ATOM 3510 N N . GLN A 1 444 ? -15.635 1.420 98.474 1.00 28.19 444 GLN A N 1
ATOM 3511 C CA . GLN A 1 444 ? -14.376 0.924 97.861 1.00 28.19 444 GLN A CA 1
ATOM 3512 C C . GLN A 1 444 ? -14.246 0.498 96.370 1.00 28.19 444 GLN A C 1
ATOM 3514 O O . GLN A 1 444 ? -14.755 -0.520 95.924 1.00 28.19 444 GLN A O 1
ATOM 3519 N N . SER A 1 445 ? -13.347 1.228 95.688 1.00 28.05 445 SER A N 1
ATOM 3520 C CA . SER A 1 445 ? -12.193 0.803 94.858 1.00 28.05 445 SER A CA 1
ATOM 3521 C C . SER A 1 445 ? -12.104 -0.610 94.253 1.00 28.05 445 SER A C 1
ATOM 3523 O O . SER A 1 445 ? -12.015 -1.598 94.970 1.00 28.05 445 SER A O 1
ATOM 3525 N N . THR A 1 446 ? -11.822 -0.673 92.944 1.00 29.61 446 THR A N 1
ATOM 3526 C CA . THR A 1 446 ? -10.511 -1.027 92.313 1.00 29.61 446 THR A CA 1
ATOM 3527 C C . THR A 1 446 ? -10.697 -1.008 90.782 1.00 29.61 446 THR A C 1
ATOM 3529 O O . THR A 1 446 ? -11.588 -1.651 90.252 1.00 29.61 446 THR A O 1
ATOM 3532 N N . SER A 1 447 ? -10.151 -0.031 90.056 1.00 29.11 447 SER A N 1
ATOM 3533 C CA . SER A 1 447 ? -8.806 0.043 89.453 1.00 29.11 447 SER A CA 1
ATOM 3534 C C . SER A 1 447 ? -8.535 -0.919 88.277 1.00 29.11 447 SER A C 1
ATOM 3536 O O . SER A 1 447 ? -8.472 -2.132 88.438 1.00 29.11 447 SER A O 1
ATOM 3538 N N . ARG A 1 448 ? -8.299 -0.295 87.107 1.00 30.47 448 ARG A N 1
ATOM 3539 C CA . ARG A 1 448 ? -7.457 -0.645 85.930 1.00 30.47 448 ARG A CA 1
ATOM 3540 C C . ARG A 1 448 ? -8.223 -0.193 84.677 1.00 30.47 448 ARG A C 1
ATOM 3542 O O . ARG A 1 448 ? -9.226 -0.785 84.329 1.00 30.47 448 ARG A O 1
ATOM 3549 N N . GLY A 1 449 ? -7.918 0.932 84.033 1.00 26.95 449 GLY A N 1
ATOM 3550 C CA . GLY A 1 449 ? -6.605 1.396 83.597 1.00 26.95 449 GLY A CA 1
ATOM 3551 C C . GLY A 1 449 ? -6.324 0.806 82.216 1.00 26.95 449 GLY A C 1
ATOM 3552 O O . GLY A 1 449 ? -6.060 -0.386 82.124 1.00 26.95 449 GLY A O 1
ATOM 3553 N N . THR A 1 450 ? -6.405 1.599 81.145 1.00 31.27 450 THR A N 1
ATOM 3554 C CA . THR A 1 450 ? -5.247 2.070 80.355 1.00 31.27 450 THR A CA 1
ATOM 3555 C C . THR A 1 450 ? -5.739 2.845 79.127 1.00 31.27 450 THR A C 1
ATOM 3557 O O . THR A 1 450 ? -6.724 2.510 78.478 1.00 31.27 450 THR A O 1
ATOM 3560 N N . THR A 1 451 ? -5.023 3.924 78.858 1.00 31.02 451 THR A N 1
ATOM 3561 C CA . THR A 1 451 ? -5.320 5.037 77.967 1.00 31.02 451 THR A CA 1
ATOM 3562 C C . THR A 1 451 ? -4.645 4.828 76.602 1.00 31.02 451 THR A C 1
ATOM 3564 O O . THR A 1 451 ? -3.466 4.501 76.556 1.00 31.02 451 THR A O 1
ATOM 3567 N N . ARG A 1 452 ? -5.390 5.103 75.521 1.00 30.12 452 ARG A N 1
ATOM 3568 C CA . ARG A 1 452 ? -5.009 5.880 74.315 1.00 30.12 452 ARG A CA 1
ATOM 3569 C C . ARG A 1 452 ? -3.722 5.504 73.547 1.00 30.12 452 ARG A C 1
ATOM 3571 O O . ARG A 1 452 ? -2.614 5.736 74.022 1.00 30.12 452 ARG A O 1
ATOM 3578 N N . ARG A 1 453 ? -3.870 5.190 72.250 1.00 30.47 453 ARG A N 1
ATOM 3579 C CA . ARG A 1 453 ? -2.879 5.569 71.223 1.00 30.47 453 ARG A CA 1
ATOM 3580 C C . ARG A 1 453 ? -3.498 5.788 69.832 1.00 30.47 453 ARG A C 1
ATOM 3582 O O . ARG A 1 453 ? -4.163 4.921 69.292 1.00 30.47 453 ARG A O 1
ATOM 3589 N N . SER A 1 454 ? -3.262 7.010 69.365 1.00 31.52 454 SER A N 1
ATOM 3590 C CA . SER A 1 454 ? -3.026 7.580 68.030 1.00 31.52 454 SER A CA 1
ATOM 3591 C C . SER A 1 454 ? -3.294 6.790 66.736 1.00 31.52 454 SER A C 1
ATOM 3593 O O . SER A 1 454 ? -2.899 5.639 66.593 1.00 31.52 454 SER A O 1
ATOM 3595 N N . ALA A 1 455 ? -3.839 7.531 65.763 1.00 34.84 455 ALA A N 1
ATOM 3596 C CA . ALA A 1 455 ? -4.070 7.203 64.353 1.00 34.84 455 ALA A CA 1
ATOM 3597 C C . ALA A 1 455 ? -2.795 6.913 63.530 1.00 34.84 455 ALA A C 1
ATOM 3599 O O . ALA A 1 455 ? -1.718 7.386 63.904 1.00 34.84 455 ALA A O 1
ATOM 3600 N N . PRO A 1 456 ? -2.928 6.268 62.352 1.00 35.59 456 PRO A N 1
ATOM 3601 C CA . PRO A 1 456 ? -1.947 6.344 61.282 1.00 35.59 456 PRO A CA 1
ATOM 3602 C C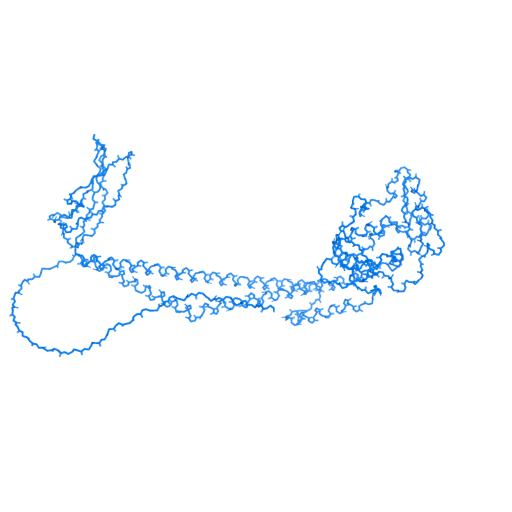 . PRO A 1 456 ? -2.416 7.179 60.078 1.00 35.59 456 PRO A C 1
ATOM 3604 O O . PRO A 1 456 ? -3.597 7.314 59.767 1.00 35.59 456 PRO A O 1
ATOM 3607 N N . SER A 1 457 ? -1.399 7.742 59.442 1.00 32.75 457 SER A N 1
ATOM 3608 C CA . SER A 1 457 ? -1.353 8.747 58.388 1.00 32.75 457 SER A CA 1
ATOM 3609 C C . SER A 1 457 ? -1.540 8.177 56.974 1.00 32.75 457 SER A C 1
ATOM 3611 O O . SER A 1 457 ? -1.276 7.007 56.713 1.00 32.75 457 SER A O 1
ATOM 3613 N N . VAL A 1 458 ? -1.918 9.074 56.060 1.00 37.28 458 VAL A N 1
ATOM 3614 C CA . VAL A 1 458 ? -1.968 8.936 54.592 1.00 37.28 458 VAL A CA 1
ATOM 3615 C C . VAL A 1 458 ? -0.612 8.498 53.997 1.00 37.28 458 VAL A C 1
ATOM 3617 O O . VAL A 1 458 ? 0.411 9.030 54.435 1.00 37.28 458 VAL A O 1
ATOM 3620 N N . PRO A 1 459 ? -0.564 7.625 52.968 1.00 37.78 459 PRO A N 1
ATOM 3621 C CA . PRO A 1 459 ? 0.639 7.407 52.167 1.00 37.78 459 PRO A CA 1
ATOM 3622 C C . PRO A 1 459 ? 0.706 8.341 50.947 1.00 37.78 459 PRO A C 1
ATOM 3624 O O . PRO A 1 459 ? -0.226 8.433 50.149 1.00 37.78 459 PRO A O 1
ATOM 3627 N N . GLU A 1 460 ? 1.856 8.993 50.807 1.00 31.72 460 GLU A N 1
ATOM 3628 C CA . GLU A 1 460 ? 2.293 9.814 49.677 1.00 31.72 460 GLU A CA 1
ATOM 3629 C C . GLU A 1 460 ? 2.977 8.938 48.599 1.00 31.72 460 GLU A C 1
ATOM 3631 O O . GLU A 1 460 ? 3.531 7.876 48.894 1.00 31.72 460 GLU A O 1
ATOM 3636 N N . ALA A 1 461 ? 2.906 9.373 47.338 1.00 34.72 461 ALA A N 1
ATOM 3637 C CA . ALA A 1 461 ? 3.358 8.658 46.140 1.00 34.72 461 ALA A CA 1
ATOM 3638 C C . ALA A 1 461 ? 4.891 8.422 46.063 1.00 34.72 461 ALA A C 1
ATOM 3640 O O . ALA A 1 461 ? 5.668 9.192 46.631 1.00 34.72 461 ALA A O 1
ATOM 3641 N N . PRO A 1 462 ? 5.368 7.402 45.315 1.00 40.78 462 PRO A N 1
ATOM 3642 C CA . PRO A 1 462 ? 6.796 7.096 45.209 1.00 40.78 462 PRO A CA 1
ATOM 3643 C C . PRO A 1 462 ? 7.528 7.910 44.116 1.00 40.78 462 PRO A C 1
ATOM 3645 O O . PRO A 1 462 ? 6.940 8.232 43.081 1.00 40.78 462 PRO A O 1
ATOM 3648 N N . PRO A 1 463 ? 8.841 8.190 44.282 1.00 36.44 463 PRO A N 1
ATOM 3649 C CA . PRO A 1 463 ? 9.627 8.948 43.315 1.00 36.44 463 PRO A CA 1
ATOM 3650 C C . PRO A 1 463 ? 10.279 8.068 42.235 1.00 36.44 463 PRO A C 1
ATOM 3652 O O . PRO A 1 463 ? 10.832 6.995 42.487 1.00 36.44 463 PRO A O 1
ATOM 3655 N N . THR A 1 464 ? 10.296 8.603 41.016 1.00 34.88 464 THR A N 1
ATOM 3656 C CA . THR A 1 464 ? 11.033 8.133 39.834 1.00 34.88 464 THR A CA 1
ATOM 3657 C C . THR A 1 464 ? 12.553 8.130 40.040 1.00 34.88 464 THR A C 1
ATOM 3659 O O . THR A 1 464 ? 13.159 9.170 40.312 1.00 34.88 464 THR A O 1
ATOM 3662 N N . LYS A 1 465 ? 13.199 6.978 39.813 1.00 39.72 465 LYS A N 1
ATOM 3663 C CA . LYS A 1 465 ? 14.663 6.857 39.717 1.00 39.72 465 LYS A CA 1
ATOM 3664 C C . LYS A 1 465 ? 15.158 7.275 38.329 1.00 39.72 465 LYS A C 1
ATOM 3666 O O . LYS A 1 465 ? 14.879 6.618 37.331 1.00 39.72 465 LYS A O 1
ATOM 3671 N N . ARG A 1 466 ? 15.968 8.337 38.299 1.00 32.12 466 ARG A N 1
ATOM 3672 C CA . ARG A 1 466 ? 16.880 8.682 37.198 1.00 32.12 466 ARG A CA 1
ATOM 3673 C C . ARG A 1 466 ? 18.010 7.649 37.106 1.00 32.12 466 ARG A C 1
ATOM 3675 O O . ARG A 1 466 ? 18.701 7.415 38.094 1.00 32.12 466 ARG A O 1
ATOM 3682 N N . ARG A 1 467 ? 18.254 7.121 35.905 1.00 37.75 467 ARG A N 1
ATOM 3683 C CA . ARG A 1 467 ? 19.572 6.621 35.478 1.00 37.75 467 ARG A CA 1
ATOM 3684 C C . ARG A 1 467 ? 20.335 7.769 34.802 1.00 37.75 467 ARG A C 1
ATOM 3686 O O . ARG A 1 467 ? 19.738 8.552 34.068 1.00 37.75 467 ARG A O 1
ATOM 3693 N N . LYS A 1 468 ? 21.632 7.869 35.083 1.00 39.72 468 LYS A N 1
ATOM 3694 C CA . LYS A 1 468 ? 22.638 8.702 34.404 1.00 39.72 468 LYS A CA 1
ATOM 3695 C C . LYS A 1 468 ? 24.003 8.012 34.553 1.00 39.72 468 LYS A C 1
ATOM 3697 O O . LYS A 1 468 ? 24.175 7.330 35.566 1.00 39.72 468 LYS A O 1
ATOM 3702 N N . PRO A 1 469 ? 25.001 8.378 33.740 1.00 49.88 469 PRO A N 1
ATOM 3703 C CA . PRO A 1 469 ? 24.977 8.724 32.317 1.00 49.88 469 PRO A CA 1
ATOM 3704 C C . PRO A 1 469 ? 25.280 7.504 31.439 1.00 49.88 469 PRO A C 1
ATOM 3706 O O . PRO A 1 469 ? 25.974 6.582 31.926 1.00 49.88 469 PRO A O 1
#

Foldseek 3Di:
DFKWKKKAKAFPPPAQTFAWPPRHRIDIFTDDPNDTDDDDTDTHAPGGGAQLGKIWTWTAIDDPDDGDHTDIDIDGDHNPPVLVVVLVVLVVLLVVLVVLLVVLVVVVVVLVVVLVVLVVVLVVLVVLLVVLVVVLVVLPDDPVQLVDLVSLVVLLVVLVCVLVVDDWQAQPDDWDDDDPVQWPIFQQAQWAFADPLLLLLVLLLCVVRRQEIEGQDPVVQVVVCVVVVNPHHYDHLVPQDQVPFDDQPDDQQLVQPPPVLRDDQAFPKDFSSVRIDGPDPVVSSSSVCSVRRPREIEGADPVSVVVVCVSRVVPDQDAWYAYSQFAIQHSVGDTDDPSRGRDPDPPSSTHTHDRDPVCVSSVVSSVSSVVSSVSVVSSVVSVVVSVVSVVVCVDPVVVVSVVVSVVSVVVSVVSVVVSVVSSVVSPDDDDDDDDDDDDDDDDDDDDDDDDDDDDDDDDDDDDDDDDDD

Organism: Strongylocentrotus purpuratus (NCBI:txid7668)